Protein AF-A0A835B5X8-F1 (afdb_monomer_lite)

Foldseek 3Di:
DVVLVVVVVVVVVLVVLVVDDDDDDDDDDDDDDDDDWLADLQVLLQLLLQQQPQLQHGDPSLLVSLQSQFVCQQTPPHNDRSVNSNCPDPSNVVRVDDSVSSVSCCVVSVHAGAQELPLPPPPPDPDDDDDDDPPPPPQPVVVVPDDLVVLAVVLLVQLVPALVSSVVSLSNDDVSVVSYDDCALPCQLPLSNQGLQKDWDQPPSNPAQADVVRVQWTWIAGSPPRHIYIFRHNQRVQWDFLDADSNWTWIAGNPQQWTWTARRNNRHIQIWAHPLLCLVVCCPQDPPDDSVRVSVQQSHWEKAWDHDPPPSWIKIKTQGQRRQWIWITTSPDNGIHIDPDGDAALDRWYDDPQKIWHAHPQRWIWIWHRDDPPDDGDDTHTQAHDHCCGFPDPWDWDDDPNWIKIWGANDPVRPDIWIDTPVCRSVVNPDTDDD

Organism: NCBI:txid1010633

Structure (mmCIF, N/CA/C/O backbone):
data_AF-A0A835B5X8-F1
#
_entry.id   AF-A0A835B5X8-F1
#
loop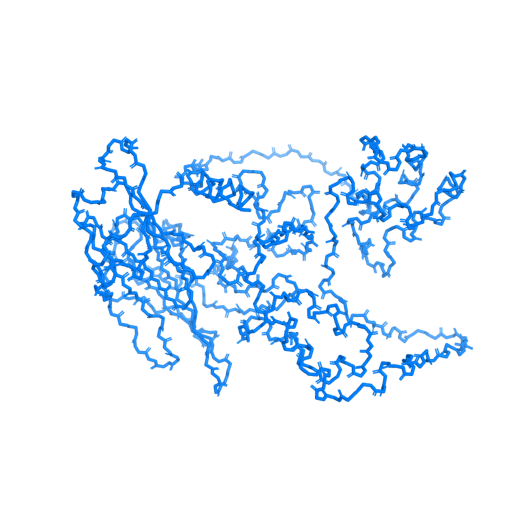_
_atom_site.group_PDB
_atom_site.id
_atom_site.type_symbol
_atom_site.label_atom_id
_atom_site.label_alt_id
_atom_site.label_comp_id
_atom_site.label_asym_id
_atom_site.label_entity_id
_atom_site.label_seq_id
_atom_site.pdbx_PDB_ins_code
_atom_site.Cartn_x
_atom_site.Cartn_y
_atom_site.Cartn_z
_atom_site.occupancy
_atom_site.B_iso_or_equiv
_atom_site.auth_seq_id
_atom_site.auth_comp_id
_atom_site.auth_asym_id
_atom_site.auth_atom_id
_atom_site.pdbx_PDB_model_num
ATOM 1 N N . MET A 1 1 ? 20.563 15.283 6.404 1.00 30.17 1 MET A N 1
ATOM 2 C CA . MET A 1 1 ? 19.867 15.065 7.686 1.00 30.17 1 MET A CA 1
ATOM 3 C C . MET A 1 1 ? 18.675 16.012 7.795 1.00 30.17 1 MET A C 1
ATOM 5 O O . MET A 1 1 ? 17.572 15.509 7.718 1.00 30.17 1 MET A O 1
ATOM 9 N N . GLU A 1 2 ? 18.851 17.337 7.710 1.00 23.83 2 GLU A N 1
ATOM 10 C CA . GLU A 1 2 ? 17.744 18.330 7.762 1.00 23.83 2 GLU A CA 1
ATOM 11 C C . GLU A 1 2 ? 16.611 18.183 6.730 1.00 23.83 2 GLU A C 1
ATOM 13 O O . GLU A 1 2 ? 15.465 18.522 7.012 1.00 23.83 2 GLU A O 1
ATOM 18 N N . ARG A 1 3 ? 16.890 17.662 5.527 1.00 24.64 3 ARG A N 1
ATOM 19 C CA . ARG A 1 3 ? 15.869 17.535 4.473 1.00 24.64 3 ARG A CA 1
ATOM 20 C C . ARG A 1 3 ? 14.928 16.334 4.674 1.00 24.64 3 ARG A C 1
ATOM 22 O O . ARG A 1 3 ? 13.908 16.284 4.011 1.00 24.64 3 ARG A O 1
ATOM 29 N N . ARG A 1 4 ? 15.243 15.376 5.559 1.00 29.50 4 ARG A N 1
ATOM 30 C CA . ARG A 1 4 ? 14.342 14.251 5.898 1.00 29.50 4 ARG A CA 1
ATOM 31 C C . ARG A 1 4 ? 13.346 14.645 6.994 1.00 29.50 4 ARG A C 1
ATOM 33 O O . ARG A 1 4 ? 12.171 14.310 6.887 1.00 29.50 4 ARG A O 1
ATOM 40 N N . ASP A 1 5 ? 13.779 15.449 7.963 1.00 28.58 5 ASP A N 1
ATOM 41 C CA . ASP A 1 5 ? 12.956 15.843 9.115 1.00 28.58 5 ASP A CA 1
ATOM 42 C C . ASP A 1 5 ? 11.812 16.799 8.727 1.00 28.58 5 ASP A C 1
ATOM 44 O O . ASP A 1 5 ? 10.697 16.672 9.230 1.00 28.58 5 ASP A O 1
ATOM 48 N N . GLN A 1 6 ? 12.020 17.680 7.737 1.00 25.88 6 GLN A N 1
ATOM 49 C CA . GLN A 1 6 ? 10.943 18.514 7.176 1.00 25.88 6 GLN A CA 1
ATOM 50 C C . GLN A 1 6 ? 9.858 17.702 6.445 1.00 25.88 6 GLN A C 1
ATOM 52 O O . GLN A 1 6 ? 8.691 18.090 6.467 1.00 25.88 6 GLN A O 1
ATOM 57 N N . PHE A 1 7 ? 10.202 16.566 5.828 1.00 29.69 7 PHE A N 1
ATOM 58 C CA . PHE A 1 7 ? 9.234 15.727 5.108 1.00 29.69 7 PHE A CA 1
ATOM 59 C C . PHE A 1 7 ? 8.373 14.876 6.052 1.00 29.69 7 PHE A C 1
ATOM 61 O O . PHE A 1 7 ? 7.194 14.661 5.768 1.00 29.69 7 PHE A O 1
ATOM 68 N N . VAL A 1 8 ? 8.913 14.465 7.207 1.00 33.25 8 VAL A N 1
ATOM 69 C CA . VAL A 1 8 ? 8.161 13.756 8.262 1.00 33.25 8 VAL A CA 1
ATOM 70 C C . VAL A 1 8 ? 7.043 14.639 8.831 1.00 33.25 8 VAL A C 1
ATOM 72 O O . VAL A 1 8 ? 5.924 14.170 9.041 1.00 33.25 8 VAL A O 1
ATOM 75 N N . VAL A 1 9 ? 7.306 15.940 9.002 1.00 30.94 9 VAL A N 1
ATOM 76 C CA . VAL A 1 9 ? 6.306 16.918 9.469 1.00 30.94 9 VAL A CA 1
ATOM 77 C C . VAL A 1 9 ? 5.198 17.137 8.428 1.00 30.94 9 VAL A C 1
ATOM 79 O O . VAL A 1 9 ? 4.027 17.256 8.789 1.00 30.94 9 VAL A O 1
ATOM 82 N N . ILE A 1 10 ? 5.535 17.123 7.133 1.00 29.84 10 ILE A N 1
ATOM 83 C CA . ILE A 1 10 ? 4.559 17.278 6.041 1.00 29.84 10 ILE A CA 1
ATOM 84 C C . ILE A 1 10 ? 3.663 16.035 5.911 1.00 29.84 10 ILE A C 1
ATOM 86 O O . ILE A 1 10 ? 2.451 16.180 5.774 1.00 29.84 10 ILE A O 1
ATOM 90 N N . LEU A 1 11 ? 4.210 14.819 6.034 1.00 34.69 11 LEU A N 1
ATOM 91 C CA . LEU A 1 11 ? 3.421 13.575 6.019 1.00 34.69 11 LEU A CA 1
ATOM 92 C C . LEU A 1 11 ? 2.436 13.492 7.200 1.00 34.69 11 LEU A C 1
ATOM 94 O O . LEU A 1 11 ? 1.289 13.082 7.016 1.00 34.69 11 LEU A O 1
ATOM 98 N N . GLY A 1 12 ? 2.835 13.969 8.386 1.00 31.28 12 GLY A N 1
ATOM 99 C CA . GLY A 1 12 ? 1.935 14.104 9.538 1.00 31.28 12 GLY A CA 1
ATOM 100 C C . GLY A 1 12 ? 0.801 15.120 9.323 1.00 31.28 12 GLY A C 1
ATOM 101 O O . GLY A 1 12 ? -0.322 14.896 9.770 1.00 31.28 12 GLY A O 1
ATOM 102 N N . LEU A 1 13 ? 1.056 16.210 8.589 1.00 30.39 13 LEU A N 1
ATOM 103 C CA . LEU A 1 13 ? 0.053 17.232 8.247 1.00 30.39 13 LEU A CA 1
ATOM 104 C C . LEU A 1 13 ? -0.918 16.791 7.137 1.00 30.39 13 LEU A C 1
ATOM 106 O O . LEU A 1 13 ? -2.087 17.173 7.163 1.00 30.39 13 LEU A O 1
ATOM 110 N N . VAL A 1 14 ? -0.487 15.956 6.188 1.00 35.53 14 VAL A N 1
ATOM 111 C CA . VAL A 1 14 ? -1.384 15.390 5.160 1.00 35.53 14 VAL A CA 1
ATOM 112 C C . VAL A 1 14 ? -2.357 14.374 5.778 1.00 35.53 14 VAL A C 1
ATOM 114 O O . VAL A 1 14 ? -3.539 14.354 5.423 1.00 35.53 14 VAL A O 1
ATOM 117 N N . ALA A 1 15 ? -1.919 13.610 6.786 1.00 34.34 15 ALA A N 1
ATOM 118 C CA . ALA A 1 15 ? -2.807 12.753 7.577 1.00 34.34 15 ALA A CA 1
ATOM 119 C C . ALA A 1 15 ? -3.886 13.556 8.342 1.00 34.34 15 ALA A C 1
ATOM 121 O O . ALA A 1 15 ? -5.015 13.091 8.480 1.00 34.34 15 ALA A O 1
ATOM 122 N N . LEU A 1 16 ? -3.579 14.789 8.768 1.00 35.50 16 LEU A N 1
ATOM 123 C CA . LEU A 1 16 ? -4.532 15.710 9.409 1.00 35.50 16 LEU A CA 1
ATOM 124 C C . LEU A 1 16 ? -5.631 16.219 8.455 1.00 35.50 16 LEU A C 1
ATOM 126 O O . LEU A 1 16 ? -6.754 16.451 8.899 1.00 35.50 16 LEU A O 1
ATOM 130 N N . LEU A 1 17 ? -5.345 16.373 7.158 1.00 31.20 17 LEU A N 1
ATOM 131 C CA . LEU A 1 17 ? -6.296 16.940 6.186 1.00 31.20 17 LEU A CA 1
ATOM 132 C C . LEU A 1 17 ? -7.267 15.911 5.587 1.00 31.20 17 LEU A C 1
ATOM 134 O O . LEU A 1 17 ? -8.370 16.275 5.184 1.00 31.20 17 LEU A O 1
ATOM 138 N N . SER A 1 18 ? -6.912 14.626 5.579 1.00 37.12 18 SER A N 1
ATOM 139 C CA . SER A 1 18 ? -7.792 13.559 5.066 1.00 37.12 18 SER A CA 1
ATOM 140 C C . SER A 1 18 ? -8.938 13.182 6.019 1.00 37.12 18 SER A C 1
ATOM 142 O O . SER A 1 18 ? -9.906 12.546 5.605 1.00 37.12 18 SER A O 1
ATOM 144 N N . ALA A 1 19 ? -8.886 13.618 7.283 1.00 33.22 19 ALA A N 1
ATOM 145 C CA . ALA A 1 19 ? -9.888 13.285 8.297 1.00 33.22 19 ALA A CA 1
ATOM 146 C C . ALA A 1 19 ? -11.151 14.173 8.274 1.00 33.22 19 ALA A C 1
ATOM 148 O O . ALA A 1 19 ? -12.058 13.951 9.073 1.00 33.22 19 ALA A O 1
ATOM 149 N N . SER A 1 20 ? -11.245 15.187 7.402 1.00 29.41 20 SER A N 1
ATOM 150 C CA . SER A 1 20 ? -12.412 16.086 7.334 1.00 29.41 20 SER A CA 1
ATOM 151 C C . SER A 1 20 ? -12.760 16.492 5.899 1.00 29.41 20 SER A C 1
ATOM 153 O O . SER A 1 20 ? -12.607 17.648 5.522 1.00 29.41 20 SER A O 1
ATOM 155 N N . ALA A 1 21 ? -13.274 15.563 5.093 1.00 26.56 21 ALA A N 1
ATOM 156 C CA . ALA A 1 21 ? -13.928 15.912 3.832 1.00 26.56 21 ALA A CA 1
ATOM 157 C C . ALA A 1 21 ? -15.311 15.253 3.753 1.00 26.56 21 ALA A C 1
ATOM 159 O O . ALA A 1 21 ? -15.476 14.105 3.346 1.00 26.56 21 ALA A O 1
ATOM 160 N N . VAL A 1 22 ? -16.322 16.005 4.190 1.00 27.02 22 VAL A N 1
ATOM 161 C CA . VAL A 1 22 ? -17.739 15.710 3.960 1.00 27.02 22 VAL A CA 1
ATOM 162 C C . VAL A 1 22 ? -18.048 16.044 2.499 1.00 27.02 22 VAL A C 1
ATOM 164 O O . VAL A 1 22 ? -17.926 17.195 2.086 1.00 27.02 22 VAL A O 1
ATOM 167 N N . ALA A 1 23 ? -18.433 15.043 1.709 1.00 26.91 23 ALA A N 1
ATOM 168 C CA . ALA A 1 23 ? -18.852 15.229 0.323 1.00 26.91 23 ALA A CA 1
ATOM 169 C C . ALA A 1 23 ? -20.240 15.897 0.250 1.00 26.91 23 ALA A C 1
ATOM 171 O O . ALA A 1 23 ? -21.192 15.418 0.869 1.00 26.91 23 ALA A O 1
ATOM 172 N N . LEU A 1 24 ? -20.371 16.968 -0.543 1.00 22.36 24 LEU A N 1
ATOM 173 C CA . LEU A 1 24 ? -21.657 17.533 -0.979 1.00 22.36 24 LEU A CA 1
ATOM 174 C C . LEU A 1 24 ? -21.825 17.389 -2.509 1.00 22.36 24 LEU A C 1
ATOM 176 O O . LEU A 1 24 ? -20.830 17.225 -3.215 1.00 22.36 24 LEU A O 1
ATOM 180 N N . PRO A 1 25 ? -23.072 17.392 -3.024 1.00 25.14 25 PRO A N 1
ATOM 181 C CA . PRO A 1 25 ? -23.418 16.747 -4.285 1.00 25.14 25 PRO A CA 1
ATOM 182 C C . PRO A 1 25 ? -23.146 17.581 -5.543 1.00 25.14 25 PRO A C 1
ATOM 184 O O . PRO A 1 25 ? -23.088 18.808 -5.538 1.00 25.14 25 PRO A O 1
ATOM 187 N N . THR A 1 26 ? -23.040 16.825 -6.631 1.00 28.28 26 THR A N 1
ATOM 188 C CA . THR A 1 26 ? -22.784 17.179 -8.027 1.00 28.28 26 THR A CA 1
ATOM 189 C C . THR A 1 26 ? -23.868 18.048 -8.678 1.00 28.28 26 THR A C 1
ATOM 191 O O . THR A 1 26 ? -25.065 17.831 -8.490 1.00 28.28 26 THR A O 1
ATOM 194 N N . GLN A 1 27 ? -23.446 18.961 -9.560 1.00 24.61 27 GLN A N 1
ATOM 195 C CA . GLN A 1 27 ? -24.288 19.551 -10.607 1.00 24.61 27 GLN A CA 1
ATOM 196 C C . GLN A 1 27 ? -23.674 19.309 -11.995 1.00 24.61 27 GLN A C 1
ATOM 198 O O . GLN A 1 27 ? -22.459 19.284 -12.167 1.00 24.61 27 GLN A O 1
ATOM 203 N N . ARG A 1 28 ? -24.566 19.056 -12.959 1.00 26.12 28 ARG A N 1
ATOM 204 C CA . ARG A 1 28 ? -24.336 18.617 -14.346 1.00 26.12 28 ARG A CA 1
ATOM 205 C C . ARG A 1 28 ? -24.268 19.788 -15.339 1.00 26.12 28 ARG A C 1
ATOM 207 O O . ARG A 1 28 ? -24.932 20.796 -15.125 1.00 26.12 28 ARG A O 1
ATOM 214 N N . ALA A 1 29 ? -23.687 19.454 -16.500 1.00 24.55 29 ALA A N 1
ATOM 215 C CA . ALA A 1 29 ? -23.859 20.004 -17.861 1.00 24.55 29 ALA A CA 1
ATOM 216 C C . ALA A 1 29 ? -22.929 21.176 -18.262 1.00 24.55 29 ALA A C 1
ATOM 218 O O . ALA A 1 29 ? -22.816 22.145 -17.530 1.00 24.55 29 ALA A O 1
ATOM 219 N N . GLY A 1 30 ? -22.268 21.164 -19.430 1.00 22.58 30 GLY A N 1
ATOM 220 C CA . GLY A 1 30 ? -22.308 20.188 -20.526 1.00 22.58 30 GLY A CA 1
ATOM 221 C C . GLY A 1 30 ? -21.484 20.586 -21.768 1.00 22.58 30 GLY A C 1
ATOM 222 O O . GLY A 1 30 ? -20.695 21.522 -21.705 1.00 22.58 30 GLY A O 1
ATOM 223 N N . LYS A 1 31 ? -21.795 19.876 -22.869 1.00 23.98 31 LYS A N 1
ATOM 224 C CA . LYS A 1 31 ? -21.447 20.038 -24.301 1.00 23.98 31 LYS A CA 1
ATOM 225 C C . LYS A 1 31 ? -20.056 19.608 -24.795 1.00 23.98 31 LYS A C 1
ATOM 227 O O . LYS A 1 31 ? -19.104 20.369 -24.745 1.00 23.98 31 LYS A O 1
ATOM 232 N N . ASP A 1 32 ? -20.048 18.388 -25.337 1.00 36.97 32 ASP A N 1
ATOM 233 C CA . ASP A 1 32 ? -19.521 17.952 -26.641 1.00 36.97 32 ASP A CA 1
ATOM 234 C C . ASP A 1 32 ? -18.474 18.848 -27.325 1.00 36.97 32 ASP A C 1
ATOM 236 O O . ASP A 1 32 ? -18.811 19.731 -28.113 1.00 36.97 32 ASP A O 1
ATOM 240 N N . GLU A 1 33 ? -17.205 18.507 -27.112 1.00 27.02 33 GLU A N 1
ATOM 241 C CA . GLU A 1 33 ? -16.133 18.669 -28.094 1.00 27.02 33 GLU A CA 1
ATOM 242 C C . GLU A 1 33 ? -15.335 17.360 -28.114 1.00 27.02 33 GLU A C 1
ATOM 244 O O . GLU A 1 33 ? -14.946 16.825 -27.074 1.00 27.02 33 GLU A O 1
ATOM 249 N N . GLU A 1 34 ? -15.173 16.796 -29.305 1.00 29.84 34 GLU A N 1
ATOM 250 C CA . GLU A 1 34 ? -14.411 15.576 -29.559 1.00 29.84 34 GLU A CA 1
ATOM 251 C C . GLU A 1 34 ? -12.945 15.812 -29.129 1.00 29.84 34 GLU A C 1
ATOM 253 O O . GLU A 1 34 ? -12.324 16.763 -29.609 1.00 29.84 34 GLU A O 1
ATOM 258 N N . PRO A 1 35 ? -12.379 15.035 -28.183 1.00 34.59 35 PRO A N 1
ATOM 259 C CA . PRO A 1 35 ? -11.097 15.387 -27.588 1.00 34.59 35 PRO A CA 1
ATOM 260 C C . PRO A 1 35 ? -9.960 15.169 -28.591 1.00 34.59 35 PRO A C 1
ATOM 262 O O . PRO A 1 35 ? -9.697 14.047 -29.028 1.00 34.59 35 PRO A O 1
ATOM 265 N N . ALA A 1 36 ? -9.277 16.263 -28.936 1.00 37.00 36 ALA A N 1
ATOM 266 C CA . ALA A 1 36 ? -8.064 16.255 -29.742 1.00 37.00 36 ALA A CA 1
ATOM 267 C C . ALA A 1 36 ? -7.010 15.304 -29.146 1.00 37.00 36 ALA A C 1
ATOM 269 O O . ALA A 1 36 ? -6.898 15.140 -27.929 1.00 37.00 36 ALA A O 1
ATOM 270 N N . SER A 1 37 ? -6.234 14.660 -30.020 1.00 47.44 37 SER A N 1
ATOM 271 C CA . SER A 1 37 ? -5.223 13.673 -29.639 1.00 47.44 37 SER A CA 1
ATOM 272 C C . SER A 1 37 ? -4.236 14.215 -28.586 1.00 47.44 37 SER A C 1
ATOM 274 O O . SER A 1 37 ? -3.774 15.345 -28.737 1.00 47.44 37 SER A O 1
ATOM 276 N N . PRO A 1 38 ? -3.812 13.405 -27.594 1.00 55.66 38 PRO A N 1
ATOM 277 C CA . PRO A 1 38 ? -2.999 13.839 -26.443 1.00 55.66 38 PRO A CA 1
ATOM 278 C C . PRO A 1 38 ? -1.561 14.291 -26.776 1.00 55.66 38 PRO A C 1
ATOM 280 O O . PRO A 1 38 ? -0.819 14.688 -25.886 1.00 55.66 38 PRO A O 1
ATOM 283 N N . CYS A 1 39 ? -1.150 14.227 -28.043 1.00 67.25 39 CYS A N 1
ATOM 284 C CA . CYS A 1 39 ? 0.116 14.752 -28.547 1.00 67.25 39 CYS A CA 1
ATOM 285 C C . CYS A 1 39 ? -0.147 15.427 -29.897 1.00 67.25 39 CYS A C 1
ATOM 287 O O . CYS A 1 39 ? -0.258 14.736 -30.914 1.00 67.25 39 CYS A O 1
ATOM 289 N N . ASP A 1 40 ? -0.248 16.757 -29.902 1.00 79.81 40 ASP A N 1
ATOM 290 C CA . ASP A 1 40 ? -0.257 17.559 -31.127 1.00 79.81 40 ASP A CA 1
ATOM 291 C C . ASP A 1 40 ? 1.178 18.031 -31.425 1.00 79.81 40 ASP A C 1
ATOM 293 O O . ASP A 1 40 ? 1.671 18.966 -30.783 1.00 79.81 40 ASP A O 1
ATOM 297 N N . PRO A 1 41 ? 1.899 17.370 -32.352 1.00 80.75 41 PRO A N 1
ATOM 298 C CA . PRO A 1 41 ? 3.290 17.697 -32.617 1.00 80.75 41 PRO A CA 1
ATOM 299 C C . PRO A 1 41 ? 3.463 19.082 -33.243 1.00 80.75 41 PRO A C 1
ATOM 301 O O . PRO A 1 41 ? 4.483 19.712 -32.983 1.00 80.75 41 PRO A O 1
ATOM 304 N N . ILE A 1 42 ? 2.478 19.568 -34.006 1.00 81.00 42 ILE A N 1
ATOM 305 C CA . ILE A 1 42 ? 2.537 20.866 -34.687 1.00 81.00 42 ILE A CA 1
ATOM 306 C C . ILE A 1 42 ? 2.438 21.978 -33.644 1.00 81.00 42 ILE A C 1
ATOM 308 O O . ILE A 1 42 ? 3.290 22.864 -33.601 1.00 81.00 42 ILE A O 1
ATOM 312 N N . LEU A 1 43 ? 1.454 21.883 -32.744 1.00 82.12 43 LEU A N 1
ATOM 313 C CA . LEU A 1 43 ? 1.276 22.851 -31.661 1.00 82.12 43 LEU A CA 1
ATOM 314 C C . LEU A 1 43 ? 2.517 22.925 -30.758 1.00 82.12 43 LEU A C 1
ATOM 316 O O . LEU A 1 43 ? 3.011 24.009 -30.452 1.00 82.12 43 LEU A O 1
ATOM 320 N N . LEU A 1 44 ? 3.050 21.767 -30.361 1.00 83.88 44 LEU A N 1
ATOM 321 C CA . LEU A 1 44 ? 4.226 21.692 -29.493 1.00 83.88 44 LEU A CA 1
ATOM 322 C C . LEU A 1 44 ? 5.507 22.164 -30.195 1.00 83.88 44 LEU A C 1
ATOM 324 O O . LEU A 1 44 ? 6.355 22.790 -29.559 1.00 83.88 44 LEU A O 1
ATOM 328 N N . ALA A 1 45 ? 5.654 21.912 -31.497 1.00 85.50 45 ALA A N 1
ATOM 329 C CA . ALA A 1 45 ? 6.784 22.412 -32.274 1.00 85.50 45 ALA A CA 1
ATOM 330 C C . ALA A 1 45 ? 6.783 23.944 -32.375 1.00 85.50 45 ALA A C 1
ATOM 332 O O . ALA A 1 45 ? 7.842 24.554 -32.218 1.00 85.50 45 ALA A O 1
ATOM 333 N N . GLY A 1 46 ? 5.612 24.571 -32.520 1.00 83.75 46 GLY A N 1
ATOM 334 C CA . GLY A 1 46 ? 5.478 26.032 -32.527 1.00 83.75 46 GLY A CA 1
ATOM 335 C C . GLY A 1 46 ? 5.855 26.694 -31.200 1.00 83.75 46 GLY A C 1
ATOM 336 O O . GLY A 1 46 ? 6.331 27.830 -31.170 1.00 83.75 46 GLY A O 1
ATOM 337 N N . MET A 1 47 ? 5.743 25.965 -30.086 1.00 82.88 47 MET A N 1
ATOM 338 C CA . MET A 1 47 ? 6.168 26.441 -28.765 1.00 82.88 47 MET A CA 1
ATOM 339 C C . MET A 1 47 ? 7.691 26.349 -28.547 1.00 82.88 47 MET A C 1
ATOM 341 O O . MET A 1 47 ? 8.211 26.955 -27.606 1.00 82.88 47 MET A O 1
ATOM 345 N N . ALA A 1 48 ? 8.440 25.639 -29.402 1.00 85.31 48 ALA A N 1
ATOM 346 C CA . ALA A 1 48 ? 9.857 25.328 -29.182 1.00 85.31 48 ALA A CA 1
ATOM 347 C C . ALA A 1 48 ? 10.782 26.555 -29.171 1.00 85.31 48 ALA A C 1
ATOM 349 O O . ALA A 1 48 ? 11.798 26.562 -28.472 1.00 85.31 48 ALA A O 1
ATOM 350 N N . ALA A 1 49 ? 10.416 27.630 -29.875 1.00 85.25 49 ALA A N 1
ATOM 351 C CA . ALA A 1 49 ? 11.188 28.873 -29.884 1.00 85.25 49 ALA A CA 1
ATOM 352 C C . ALA A 1 49 ? 11.339 29.485 -28.475 1.00 85.25 49 ALA A C 1
ATOM 354 O O . ALA A 1 49 ? 12.361 30.101 -28.174 1.00 85.25 49 ALA A O 1
ATOM 355 N N . SER A 1 50 ? 10.370 29.251 -27.581 1.00 83.25 50 SER A N 1
ATOM 356 C CA . SER A 1 50 ? 10.399 29.734 -26.191 1.00 83.25 50 SER A CA 1
ATOM 357 C C . SER A 1 50 ? 11.505 29.097 -25.328 1.00 83.25 50 SER A C 1
ATOM 359 O O . SER A 1 50 ? 11.839 29.621 -24.258 1.00 83.25 50 SER A O 1
ATOM 361 N N . CYS A 1 51 ? 12.097 27.993 -25.799 1.00 82.12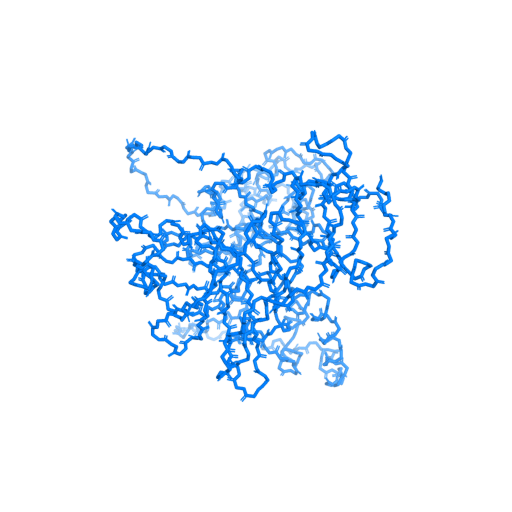 51 CYS A N 1
ATOM 362 C CA . CYS A 1 51 ? 13.157 27.252 -25.119 1.00 82.12 51 CYS A CA 1
ATOM 363 C C . CYS A 1 51 ? 14.579 27.671 -25.522 1.00 82.12 51 CYS A C 1
ATOM 365 O O . CYS A 1 51 ? 15.545 27.305 -24.845 1.00 82.12 51 CYS A O 1
ATOM 367 N N . VAL A 1 52 ? 14.737 28.453 -26.592 1.00 83.31 52 VAL A N 1
ATOM 368 C CA . VAL A 1 52 ? 16.053 28.877 -27.088 1.00 83.31 52 VAL A CA 1
ATOM 369 C C . VAL A 1 52 ? 16.708 29.837 -26.086 1.00 83.31 52 VAL A C 1
ATOM 371 O O . VAL A 1 52 ? 16.129 30.848 -25.703 1.00 83.31 52 VAL A O 1
ATOM 374 N N . GLY A 1 53 ? 17.927 29.515 -25.636 1.00 72.50 53 GLY A N 1
ATOM 375 C CA . GLY A 1 53 ? 18.706 30.348 -24.706 1.00 72.50 53 GLY A CA 1
ATOM 376 C C . GLY A 1 53 ? 18.368 30.197 -23.213 1.00 72.50 53 GLY A C 1
ATOM 377 O O . GLY A 1 53 ? 19.059 30.788 -22.388 1.00 72.50 53 GLY A O 1
ATOM 378 N N . ASN A 1 54 ? 17.383 29.366 -22.841 1.00 63.84 54 ASN A N 1
ATOM 379 C CA . ASN A 1 54 ? 16.860 29.266 -21.468 1.00 63.84 54 ASN A CA 1
ATOM 380 C C . ASN A 1 54 ? 17.105 27.897 -20.790 1.00 63.84 54 ASN A C 1
ATOM 382 O O . ASN A 1 54 ? 16.272 27.420 -20.026 1.00 63.84 54 ASN A O 1
ATOM 386 N N . LEU A 1 55 ? 18.250 27.246 -21.036 1.00 63.47 55 LEU A N 1
ATOM 387 C CA . LEU A 1 55 ? 18.553 25.886 -20.530 1.00 63.47 55 LEU A CA 1
ATOM 388 C C . LEU A 1 55 ? 18.618 25.765 -18.996 1.00 63.47 55 LEU A C 1
ATOM 390 O O . LEU A 1 55 ? 18.371 24.690 -18.458 1.00 63.47 55 LEU A O 1
ATOM 394 N N . VAL A 1 56 ? 18.968 26.848 -18.295 1.00 67.12 56 VAL A N 1
ATOM 395 C CA . VAL A 1 56 ? 19.132 26.862 -16.827 1.00 67.12 56 VAL A CA 1
ATOM 396 C C . VAL A 1 56 ? 17.878 27.379 -16.112 1.00 67.12 56 VAL A C 1
ATOM 398 O O . VAL A 1 56 ? 17.625 27.004 -14.971 1.00 67.12 56 VAL A O 1
ATOM 401 N N . LYS A 1 57 ? 17.082 28.225 -16.777 1.00 75.06 57 LYS A N 1
ATOM 402 C CA . LYS A 1 57 ? 15.823 28.771 -16.253 1.00 75.06 57 LYS A CA 1
ATOM 403 C C . LYS A 1 57 ? 14.811 28.930 -17.397 1.00 75.06 57 LYS A C 1
ATOM 405 O O . LYS A 1 57 ? 14.705 30.022 -17.957 1.00 75.06 57 LYS A O 1
ATOM 410 N N . PRO A 1 58 ? 14.124 27.845 -17.782 1.00 80.56 58 PRO A N 1
ATOM 411 C CA . PRO A 1 58 ? 13.152 27.867 -18.865 1.00 80.56 58 PRO A CA 1
ATOM 412 C C . PRO A 1 58 ? 11.967 28.785 -18.541 1.00 80.56 58 PRO A C 1
ATOM 414 O O . PRO A 1 58 ? 11.633 29.002 -17.375 1.00 80.56 58 PRO A O 1
ATOM 417 N N . SER A 1 59 ? 11.343 29.343 -19.578 1.00 78.44 59 SER A N 1
ATOM 418 C CA . SER A 1 59 ? 10.074 30.063 -19.439 1.00 78.44 59 SER A CA 1
ATOM 419 C C . SER A 1 59 ? 8.929 29.086 -19.154 1.00 78.44 59 SER A C 1
ATOM 421 O O . SER 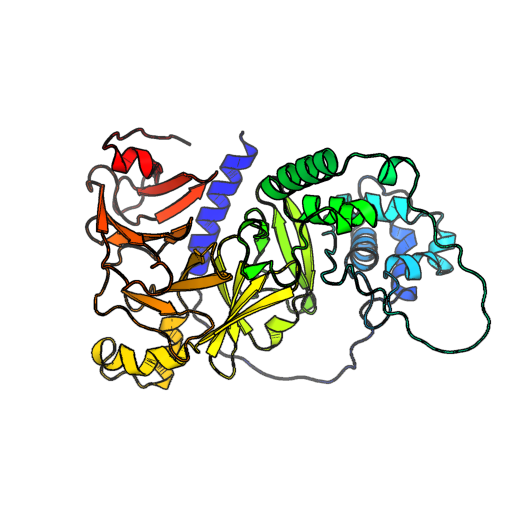A 1 59 ? 9.040 27.900 -19.455 1.00 78.44 59 SER A O 1
ATOM 423 N N . GLU A 1 60 ? 7.813 29.580 -18.617 1.00 72.19 60 GLU A N 1
ATOM 424 C CA . GLU A 1 60 ? 6.617 28.763 -18.360 1.00 72.19 60 GLU A CA 1
ATOM 425 C C . GLU A 1 60 ? 6.120 28.075 -19.641 1.00 72.19 60 GLU A C 1
ATOM 427 O O . GLU A 1 60 ? 5.954 26.862 -19.656 1.00 72.19 60 GLU A O 1
ATOM 432 N N . VAL A 1 61 ? 6.051 28.818 -20.750 1.00 74.75 61 VAL A N 1
ATOM 433 C CA . VAL A 1 61 ? 5.686 28.301 -22.083 1.00 74.75 61 VAL A CA 1
ATOM 434 C C . VAL A 1 61 ? 6.666 27.225 -22.571 1.00 74.75 61 VAL A C 1
ATOM 436 O O . VAL A 1 61 ? 6.259 26.222 -23.157 1.00 74.75 61 VAL A O 1
ATOM 439 N N . CYS A 1 62 ? 7.965 27.389 -22.297 1.00 80.94 62 CYS A N 1
ATOM 440 C CA . CYS A 1 62 ? 8.948 26.354 -22.609 1.00 80.94 62 CYS A CA 1
ATOM 441 C C . CYS A 1 62 ? 8.730 25.108 -21.748 1.00 80.94 62 CYS A C 1
ATOM 443 O O . CYS A 1 62 ? 8.775 23.994 -22.265 1.00 80.94 62 CYS A O 1
ATOM 445 N N . CYS A 1 63 ? 8.466 25.277 -20.452 1.00 76.19 63 CYS A N 1
ATOM 446 C CA . CYS A 1 63 ? 8.190 24.156 -19.567 1.00 76.19 63 CYS A CA 1
ATOM 447 C C . CYS A 1 63 ? 6.899 23.425 -19.923 1.00 76.19 63 CYS A C 1
ATOM 449 O O . CYS A 1 63 ? 6.900 22.200 -19.885 1.00 76.19 63 CYS A O 1
ATOM 451 N N . GLU A 1 64 ? 5.844 24.121 -20.345 1.00 74.44 64 GLU A N 1
ATOM 452 C CA . GLU A 1 64 ? 4.627 23.489 -20.861 1.00 74.44 64 GLU A CA 1
ATOM 453 C C . GLU A 1 64 ? 4.931 22.602 -22.069 1.00 74.44 64 GLU A C 1
ATOM 455 O O . GLU A 1 64 ? 4.554 21.432 -22.078 1.00 74.44 64 GLU A O 1
ATOM 460 N N . MET A 1 65 ? 5.690 23.106 -23.046 1.00 82.44 65 MET A N 1
ATOM 461 C CA . MET A 1 65 ? 6.096 22.321 -24.216 1.00 82.44 65 MET A CA 1
ATOM 462 C C . MET A 1 65 ? 6.981 21.129 -23.833 1.00 82.44 65 MET A C 1
ATOM 464 O O . MET A 1 65 ? 6.758 20.006 -24.291 1.00 82.44 65 MET A O 1
ATOM 468 N N . VAL A 1 66 ? 7.985 21.350 -22.981 1.00 76.81 66 VAL A N 1
ATOM 469 C CA . VAL A 1 66 ? 8.931 20.323 -22.523 1.00 76.81 66 VAL A CA 1
ATOM 470 C C . VAL A 1 66 ? 8.200 19.231 -21.733 1.00 76.81 66 VAL A C 1
ATOM 472 O O . VAL A 1 66 ? 8.435 18.045 -21.964 1.00 76.81 66 VAL A O 1
ATOM 475 N N . ILE A 1 67 ? 7.277 19.605 -20.842 1.00 72.75 67 ILE A N 1
ATOM 476 C CA . ILE A 1 67 ? 6.453 18.658 -20.087 1.00 72.75 67 ILE A CA 1
ATOM 477 C C . ILE A 1 67 ? 5.509 17.910 -21.027 1.00 72.75 67 ILE A C 1
ATOM 479 O O . ILE A 1 67 ? 5.409 16.687 -20.937 1.00 72.75 67 ILE A O 1
ATOM 483 N N . ALA A 1 68 ? 4.860 18.607 -21.959 1.00 71.75 68 ALA A N 1
ATOM 484 C CA . ALA A 1 68 ? 3.890 18.003 -22.860 1.00 71.75 68 ALA A CA 1
ATOM 485 C C . ALA A 1 68 ? 4.511 17.062 -23.910 1.00 71.75 68 ALA A C 1
ATOM 487 O O . ALA A 1 68 ? 3.945 16.032 -24.270 1.00 71.75 68 ALA A O 1
ATOM 488 N N . SER A 1 69 ? 5.720 17.359 -24.374 1.00 74.94 69 SER A N 1
ATOM 489 C CA . SER A 1 69 ? 6.423 16.522 -25.351 1.00 74.94 69 SER A CA 1
ATOM 490 C C . SER A 1 69 ? 7.077 15.285 -24.722 1.00 74.94 69 SER A C 1
ATOM 492 O O . SER A 1 69 ? 7.114 14.221 -25.347 1.00 74.94 69 SER A O 1
ATOM 494 N N . VAL A 1 70 ? 7.584 15.389 -23.487 1.00 71.44 70 VAL A N 1
ATOM 495 C CA . VAL A 1 70 ? 8.311 14.302 -22.801 1.00 71.44 70 VAL A CA 1
ATOM 496 C C . VAL A 1 70 ? 7.404 13.487 -21.870 1.00 71.44 70 VAL A C 1
ATOM 498 O O . VAL A 1 70 ? 7.556 12.269 -21.786 1.00 71.44 70 VAL A O 1
ATOM 501 N N . GLY A 1 71 ? 6.460 14.131 -21.180 1.00 56.12 71 GLY A N 1
ATOM 502 C CA . GLY A 1 71 ? 5.626 13.540 -20.127 1.00 56.12 71 GLY A CA 1
ATOM 503 C C . GLY A 1 71 ? 4.454 12.693 -20.619 1.00 56.12 71 GLY A C 1
ATOM 504 O O . GLY A 1 71 ? 3.992 11.820 -19.888 1.00 56.12 71 GLY A O 1
ATOM 505 N N . PHE A 1 72 ? 4.007 12.887 -21.861 1.00 54.19 72 PHE A N 1
ATOM 506 C CA . PHE A 1 72 ? 2.864 12.155 -22.419 1.00 54.19 72 PHE A CA 1
ATOM 507 C C . PHE A 1 72 ? 3.229 10.793 -23.032 1.00 54.19 72 PHE A C 1
ATOM 509 O O . PHE A 1 72 ? 2.337 10.024 -23.376 1.00 54.19 72 PHE A O 1
ATOM 516 N N . GLY A 1 73 ? 4.517 10.434 -23.123 1.00 55.97 73 GLY A N 1
ATOM 517 C CA . GLY A 1 73 ? 4.929 9.134 -23.662 1.00 55.97 73 GLY A CA 1
ATOM 518 C C . GLY A 1 73 ? 4.341 8.846 -25.053 1.00 55.97 73 GLY A C 1
ATOM 519 O O . GLY A 1 73 ? 4.198 9.755 -25.873 1.00 55.97 73 GLY A O 1
ATOM 520 N N . TYR A 1 74 ? 4.069 7.573 -25.348 1.00 51.03 74 TYR A N 1
ATOM 521 C CA . TYR A 1 74 ? 3.409 7.137 -26.582 1.00 51.03 74 TYR A CA 1
ATOM 522 C C . TYR A 1 74 ? 2.031 7.800 -26.697 1.00 51.03 74 TYR A C 1
ATOM 524 O O . TYR A 1 74 ? 1.126 7.511 -25.917 1.00 51.03 74 TYR A O 1
ATOM 532 N N . GLY A 1 75 ? 1.884 8.731 -27.640 1.00 41.00 75 GLY A N 1
ATOM 533 C CA . GLY A 1 75 ? 0.621 9.425 -27.857 1.00 41.00 75 GLY A CA 1
ATOM 534 C C . GLY A 1 75 ? -0.414 8.462 -28.435 1.00 41.00 75 GLY A C 1
ATOM 535 O O . GLY A 1 75 ? -0.358 8.142 -29.619 1.00 41.00 75 GLY A O 1
ATOM 536 N N . GLY A 1 76 ? -1.363 8.007 -27.619 1.00 53.28 76 GLY A N 1
ATOM 537 C CA . GLY A 1 76 ? -2.460 7.149 -28.075 1.00 53.28 76 GLY A CA 1
ATOM 538 C C . GLY A 1 76 ? -1.997 5.815 -28.677 1.00 53.28 76 GLY A C 1
ATOM 539 O O . GLY A 1 76 ? -1.054 5.191 -28.201 1.00 53.28 76 GLY A O 1
ATOM 540 N N . THR A 1 77 ? -2.682 5.345 -29.723 1.00 41.03 77 THR A N 1
ATOM 541 C CA . THR A 1 77 ? -2.453 4.033 -30.363 1.00 41.03 77 THR A CA 1
ATOM 542 C C . THR A 1 77 ? -1.104 3.884 -31.078 1.00 41.03 77 THR A C 1
ATOM 544 O O . THR A 1 77 ? -0.826 2.800 -31.594 1.00 41.03 77 THR A O 1
ATOM 547 N N . ASP A 1 78 ? -0.277 4.934 -31.125 1.00 45.69 78 ASP A N 1
ATOM 548 C CA . ASP A 1 78 ? 0.986 4.942 -31.860 1.00 45.69 78 ASP A CA 1
ATOM 549 C C . ASP A 1 78 ? 2.211 4.683 -30.964 1.00 45.69 78 ASP A C 1
ATOM 551 O O . ASP A 1 78 ? 2.428 5.381 -29.972 1.00 45.69 78 ASP A O 1
ATOM 555 N N . PRO A 1 79 ? 3.105 3.753 -31.351 1.00 53.44 79 PRO A N 1
ATOM 556 C CA . PRO A 1 79 ? 4.293 3.374 -30.589 1.00 53.44 79 PRO A CA 1
ATOM 557 C C . PRO A 1 79 ? 5.461 4.357 -30.784 1.00 53.44 79 PRO A C 1
ATOM 559 O O . PRO A 1 79 ? 6.622 3.972 -30.673 1.00 53.44 79 PRO A O 1
ATOM 562 N N . VAL A 1 80 ? 5.190 5.627 -31.093 1.00 60.09 80 VAL A N 1
ATOM 563 C CA . VAL A 1 80 ? 6.222 6.663 -31.243 1.00 60.09 80 VAL A CA 1
ATOM 564 C C . VAL A 1 80 ? 6.067 7.694 -30.118 1.00 60.09 80 VAL A C 1
ATOM 566 O O . VAL A 1 80 ? 5.007 8.315 -30.026 1.00 60.09 80 VAL A O 1
ATOM 569 N N . PRO A 1 81 ? 7.092 7.908 -29.264 1.00 68.12 81 PRO A N 1
ATOM 570 C CA . PRO A 1 81 ? 7.037 8.918 -28.208 1.00 68.12 81 PRO A CA 1
ATOM 571 C C . PRO A 1 81 ? 6.728 10.308 -28.770 1.00 68.12 81 PRO A C 1
ATOM 573 O O . PRO A 1 81 ? 7.261 10.674 -29.821 1.00 68.12 81 PRO A O 1
ATOM 576 N N . CYS A 1 82 ? 5.913 11.095 -28.063 1.00 75.50 82 CYS A N 1
ATOM 577 C CA . CYS A 1 82 ? 5.483 12.416 -28.530 1.00 75.50 82 CYS A CA 1
ATOM 578 C C . CYS A 1 82 ? 6.662 13.324 -28.928 1.00 75.50 82 CYS A C 1
ATOM 580 O O . CYS A 1 82 ? 6.678 13.860 -30.037 1.00 75.50 82 CYS A O 1
ATOM 582 N N . LEU A 1 83 ? 7.720 13.385 -28.108 1.00 82.12 83 LEU A N 1
ATOM 583 C CA . LEU A 1 83 ? 8.953 14.114 -28.428 1.00 82.12 83 LEU A CA 1
ATOM 584 C C . LEU A 1 83 ? 9.543 13.722 -29.793 1.00 82.12 83 LEU A C 1
ATOM 586 O O . LEU A 1 83 ? 9.983 14.589 -30.539 1.00 82.12 83 LEU A O 1
ATOM 590 N N . CYS A 1 84 ? 9.522 12.439 -30.166 1.00 79.38 84 CYS A N 1
ATOM 591 C CA . CYS A 1 84 ? 10.046 11.975 -31.455 1.00 79.38 84 CYS A CA 1
ATOM 592 C C . CYS A 1 84 ? 9.224 12.462 -32.657 1.00 79.38 84 CYS A C 1
ATOM 594 O O . CYS A 1 84 ? 9.737 12.452 -33.777 1.00 79.38 84 CYS A O 1
ATOM 596 N N . ARG A 1 85 ? 7.962 12.849 -32.442 1.00 80.06 85 ARG A N 1
ATOM 597 C CA . ARG A 1 85 ? 7.107 13.483 -33.452 1.00 80.06 85 ARG A CA 1
ATOM 598 C C . ARG A 1 85 ? 7.387 14.982 -33.504 1.00 80.06 85 ARG A C 1
ATOM 600 O O . ARG A 1 85 ? 7.701 15.485 -34.573 1.00 80.06 85 ARG A O 1
ATOM 607 N N . VAL A 1 86 ? 7.412 15.643 -32.345 1.00 82.50 86 VAL A N 1
ATOM 608 C CA . VAL A 1 86 ? 7.716 17.079 -32.211 1.00 82.50 86 VAL A CA 1
ATOM 609 C C . VAL A 1 86 ? 9.061 17.437 -32.849 1.00 82.50 86 VAL A C 1
ATOM 611 O O . VAL A 1 86 ? 9.139 18.385 -33.621 1.00 82.50 86 VAL A O 1
ATOM 614 N N . VAL A 1 87 ? 10.120 16.652 -32.611 1.00 85.06 87 VAL A N 1
ATOM 615 C CA . VAL A 1 87 ? 11.455 16.963 -33.162 1.00 85.06 87 VAL A CA 1
ATOM 616 C C . VAL A 1 87 ? 11.578 16.795 -34.680 1.00 85.06 87 VAL A C 1
ATOM 618 O O . VAL A 1 87 ? 12.594 17.192 -35.248 1.00 85.06 87 VAL A O 1
ATOM 621 N N . LYS A 1 88 ? 10.584 16.186 -35.339 1.00 83.88 88 LYS A N 1
ATOM 622 C CA . LYS A 1 88 ? 10.531 16.043 -36.803 1.00 83.88 88 LYS A CA 1
ATOM 623 C C . LYS A 1 88 ? 9.778 17.185 -37.480 1.00 83.88 88 LYS A C 1
ATOM 625 O O . LYS A 1 88 ? 9.841 17.289 -38.703 1.00 83.88 88 LYS A O 1
ATOM 630 N N . GLU A 1 89 ? 9.082 18.021 -36.715 1.00 88.12 89 GLU A N 1
ATOM 631 C CA . GLU A 1 89 ? 8.355 19.160 -37.258 1.00 88.12 89 GLU A CA 1
ATOM 632 C C . GLU A 1 89 ? 9.312 20.277 -37.677 1.00 88.12 89 GLU A C 1
ATOM 634 O O . GLU A 1 89 ? 10.338 20.541 -37.038 1.00 88.12 89 GLU A O 1
ATOM 639 N N . HIS A 1 90 ? 8.962 20.958 -38.768 1.00 87.56 90 HIS A N 1
ATOM 640 C CA . HIS A 1 90 ? 9.808 21.989 -39.368 1.00 87.56 90 HIS A CA 1
ATOM 641 C C . HIS A 1 90 ? 10.084 23.154 -38.404 1.00 87.56 90 HIS A C 1
ATOM 643 O O . HIS A 1 90 ? 11.209 23.648 -38.334 1.00 87.56 90 HIS A O 1
ATOM 649 N N . GLU A 1 91 ? 9.079 23.557 -37.623 1.00 84.31 91 GLU A N 1
ATOM 650 C CA . GLU A 1 91 ? 9.207 24.642 -36.644 1.00 84.31 91 GLU A CA 1
ATOM 651 C C . GLU A 1 91 ? 10.179 24.295 -35.515 1.00 84.31 91 GLU A C 1
ATOM 653 O O . GLU A 1 91 ? 10.979 25.141 -35.121 1.00 84.31 91 GLU A O 1
ATOM 658 N N . PHE A 1 92 ? 10.202 23.037 -35.060 1.00 87.94 92 PHE A N 1
ATOM 659 C CA . PHE A 1 92 ? 11.170 22.592 -34.061 1.00 87.94 92 PHE A CA 1
ATOM 660 C C . PHE A 1 92 ? 12.591 22.591 -34.634 1.00 87.94 92 PHE A C 1
ATOM 662 O O . PHE A 1 92 ? 13.506 23.136 -34.014 1.00 87.94 92 PHE A O 1
ATOM 669 N N . MET A 1 93 ? 12.788 22.036 -35.837 1.00 85.62 93 MET A N 1
ATOM 670 C CA . MET A 1 93 ? 14.105 21.990 -36.489 1.00 85.62 93 MET A CA 1
ATOM 671 C C . MET A 1 93 ? 14.697 23.389 -36.717 1.00 85.62 93 MET A C 1
ATOM 673 O O . MET A 1 93 ? 15.908 23.571 -36.579 1.00 85.62 93 MET A O 1
ATOM 677 N N . ALA A 1 94 ? 13.854 24.389 -36.991 1.00 86.00 94 ALA A N 1
ATOM 678 C CA . ALA A 1 94 ? 14.272 25.777 -37.171 1.00 86.00 94 ALA A CA 1
ATOM 679 C C . ALA A 1 94 ? 14.867 26.423 -35.901 1.00 86.00 94 ALA A C 1
ATOM 681 O O . ALA A 1 94 ? 15.600 27.406 -36.005 1.00 86.00 94 ALA A O 1
ATOM 682 N N . THR A 1 95 ? 14.602 25.877 -34.707 1.00 86.00 95 THR A N 1
ATOM 683 C CA . THR A 1 95 ? 15.121 26.417 -33.434 1.00 86.00 95 THR A CA 1
ATOM 684 C C . THR A 1 95 ? 16.570 26.030 -33.128 1.00 86.00 95 THR A C 1
ATOM 686 O O . THR A 1 95 ? 17.198 26.639 -32.262 1.00 86.00 95 THR A O 1
ATOM 689 N N . GLY A 1 96 ? 17.107 24.999 -33.794 1.00 83.81 96 GLY A N 1
ATOM 690 C CA . GLY A 1 96 ? 18.425 24.430 -33.488 1.00 83.81 96 GLY A CA 1
ATOM 691 C C . GLY A 1 96 ? 18.503 23.647 -32.167 1.00 83.81 96 GLY A C 1
ATOM 692 O O . GLY A 1 96 ? 19.592 23.224 -31.776 1.00 83.81 96 GLY A O 1
ATOM 693 N N . LEU A 1 97 ? 17.378 23.439 -31.473 1.00 83.81 97 LEU A N 1
ATOM 694 C CA . LEU A 1 97 ? 17.304 22.607 -30.271 1.00 83.81 97 LEU A CA 1
ATOM 695 C C . LEU A 1 97 ? 17.411 21.119 -30.629 1.00 83.81 97 LEU A C 1
ATOM 697 O O . LEU A 1 97 ? 16.948 20.671 -31.676 1.00 83.81 97 LEU A O 1
ATOM 701 N N . SER A 1 98 ? 18.003 20.328 -29.733 1.00 84.19 98 SER A N 1
ATOM 702 C CA . SER A 1 98 ? 18.061 18.869 -29.868 1.00 84.19 98 SER A CA 1
ATOM 703 C C . SER A 1 98 ? 17.139 18.177 -28.865 1.00 84.19 98 SER A C 1
ATOM 705 O O . SER A 1 98 ? 16.854 18.709 -27.791 1.00 84.19 98 SER A O 1
ATOM 707 N N . ALA A 1 99 ? 16.724 16.945 -29.171 1.00 80.56 99 ALA A N 1
ATOM 708 C CA . ALA A 1 99 ? 15.958 16.124 -28.232 1.00 80.56 99 ALA A CA 1
ATOM 709 C C . ALA A 1 99 ? 16.681 15.950 -26.878 1.00 80.56 99 ALA A C 1
ATOM 711 O O . ALA A 1 99 ? 16.038 15.955 -25.834 1.00 80.56 99 ALA A O 1
ATOM 712 N N . ASP A 1 100 ? 18.016 15.860 -26.878 1.00 77.25 100 ASP A N 1
ATOM 713 C CA . ASP A 1 100 ? 18.829 15.786 -25.653 1.00 77.25 100 ASP A CA 1
ATOM 714 C C . ASP A 1 100 ? 18.727 17.065 -24.803 1.00 77.25 100 ASP A C 1
ATOM 716 O O . ASP A 1 100 ? 18.614 16.990 -23.579 1.00 77.25 100 ASP A O 1
ATOM 720 N N . MET A 1 101 ? 18.699 18.241 -25.439 1.00 80.06 101 MET A N 1
ATOM 721 C CA . MET A 1 101 ? 18.498 19.515 -24.739 1.00 80.06 101 MET A CA 1
ATOM 722 C C . MET A 1 101 ? 17.112 19.581 -24.090 1.00 80.06 101 MET A C 1
ATOM 724 O O . MET A 1 101 ? 17.008 19.965 -22.926 1.00 80.06 101 MET A O 1
ATOM 728 N N . ILE A 1 102 ? 16.072 19.124 -24.792 1.00 82.44 102 ILE A N 1
ATOM 729 C CA . ILE A 1 102 ? 14.702 19.057 -24.259 1.00 82.44 102 ILE A CA 1
ATOM 730 C C . ILE A 1 102 ? 14.614 18.099 -23.061 1.00 82.44 102 ILE A C 1
ATOM 732 O O . ILE A 1 102 ? 14.063 18.455 -22.020 1.00 82.44 102 ILE A O 1
ATOM 736 N N . VAL A 1 103 ? 15.229 16.915 -23.147 1.00 76.38 103 VAL A N 1
ATOM 737 C CA . VAL A 1 103 ? 15.258 15.941 -22.040 1.00 76.38 103 VAL A CA 1
ATOM 738 C C . VAL A 1 103 ? 16.022 16.477 -20.822 1.00 76.38 103 VAL A C 1
ATOM 740 O O . VAL A 1 103 ? 15.641 16.199 -19.685 1.00 76.38 103 VAL A O 1
ATOM 743 N N . LYS A 1 104 ? 17.075 17.278 -21.017 1.00 78.19 104 LYS A N 1
ATOM 744 C CA . LYS A 1 104 ? 17.779 17.950 -19.910 1.00 78.19 104 LYS A CA 1
ATOM 745 C C . LYS A 1 104 ? 16.919 19.028 -19.251 1.00 78.19 104 LYS A C 1
ATOM 747 O O . LYS A 1 104 ? 16.882 19.093 -18.023 1.00 78.19 104 LYS A O 1
ATOM 752 N N . MET A 1 105 ? 16.200 19.823 -20.046 1.00 79.56 105 MET A N 1
ATOM 753 C CA . MET A 1 105 ? 15.268 20.843 -19.545 1.00 79.56 105 MET A CA 1
ATOM 754 C C . MET A 1 105 ? 14.087 20.225 -18.800 1.00 79.56 105 MET A C 1
ATOM 756 O O . MET A 1 105 ? 13.568 20.843 -17.879 1.00 79.56 105 MET A O 1
ATOM 760 N N . TYR A 1 106 ? 13.716 18.984 -19.123 1.00 74.56 106 TYR A N 1
ATOM 761 C CA . TYR A 1 106 ? 12.620 18.276 -18.468 1.00 74.56 106 TYR A CA 1
ATOM 762 C C . TYR A 1 106 ? 12.734 18.264 -16.946 1.00 74.56 106 TYR A C 1
ATOM 764 O O . TYR A 1 106 ? 11.779 18.596 -16.258 1.00 74.56 106 TYR A O 1
ATOM 772 N N . ARG A 1 107 ? 13.921 17.964 -16.408 1.00 68.81 107 ARG A N 1
ATOM 773 C CA . ARG A 1 107 ? 14.142 17.978 -14.954 1.00 68.81 107 ARG A CA 1
ATOM 774 C C . ARG A 1 107 ? 14.159 19.383 -14.355 1.00 68.81 107 ARG A C 1
ATOM 776 O O . ARG A 1 107 ? 13.869 19.526 -13.178 1.00 68.81 107 ARG A O 1
ATOM 783 N N . VAL A 1 108 ? 14.533 20.392 -15.140 1.00 78.06 108 VAL A N 1
ATOM 784 C CA . VAL A 1 108 ? 14.561 21.802 -14.711 1.00 78.06 108 VAL A CA 1
ATOM 785 C C . VAL A 1 108 ? 13.146 22.389 -14.677 1.00 78.06 108 VAL A C 1
ATOM 787 O O . VAL A 1 108 ? 12.865 23.268 -13.874 1.00 78.06 108 VAL A O 1
ATOM 790 N N . CYS A 1 109 ? 12.258 21.867 -15.519 1.00 72.81 109 CYS A N 1
ATOM 791 C CA . CYS A 1 109 ? 10.839 22.196 -15.579 1.00 72.81 109 CYS A CA 1
ATOM 792 C C . CYS A 1 109 ? 9.966 21.352 -14.638 1.00 72.81 109 CYS A C 1
ATOM 794 O O . CYS A 1 109 ? 8.764 21.276 -14.855 1.00 72.81 109 CYS A O 1
ATOM 796 N N . ASP A 1 110 ? 10.548 20.665 -13.648 1.00 63.53 110 ASP A N 1
ATOM 797 C CA . ASP A 1 110 ? 9.831 19.748 -12.745 1.00 63.53 110 ASP A CA 1
ATOM 798 C C . ASP A 1 110 ? 9.049 18.627 -13.469 1.00 63.53 110 ASP A C 1
ATOM 800 O O . ASP A 1 110 ? 8.058 18.084 -12.976 1.00 63.53 110 ASP A O 1
ATOM 804 N N . GLY A 1 111 ? 9.521 18.245 -14.657 1.00 53.84 111 GLY A N 1
ATOM 805 C CA . GLY A 1 111 ? 8.975 17.161 -15.457 1.00 53.84 111 GLY A CA 1
ATOM 806 C C . GLY A 1 111 ? 9.123 15.795 -14.781 1.00 53.84 111 GLY A C 1
ATOM 807 O O . GLY A 1 111 ? 10.169 15.432 -14.238 1.00 53.84 111 GLY A O 1
ATOM 808 N N . VAL A 1 112 ? 8.061 14.997 -14.865 1.00 53.34 112 VAL A N 1
ATOM 809 C CA . VAL A 1 112 ? 7.891 13.701 -14.196 1.00 53.34 112 VAL A CA 1
ATOM 810 C C . VAL A 1 112 ? 8.086 12.552 -15.196 1.00 53.34 112 VAL A C 1
ATOM 812 O O . VAL A 1 112 ? 7.247 12.376 -16.073 1.00 53.34 112 VAL A O 1
ATOM 815 N N . LEU A 1 113 ? 9.175 11.772 -15.144 1.00 49.47 113 LEU A N 1
ATOM 816 C CA . LEU A 1 113 ? 9.462 10.778 -16.203 1.00 49.47 113 LEU A CA 1
ATOM 817 C C . LEU A 1 113 ? 8.302 9.768 -16.344 1.00 49.47 113 LEU A C 1
ATOM 819 O O . LEU A 1 113 ? 7.922 9.162 -15.336 1.00 49.47 113 LEU A O 1
ATOM 823 N N . PRO A 1 114 ? 7.744 9.550 -17.552 1.00 44.06 114 PRO A N 1
ATOM 824 C CA . PRO A 1 114 ? 6.734 8.520 -17.735 1.00 44.06 114 PRO A CA 1
ATOM 825 C C . PRO A 1 114 ? 7.383 7.146 -17.549 1.00 44.06 114 PRO A C 1
ATOM 827 O O . PRO A 1 114 ? 8.408 6.835 -18.161 1.00 44.06 114 PRO A O 1
ATOM 830 N N . VAL A 1 115 ? 6.793 6.318 -16.689 1.00 43.69 115 VAL A N 1
ATOM 831 C CA . VAL A 1 115 ? 7.127 4.894 -16.608 1.00 43.69 115 VAL A CA 1
ATOM 832 C C . VAL A 1 115 ? 6.062 4.174 -17.411 1.00 43.69 115 VAL A C 1
ATOM 834 O O . VAL A 1 115 ? 4.926 4.046 -16.966 1.00 43.69 115 VAL A O 1
ATOM 837 N N . ASP A 1 116 ? 6.418 3.754 -18.622 1.00 43.44 116 ASP A N 1
ATOM 838 C CA . ASP A 1 116 ? 5.530 2.948 -19.452 1.00 43.44 116 ASP A CA 1
ATOM 839 C C . ASP A 1 116 ? 5.349 1.547 -18.824 1.00 43.44 116 ASP A C 1
ATOM 841 O O . ASP A 1 116 ? 6.335 0.806 -18.706 1.00 43.44 116 ASP A O 1
ATOM 845 N N . PRO A 1 117 ? 4.119 1.133 -18.459 1.00 37.22 117 PRO A N 1
ATOM 846 C CA . PRO A 1 117 ? 3.838 -0.238 -18.027 1.00 37.22 117 PRO A CA 1
ATOM 847 C C . PRO A 1 117 ? 4.071 -1.269 -19.154 1.00 37.22 117 PRO A C 1
ATOM 849 O O . PRO A 1 117 ? 4.270 -2.460 -18.898 1.00 37.22 117 PRO A O 1
ATOM 852 N N . PHE A 1 118 ? 4.099 -0.830 -20.419 1.00 41.09 118 PHE A N 1
ATOM 853 C CA . PHE A 1 118 ? 4.170 -1.656 -21.627 1.00 41.09 118 PHE A CA 1
ATOM 854 C C . PHE A 1 118 ? 5.568 -1.797 -22.234 1.00 41.09 118 PHE A C 1
ATOM 856 O O . PHE A 1 118 ? 5.701 -2.086 -23.428 1.00 41.09 118 PHE A O 1
ATOM 863 N N . MET A 1 119 ? 6.626 -1.766 -21.418 1.00 39.94 119 MET A N 1
ATOM 864 C CA . MET A 1 119 ? 8.021 -1.929 -21.868 1.00 39.94 119 MET A CA 1
ATOM 865 C C . MET A 1 119 ? 8.385 -3.352 -22.375 1.00 39.94 119 MET A C 1
ATOM 867 O O . MET A 1 119 ? 9.506 -3.837 -22.241 1.00 39.94 119 MET A O 1
ATOM 871 N N . GLY A 1 120 ? 7.415 -4.071 -22.949 1.00 31.38 120 GLY A N 1
ATOM 872 C CA . GLY A 1 120 ? 7.598 -5.326 -23.673 1.00 31.38 120 GLY A CA 1
ATOM 873 C C . GLY A 1 120 ? 6.529 -5.611 -24.729 1.00 31.38 120 GLY A C 1
ATOM 874 O O . GLY A 1 120 ? 6.412 -6.766 -25.127 1.00 31.38 120 GLY A O 1
ATOM 875 N N . HIS A 1 121 ? 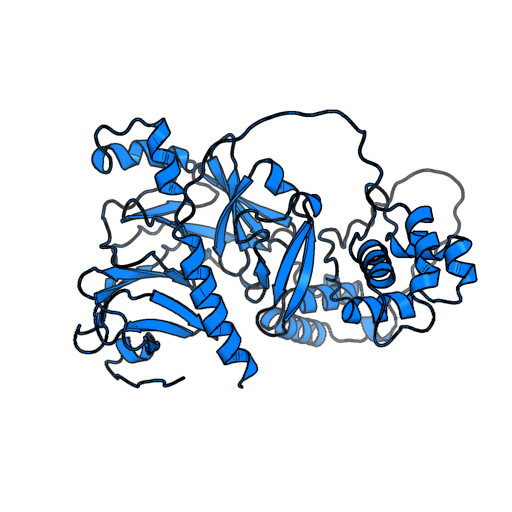5.770 -4.617 -25.202 1.00 29.12 121 HIS A N 1
ATOM 876 C CA . HIS A 1 121 ? 5.034 -4.764 -26.459 1.00 29.12 121 HIS A CA 1
ATOM 877 C C . HIS A 1 121 ? 5.910 -4.349 -27.644 1.00 29.12 121 HIS A C 1
ATOM 879 O O . HIS A 1 121 ? 5.724 -3.301 -28.245 1.00 29.12 121 HIS A O 1
ATOM 885 N N . ILE A 1 122 ? 6.821 -5.236 -28.049 1.00 29.00 122 ILE A N 1
ATOM 886 C CA . ILE A 1 122 ? 7.142 -5.338 -29.475 1.00 29.00 122 ILE A CA 1
ATOM 887 C C . ILE A 1 122 ? 6.079 -6.275 -30.052 1.00 29.00 122 ILE A C 1
ATOM 889 O O . ILE A 1 122 ? 6.238 -7.495 -30.058 1.00 29.00 122 ILE A O 1
ATOM 893 N N . ARG A 1 123 ? 4.929 -5.723 -30.458 1.00 27.50 123 ARG A N 1
ATOM 894 C CA . ARG A 1 123 ? 3.991 -6.462 -31.312 1.00 27.50 123 ARG A CA 1
ATOM 895 C C . ARG A 1 123 ? 4.632 -6.542 -32.696 1.00 27.50 123 ARG A C 1
ATOM 897 O O . ARG A 1 123 ? 4.661 -5.556 -33.420 1.00 27.50 123 ARG A O 1
ATOM 904 N N . HIS A 1 124 ? 5.114 -7.723 -33.076 1.00 30.98 124 HIS A N 1
ATOM 905 C CA . HIS A 1 124 ? 5.287 -8.053 -34.488 1.00 30.98 124 HIS A CA 1
ATOM 906 C C . HIS A 1 124 ? 3.895 -8.078 -35.133 1.00 30.98 124 HIS A C 1
ATOM 908 O O . HIS A 1 124 ? 3.196 -9.090 -35.075 1.00 30.98 124 HIS A O 1
ATOM 914 N N . GLN A 1 125 ? 3.464 -6.963 -35.724 1.00 29.42 125 GLN A N 1
ATOM 915 C CA . GLN A 1 125 ? 2.389 -7.011 -36.704 1.00 29.42 125 GLN A CA 1
ATOM 916 C C . GLN A 1 125 ? 2.943 -7.663 -37.969 1.00 29.42 125 GLN A C 1
ATOM 918 O O . GLN A 1 125 ? 3.840 -7.152 -38.634 1.00 29.42 125 GLN A O 1
ATOM 923 N N . ARG A 1 126 ? 2.415 -8.850 -38.254 1.00 36.47 126 ARG A N 1
ATOM 924 C CA . ARG A 1 126 ? 2.556 -9.544 -39.525 1.00 36.47 126 ARG A CA 1
ATOM 925 C C . ARG A 1 126 ? 1.637 -8.818 -40.517 1.00 36.47 126 ARG A C 1
ATOM 927 O O . ARG A 1 126 ? 0.439 -9.075 -40.535 1.00 36.47 126 ARG A O 1
ATOM 934 N N . GLY A 1 127 ? 2.198 -7.886 -41.278 1.00 25.67 127 GLY A N 1
ATOM 935 C CA . GLY A 1 127 ? 1.584 -7.235 -42.436 1.00 25.67 127 GLY A CA 1
ATOM 936 C C . GLY A 1 127 ? 2.611 -7.236 -43.562 1.00 25.67 127 GLY A C 1
ATOM 937 O O . GLY A 1 127 ? 3.770 -6.915 -43.319 1.00 25.67 127 GLY A O 1
ATOM 938 N N . GLY A 1 128 ? 2.217 -7.743 -44.727 1.00 30.69 128 GLY A N 1
ATOM 939 C CA . GLY A 1 128 ? 3.110 -8.063 -45.834 1.00 30.69 128 GLY A CA 1
ATOM 940 C C . GLY A 1 128 ? 3.765 -6.860 -46.512 1.00 30.69 128 GLY A C 1
ATOM 941 O O . GLY A 1 128 ? 3.299 -5.730 -46.416 1.00 30.69 128 GLY A O 1
ATOM 942 N N . ASP A 1 129 ? 4.807 -7.227 -47.255 1.00 28.56 129 ASP A N 1
ATOM 943 C CA . ASP A 1 129 ? 5.475 -6.533 -48.356 1.00 28.56 129 ASP A CA 1
ATOM 944 C C . ASP A 1 129 ? 6.736 -5.692 -48.067 1.00 28.56 129 ASP A C 1
ATOM 946 O O . ASP A 1 129 ? 6.757 -4.702 -47.346 1.00 28.56 129 ASP A O 1
ATOM 950 N N . MET A 1 130 ? 7.801 -6.161 -48.737 1.00 26.28 130 MET A N 1
ATOM 951 C CA . MET A 1 130 ? 9.197 -5.718 -48.827 1.00 26.28 130 MET A CA 1
ATOM 952 C C . MET A 1 130 ? 10.084 -5.847 -47.580 1.00 26.28 130 MET A C 1
ATOM 954 O O . MET A 1 130 ? 10.260 -4.948 -46.764 1.00 26.28 130 MET A O 1
ATOM 958 N N . ALA A 1 131 ? 10.757 -7.000 -47.527 1.00 27.88 131 ALA A N 1
ATOM 959 C CA . ALA A 1 131 ? 11.885 -7.288 -46.658 1.00 27.88 131 ALA A CA 1
ATOM 960 C C . ALA A 1 131 ? 13.063 -6.329 -46.915 1.00 27.88 131 ALA A C 1
ATOM 962 O O . ALA A 1 131 ? 13.824 -6.493 -47.867 1.00 27.88 131 ALA A O 1
ATOM 963 N N . VAL A 1 132 ? 13.260 -5.383 -46.001 1.00 26.70 132 VAL A N 1
ATOM 964 C CA . VAL A 1 132 ? 14.591 -4.855 -45.691 1.00 26.70 132 VAL A CA 1
ATOM 965 C C . VAL A 1 132 ? 15.117 -5.697 -44.526 1.00 26.70 132 VAL A C 1
ATOM 967 O O . VAL A 1 132 ? 14.437 -5.775 -43.499 1.00 26.70 132 VAL A O 1
ATOM 970 N N . PRO A 1 133 ? 16.274 -6.373 -44.636 1.00 28.61 133 PRO A N 1
ATOM 971 C CA . PRO A 1 133 ? 16.797 -7.152 -43.529 1.00 28.61 133 PRO A CA 1
ATOM 972 C C . PRO A 1 133 ? 17.299 -6.188 -42.453 1.00 28.61 133 PRO A C 1
ATOM 974 O O . PRO A 1 133 ? 18.421 -5.687 -42.508 1.00 28.61 133 PRO A O 1
ATOM 977 N N . LEU A 1 134 ? 16.453 -5.929 -41.455 1.00 30.73 134 LEU A N 1
ATOM 978 C CA . LEU A 1 134 ? 16.903 -5.428 -40.166 1.00 30.73 134 LEU A CA 1
ATOM 979 C C . LEU A 1 134 ? 17.780 -6.521 -39.558 1.00 30.73 134 LEU A C 1
ATOM 981 O O . LEU A 1 134 ? 17.291 -7.530 -39.051 1.00 30.73 134 LEU A O 1
ATOM 985 N N . SER A 1 135 ? 19.092 -6.321 -39.660 1.00 32.06 135 SER A N 1
ATOM 986 C CA . SER A 1 135 ? 20.074 -6.942 -38.781 1.00 32.06 135 SER A CA 1
ATOM 987 C C . SER A 1 135 ? 19.496 -6.949 -37.364 1.00 32.06 135 SER A C 1
ATOM 989 O O . SER A 1 135 ? 19.218 -5.890 -36.798 1.00 32.06 135 SER A O 1
ATOM 991 N N . LEU A 1 136 ? 19.288 -8.145 -36.798 1.00 37.62 136 LEU A N 1
ATOM 992 C CA . LEU A 1 136 ? 19.230 -8.299 -35.350 1.00 37.62 136 LEU A CA 1
ATOM 993 C C . LEU A 1 136 ? 20.491 -7.613 -34.832 1.00 37.62 136 LEU A C 1
ATOM 995 O O . LEU A 1 136 ? 21.592 -8.128 -35.037 1.00 37.62 136 LEU A O 1
ATOM 999 N N . ALA A 1 137 ? 20.344 -6.439 -34.223 1.00 42.22 137 ALA A N 1
ATOM 1000 C CA . ALA A 1 137 ? 21.436 -5.812 -33.510 1.00 42.22 137 ALA A CA 1
ATOM 1001 C C . ALA A 1 137 ? 21.850 -6.803 -32.418 1.00 42.22 137 ALA A C 1
ATOM 1003 O O . ALA A 1 137 ? 21.135 -6.998 -31.431 1.00 42.22 137 ALA A O 1
ATOM 1004 N N . ALA A 1 138 ? 22.956 -7.510 -32.654 1.00 52.06 138 ALA A N 1
ATOM 1005 C CA . ALA A 1 138 ? 23.554 -8.384 -31.669 1.00 52.06 138 ALA A CA 1
ATOM 1006 C C . ALA A 1 138 ? 23.737 -7.565 -30.388 1.00 52.06 138 ALA A C 1
ATOM 1008 O O . ALA A 1 138 ? 24.196 -6.421 -30.437 1.00 52.06 138 ALA A O 1
ATOM 1009 N N . SER A 1 139 ? 23.329 -8.129 -29.247 1.00 49.78 139 SER A N 1
ATOM 1010 C CA . SER A 1 139 ? 23.606 -7.493 -27.959 1.00 49.78 139 SER A CA 1
ATOM 1011 C C . SER A 1 139 ? 25.109 -7.202 -27.887 1.00 49.78 139 SER A C 1
ATOM 1013 O O . SER A 1 139 ? 25.897 -8.054 -28.306 1.00 49.78 139 SER A O 1
ATOM 1015 N N . PRO A 1 140 ? 25.525 -6.008 -27.433 1.00 56.06 140 PRO A N 1
ATOM 1016 C CA . PRO A 1 140 ? 26.928 -5.632 -27.481 1.00 56.06 140 PRO A CA 1
ATOM 1017 C C . PRO A 1 140 ? 27.772 -6.653 -26.693 1.00 56.06 140 PRO A C 1
ATOM 1019 O O . PRO A 1 140 ? 27.300 -7.146 -25.666 1.00 56.06 140 PRO A O 1
ATOM 1022 N N . PRO A 1 141 ? 29.005 -6.980 -27.131 1.00 61.03 141 PRO A N 1
ATOM 1023 C CA . PRO A 1 141 ? 29.766 -8.130 -26.623 1.00 61.03 141 PRO A CA 1
ATOM 1024 C C . PRO A 1 141 ? 29.931 -8.164 -25.099 1.00 61.03 141 PRO A C 1
ATOM 1026 O O . PRO A 1 141 ? 29.921 -9.238 -24.499 1.00 61.03 141 PRO A O 1
ATOM 1029 N N . TRP A 1 142 ? 30.020 -6.985 -24.473 1.00 69.06 142 TRP A N 1
ATOM 1030 C CA . TRP A 1 142 ? 30.149 -6.819 -23.024 1.00 69.06 142 TRP A CA 1
ATOM 1031 C C . TRP A 1 142 ? 28.901 -7.269 -22.245 1.00 69.06 142 TRP A C 1
ATOM 1033 O O . TRP A 1 142 ? 28.999 -7.717 -21.106 1.00 69.06 142 TRP A O 1
ATOM 1043 N N . ALA A 1 143 ? 27.719 -7.169 -22.856 1.00 60.41 143 ALA A N 1
ATOM 1044 C CA . ALA A 1 143 ? 26.460 -7.556 -22.234 1.00 60.41 143 ALA A CA 1
ATOM 1045 C C . ALA A 1 143 ? 26.297 -9.085 -22.198 1.00 60.41 143 ALA A C 1
ATOM 1047 O O . ALA A 1 143 ? 25.730 -9.621 -21.249 1.00 60.41 143 ALA A O 1
ATOM 1048 N N . SER A 1 144 ? 26.841 -9.785 -23.200 1.00 65.69 144 SER A N 1
ATOM 1049 C CA . SER A 1 144 ? 26.903 -11.252 -23.276 1.00 65.69 144 SER A CA 1
ATOM 1050 C C . SER A 1 144 ? 28.111 -11.876 -22.565 1.00 65.69 144 SER A C 1
ATOM 1052 O O . SER A 1 144 ? 28.127 -13.086 -22.375 1.00 65.69 144 SER A O 1
ATOM 1054 N N . SER A 1 145 ? 29.129 -11.089 -22.196 1.00 68.62 145 SER A N 1
ATOM 1055 C CA . SER A 1 145 ? 30.349 -11.593 -21.544 1.00 68.62 145 SER A CA 1
ATOM 1056 C C . SER A 1 145 ? 30.279 -11.619 -20.015 1.00 68.62 145 SER A C 1
ATOM 1058 O O . SER A 1 145 ? 31.201 -12.117 -19.374 1.00 68.62 145 SER A O 1
ATOM 1060 N N . LEU A 1 146 ? 29.241 -11.030 -19.418 1.00 79.69 146 LEU A N 1
ATOM 1061 C CA . LEU A 1 146 ? 29.052 -11.031 -17.969 1.00 79.69 146 LEU A CA 1
ATOM 1062 C C . LEU A 1 146 ? 28.540 -12.400 -17.500 1.00 79.69 146 LEU A C 1
ATOM 1064 O O . LEU A 1 146 ? 27.525 -12.862 -18.021 1.00 79.69 146 LEU A O 1
ATOM 1068 N N . PRO A 1 147 ? 29.191 -13.028 -16.505 1.00 85.19 147 PRO A N 1
ATOM 1069 C CA . PRO A 1 147 ? 28.706 -14.266 -15.906 1.00 85.19 147 PRO A CA 1
ATOM 1070 C C . PRO A 1 147 ? 27.291 -14.132 -15.313 1.00 85.19 147 PRO A C 1
ATOM 1072 O O . PRO A 1 147 ? 26.959 -13.126 -14.677 1.00 85.19 147 PRO A O 1
ATOM 1075 N N . ASP A 1 148 ? 26.455 -15.159 -15.495 1.00 85.38 148 ASP A N 1
ATOM 1076 C CA . ASP A 1 148 ? 25.048 -15.160 -15.061 1.00 85.38 148 ASP A CA 1
ATOM 1077 C C . ASP A 1 148 ? 24.871 -14.960 -13.546 1.00 85.38 148 ASP A C 1
ATOM 1079 O O . ASP A 1 148 ? 23.885 -14.378 -13.089 1.00 85.38 148 ASP A O 1
ATOM 1083 N N . ASP A 1 149 ? 25.811 -15.452 -12.741 1.00 88.25 149 ASP A N 1
ATOM 1084 C CA . ASP A 1 149 ? 25.852 -15.275 -11.289 1.00 88.25 149 ASP A CA 1
ATOM 1085 C C . ASP A 1 149 ? 26.078 -13.810 -10.895 1.00 88.25 149 ASP A C 1
ATOM 1087 O O . ASP A 1 149 ? 25.397 -13.300 -9.997 1.00 88.25 149 ASP A O 1
ATOM 1091 N N . LEU A 1 150 ? 26.957 -13.102 -11.606 1.00 87.50 150 LEU A N 1
ATOM 1092 C CA . LEU A 1 150 ? 27.184 -11.677 -11.397 1.00 87.50 150 LEU A CA 1
ATOM 1093 C C . LEU A 1 150 ? 25.957 -10.861 -11.812 1.00 87.50 150 LEU A C 1
ATOM 1095 O O . LEU A 1 150 ? 25.510 -10.007 -11.045 1.00 87.50 150 LEU A O 1
ATOM 1099 N N . VAL A 1 151 ? 25.353 -11.175 -12.964 1.00 87.44 151 VAL A N 1
ATOM 1100 C CA . VAL A 1 151 ? 24.098 -10.547 -13.416 1.00 87.44 151 VAL A CA 1
ATOM 1101 C C . VAL A 1 151 ? 23.002 -10.730 -12.366 1.00 87.44 151 VAL A C 1
ATOM 1103 O O . VAL A 1 151 ? 22.335 -9.762 -12.002 1.00 87.44 151 VAL A O 1
ATOM 1106 N N . ARG A 1 152 ? 22.846 -11.943 -11.819 1.00 90.38 152 ARG A N 1
ATOM 1107 C CA . ARG A 1 152 ? 21.858 -12.246 -10.772 1.00 90.38 152 ARG A CA 1
ATOM 1108 C C . ARG A 1 152 ? 22.147 -11.514 -9.461 1.00 90.38 152 ARG A C 1
ATOM 1110 O O . ARG A 1 152 ? 21.209 -11.067 -8.805 1.00 90.38 152 ARG A O 1
ATOM 1117 N N . THR A 1 153 ? 23.419 -11.354 -9.105 1.00 92.31 153 THR A N 1
ATOM 1118 C CA . THR A 1 153 ? 23.853 -10.618 -7.906 1.00 92.31 153 THR A CA 1
ATOM 1119 C C . THR A 1 153 ? 23.612 -9.114 -8.039 1.00 92.31 153 THR A C 1
ATOM 1121 O O . THR A 1 153 ? 23.170 -8.468 -7.092 1.00 92.31 153 THR A O 1
ATOM 1124 N N . MET A 1 154 ? 23.863 -8.534 -9.214 1.00 90.31 154 MET A N 1
ATOM 1125 C CA . MET A 1 154 ? 23.528 -7.133 -9.486 1.00 90.31 154 MET A CA 1
ATOM 1126 C C . MET A 1 154 ? 22.014 -6.924 -9.442 1.00 90.31 154 MET A C 1
ATOM 1128 O O . MET A 1 154 ? 21.534 -6.022 -8.760 1.00 90.31 154 MET A O 1
ATOM 1132 N N . ALA A 1 155 ? 21.264 -7.809 -10.100 1.00 89.19 155 ALA A N 1
ATOM 1133 C CA . ALA A 1 155 ? 19.809 -7.816 -10.083 1.00 89.19 155 ALA A CA 1
ATOM 1134 C C . ALA A 1 155 ? 19.229 -7.863 -8.665 1.00 89.19 155 ALA A C 1
ATOM 1136 O O . ALA A 1 155 ? 18.342 -7.075 -8.354 1.00 89.19 155 ALA A O 1
ATOM 1137 N N . SER A 1 156 ? 19.726 -8.755 -7.803 1.00 91.62 156 SER A N 1
ATOM 1138 C CA . SER A 1 156 ? 19.218 -8.878 -6.434 1.00 91.62 156 SER A CA 1
ATOM 1139 C C . SER A 1 156 ? 19.493 -7.628 -5.599 1.00 91.62 156 SER A C 1
ATOM 1141 O O . SER A 1 156 ? 18.616 -7.196 -4.858 1.00 91.62 156 SER A O 1
ATOM 1143 N N . ARG A 1 157 ? 20.670 -7.007 -5.754 1.00 92.38 157 ARG A N 1
ATOM 1144 C CA . ARG A 1 157 ? 21.013 -5.753 -5.064 1.00 92.38 157 ARG A CA 1
ATOM 1145 C C . ARG A 1 157 ? 20.164 -4.578 -5.533 1.00 92.38 157 ARG A C 1
ATOM 1147 O O . ARG A 1 157 ? 19.705 -3.809 -4.699 1.00 92.38 157 ARG A O 1
ATOM 1154 N N . LEU A 1 158 ? 19.946 -4.453 -6.843 1.00 89.81 158 LEU A N 1
ATOM 1155 C CA . LEU A 1 158 ? 19.090 -3.404 -7.398 1.00 89.81 158 LEU A CA 1
ATOM 1156 C C . LEU A 1 158 ? 17.643 -3.585 -6.945 1.00 89.81 158 LEU A C 1
ATOM 1158 O O . LEU A 1 158 ? 17.035 -2.624 -6.496 1.00 89.81 158 LEU A O 1
ATOM 1162 N N . LEU A 1 159 ? 17.130 -4.818 -6.977 1.00 89.88 159 LEU A N 1
ATOM 1163 C CA . LEU A 1 159 ? 15.771 -5.121 -6.534 1.00 89.88 159 LEU A CA 1
ATOM 1164 C C . LEU A 1 159 ? 15.564 -4.862 -5.036 1.00 89.88 159 LEU A C 1
ATOM 1166 O O . LEU A 1 159 ? 14.494 -4.417 -4.642 1.00 89.88 159 LEU A O 1
ATOM 1170 N N . ALA A 1 160 ? 16.584 -5.105 -4.207 1.00 87.75 160 ALA A N 1
ATOM 1171 C CA . ALA A 1 160 ? 16.537 -4.780 -2.782 1.00 87.75 160 ALA A CA 1
ATOM 1172 C C . ALA A 1 160 ? 16.541 -3.263 -2.506 1.00 87.75 160 ALA A C 1
ATOM 1174 O O . ALA A 1 160 ? 16.165 -2.848 -1.412 1.00 87.75 160 ALA A O 1
ATOM 1175 N N . GLY A 1 161 ? 16.993 -2.454 -3.471 1.00 87.19 161 GLY A N 1
ATOM 1176 C CA . GLY A 1 161 ? 16.994 -0.995 -3.400 1.00 87.19 161 GLY A CA 1
ATOM 1177 C C . GLY A 1 161 ? 15.726 -0.384 -3.991 1.00 87.19 161 GLY A C 1
ATOM 1178 O O . GLY A 1 161 ? 14.877 0.114 -3.257 1.00 87.19 161 GLY A O 1
ATOM 1179 N N . ASP A 1 162 ? 15.604 -0.419 -5.320 1.00 88.19 162 ASP A N 1
ATOM 1180 C CA . ASP A 1 162 ? 14.496 0.183 -6.062 1.00 88.19 162 ASP A CA 1
ATOM 1181 C C . ASP A 1 162 ? 14.033 -0.703 -7.230 1.00 88.19 162 ASP A C 1
ATOM 1183 O O . ASP A 1 162 ? 14.817 -1.159 -8.072 1.00 88.19 162 ASP A O 1
ATOM 1187 N N . LEU A 1 163 ? 12.716 -0.914 -7.309 1.00 87.44 163 LEU A N 1
ATOM 1188 C CA . LEU A 1 163 ? 12.097 -1.733 -8.349 1.00 87.44 163 LEU A CA 1
ATOM 1189 C C . LEU A 1 163 ? 12.371 -1.194 -9.760 1.00 87.44 163 LEU A C 1
ATOM 1191 O O . LEU A 1 163 ? 12.605 -1.979 -10.681 1.00 87.44 163 LEU A O 1
ATOM 1195 N N . LEU A 1 164 ? 12.311 0.123 -9.967 1.00 87.12 164 LEU A N 1
ATOM 1196 C CA . LEU A 1 164 ? 12.484 0.698 -11.298 1.00 87.12 164 LEU A CA 1
ATOM 1197 C C . LEU A 1 164 ? 13.932 0.591 -11.758 1.00 87.12 164 LEU A C 1
ATOM 1199 O O . LEU A 1 164 ? 14.165 0.340 -12.940 1.00 87.12 164 LEU A O 1
ATOM 1203 N N . ASP A 1 165 ? 14.902 0.694 -10.853 1.00 87.38 165 ASP A N 1
ATOM 1204 C CA . ASP A 1 165 ? 16.306 0.442 -11.183 1.00 87.38 165 ASP A CA 1
ATOM 1205 C C . ASP A 1 165 ? 16.547 -1.020 -11.576 1.00 87.38 165 ASP A C 1
ATOM 1207 O O . ASP A 1 165 ? 17.239 -1.294 -12.562 1.00 87.38 165 ASP A O 1
ATOM 1211 N N . TYR A 1 166 ? 15.889 -1.966 -10.901 1.00 85.44 166 TYR A N 1
ATOM 1212 C CA . TYR A 1 166 ? 15.876 -3.368 -11.319 1.00 85.44 166 TYR A CA 1
ATOM 1213 C C . TYR A 1 166 ? 15.265 -3.564 -12.718 1.00 85.44 166 TYR A C 1
ATOM 1215 O O . TYR A 1 166 ? 15.823 -4.276 -13.561 1.00 85.44 166 TYR A O 1
ATOM 1223 N N . VAL A 1 167 ? 14.135 -2.912 -13.006 1.00 85.94 167 VAL A N 1
ATOM 1224 C CA . VAL A 1 167 ? 13.483 -2.977 -14.324 1.00 85.94 167 VAL A CA 1
ATOM 1225 C C . VAL A 1 167 ? 14.365 -2.356 -15.414 1.00 85.94 167 VAL A C 1
ATOM 1227 O O . VAL A 1 167 ? 14.519 -2.955 -16.480 1.00 85.94 167 VAL A O 1
ATOM 1230 N N . ARG A 1 168 ? 15.009 -1.213 -15.145 1.00 83.19 168 ARG A N 1
ATOM 1231 C CA . ARG A 1 168 ? 15.968 -0.565 -16.058 1.00 83.19 168 ARG A CA 1
ATOM 1232 C C . ARG A 1 168 ? 17.164 -1.466 -16.343 1.00 83.19 168 ARG A C 1
ATOM 1234 O O . ARG A 1 168 ? 17.533 -1.626 -17.503 1.00 83.19 168 ARG A O 1
ATOM 1241 N N . PHE A 1 169 ? 17.716 -2.122 -15.323 1.00 81.00 169 PHE A N 1
ATOM 1242 C CA . PHE A 1 169 ? 18.790 -3.103 -15.489 1.00 81.00 169 PHE A CA 1
ATOM 1243 C C . PHE A 1 169 ? 18.371 -4.258 -16.406 1.00 81.00 169 PHE A C 1
ATOM 1245 O O . PHE A 1 169 ? 19.080 -4.597 -17.353 1.00 81.00 169 PHE A O 1
ATOM 1252 N N . ARG A 1 170 ? 17.168 -4.809 -16.214 1.00 85.25 170 ARG A N 1
ATOM 1253 C CA . ARG A 1 170 ? 16.603 -5.840 -17.105 1.00 85.25 170 ARG A CA 1
ATOM 1254 C C . ARG A 1 170 ? 16.330 -5.346 -18.527 1.00 85.25 170 ARG A C 1
ATOM 1256 O O . ARG A 1 170 ? 16.220 -6.160 -19.448 1.00 85.25 170 ARG A O 1
ATOM 1263 N N . ALA A 1 171 ? 16.153 -4.045 -18.727 1.00 79.12 171 ALA A N 1
ATOM 1264 C CA . ALA A 1 171 ? 15.878 -3.481 -20.041 1.00 79.12 171 ALA A CA 1
ATOM 1265 C C . ALA A 1 171 ? 17.133 -3.419 -20.928 1.00 79.12 171 ALA A C 1
ATOM 1267 O O . ALA A 1 171 ? 16.975 -3.457 -22.147 1.00 79.12 171 ALA A O 1
ATOM 1268 N N . VAL A 1 172 ? 18.339 -3.416 -20.338 1.00 79.19 172 VAL A N 1
ATOM 1269 C CA . VAL A 1 172 ? 19.630 -3.221 -21.030 1.00 79.19 172 VAL A CA 1
ATOM 1270 C C . VAL A 1 172 ? 19.838 -4.186 -22.198 1.00 79.19 172 VAL A C 1
ATOM 1272 O O . VAL A 1 172 ? 20.199 -3.757 -23.290 1.00 79.19 172 VAL A O 1
ATOM 1275 N N . CYS A 1 173 ? 19.628 -5.489 -21.992 1.00 75.44 173 CYS A N 1
ATOM 1276 C CA . CYS A 1 173 ? 19.791 -6.486 -23.049 1.00 75.44 173 CYS A CA 1
ATOM 1277 C C . CYS A 1 173 ? 18.980 -7.762 -22.781 1.00 75.44 173 CYS A C 1
ATOM 1279 O O . CYS A 1 173 ? 18.510 -8.005 -21.666 1.00 75.44 173 CYS A O 1
ATOM 1281 N N . HIS A 1 174 ? 18.830 -8.600 -23.812 1.00 76.88 174 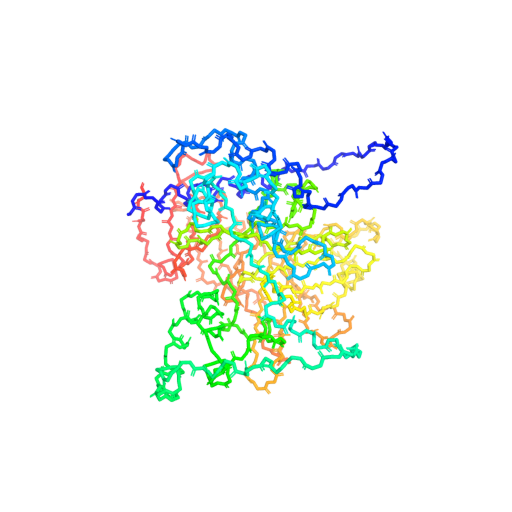HIS A N 1
ATOM 1282 C CA . HIS A 1 174 ? 18.106 -9.865 -23.694 1.00 76.88 174 HIS A CA 1
ATOM 1283 C C . HIS A 1 174 ? 18.754 -10.842 -22.693 1.00 76.88 174 HIS A C 1
ATOM 1285 O O . HIS A 1 174 ? 18.015 -11.315 -21.831 1.00 76.88 174 HIS A O 1
ATOM 1291 N N . PRO A 1 175 ? 20.081 -11.111 -22.720 1.00 77.62 175 PRO A N 1
ATOM 1292 C CA . PRO A 1 175 ? 20.717 -12.023 -21.761 1.00 77.62 175 PRO A CA 1
ATOM 1293 C C . PRO A 1 175 ? 20.423 -11.694 -20.291 1.00 77.62 175 PRO A C 1
ATOM 1295 O O . PRO A 1 175 ? 20.035 -12.571 -19.521 1.00 77.62 175 PRO A O 1
ATOM 1298 N N . TRP A 1 176 ? 20.508 -10.418 -19.898 1.00 80.81 176 TRP A N 1
ATOM 1299 C CA . TRP A 1 176 ? 20.239 -10.012 -18.513 1.00 80.81 176 TRP A CA 1
ATOM 1300 C C . TRP A 1 176 ? 18.761 -10.139 -18.153 1.00 80.81 176 TRP A C 1
ATOM 1302 O O . TRP A 1 176 ? 18.412 -10.558 -17.046 1.00 80.81 176 TRP A O 1
ATOM 1312 N N . ARG A 1 177 ? 17.878 -9.814 -19.103 1.00 81.88 177 ARG A N 1
ATOM 1313 C CA . ARG A 1 177 ? 16.430 -9.971 -18.954 1.00 81.88 177 ARG A CA 1
ATOM 1314 C C . ARG A 1 177 ? 16.031 -11.433 -18.767 1.00 81.88 177 ARG A C 1
ATOM 1316 O O . ARG A 1 177 ? 15.151 -11.710 -17.949 1.00 81.88 177 ARG A O 1
ATOM 1323 N N . SER A 1 178 ? 16.649 -12.350 -19.512 1.00 77.62 178 SER A N 1
ATOM 1324 C CA . SER A 1 178 ? 16.396 -13.790 -19.404 1.00 77.62 178 SER A CA 1
ATOM 1325 C C . SER A 1 178 ? 17.043 -14.411 -18.165 1.00 77.62 178 SER A C 1
ATOM 1327 O O . SER A 1 178 ? 16.455 -15.304 -17.569 1.00 77.62 178 SER A O 1
ATOM 1329 N N . GLY A 1 179 ? 18.213 -13.920 -17.742 1.00 80.69 179 GLY A N 1
ATOM 1330 C CA . GLY A 1 179 ? 18.963 -14.461 -16.599 1.00 80.69 179 GLY A CA 1
ATOM 1331 C C . GLY A 1 179 ? 18.417 -14.076 -15.217 1.00 80.69 179 GLY A C 1
ATOM 1332 O O . GLY A 1 179 ? 18.892 -14.580 -14.197 1.00 80.69 179 GLY A O 1
ATOM 1333 N N . THR A 1 180 ? 17.425 -13.183 -15.156 1.00 86.56 180 THR A N 1
ATOM 1334 C CA . THR A 1 180 ? 16.880 -12.631 -13.904 1.00 86.56 180 THR A CA 1
ATOM 1335 C C . THR A 1 180 ? 15.357 -12.803 -13.831 1.00 86.56 180 THR A C 1
ATOM 1337 O O . THR A 1 180 ? 14.693 -13.066 -14.838 1.00 86.56 180 THR A O 1
ATOM 1340 N N . ALA A 1 181 ? 14.764 -12.666 -12.643 1.00 87.44 181 ALA A N 1
ATOM 1341 C CA . ALA A 1 181 ? 13.340 -12.932 -12.433 1.00 87.44 181 ALA A CA 1
ATOM 1342 C C . ALA A 1 181 ? 12.433 -11.831 -13.021 1.00 87.44 181 ALA A C 1
ATOM 1344 O O . ALA A 1 181 ? 12.567 -10.653 -12.702 1.00 87.44 181 ALA A O 1
ATOM 1345 N N . SER A 1 182 ? 11.463 -12.192 -13.861 1.00 85.81 182 SER A N 1
ATOM 1346 C CA . SER A 1 182 ? 10.487 -11.216 -14.368 1.00 85.81 182 SER A CA 1
ATOM 1347 C C . SER A 1 182 ? 9.504 -10.769 -13.272 1.00 85.81 182 SER A C 1
ATOM 1349 O O . SER A 1 182 ? 8.939 -11.660 -12.627 1.00 85.81 182 SER A O 1
ATOM 1351 N N . PRO A 1 183 ? 9.255 -9.452 -13.105 1.00 84.38 183 PRO A N 1
ATOM 1352 C CA . PRO A 1 183 ? 8.210 -8.946 -12.215 1.00 84.38 183 PRO A CA 1
ATOM 1353 C C . PRO A 1 183 ? 6.797 -9.155 -12.781 1.00 84.38 183 PRO A C 1
ATOM 1355 O O . PRO A 1 183 ? 5.840 -9.192 -12.026 1.00 84.38 183 PRO A O 1
ATOM 1358 N N . ARG A 1 184 ? 6.648 -9.334 -14.101 1.00 81.44 184 ARG A N 1
ATOM 1359 C CA . ARG A 1 184 ? 5.336 -9.492 -14.756 1.00 81.44 184 ARG A CA 1
ATOM 1360 C C . ARG A 1 184 ? 4.585 -10.723 -14.264 1.00 81.44 184 ARG A C 1
ATOM 1362 O O . ARG A 1 184 ? 5.182 -11.799 -14.183 1.00 81.44 184 ARG A O 1
ATOM 1369 N N . GLY A 1 185 ? 3.290 -10.566 -14.005 1.00 82.19 185 GLY A N 1
ATOM 1370 C CA . GLY A 1 185 ? 2.422 -11.605 -13.453 1.00 82.19 185 GLY A CA 1
ATOM 1371 C C . GLY A 1 185 ? 2.772 -11.986 -12.013 1.00 82.19 185 GLY A C 1
ATOM 1372 O O . GLY A 1 185 ? 2.202 -12.929 -11.473 1.00 82.19 185 GLY A O 1
ATOM 1373 N N . ARG A 1 186 ? 3.741 -11.292 -11.405 1.00 86.56 186 ARG A N 1
ATOM 1374 C CA . ARG A 1 186 ? 4.260 -11.561 -10.062 1.00 86.56 186 ARG A CA 1
ATOM 1375 C C . ARG A 1 186 ? 4.386 -10.303 -9.215 1.00 86.56 186 ARG A C 1
ATOM 1377 O O . ARG A 1 186 ? 4.688 -10.430 -8.039 1.00 86.56 186 ARG A O 1
ATOM 1384 N N . GLY A 1 187 ? 4.117 -9.119 -9.765 1.00 88.44 187 GLY A N 1
ATOM 1385 C CA . GLY A 1 187 ? 4.285 -7.845 -9.080 1.00 88.44 187 GLY A CA 1
ATOM 1386 C C . GLY A 1 187 ? 3.471 -7.777 -7.797 1.00 88.44 187 GLY A C 1
ATOM 1387 O O . GLY A 1 187 ? 3.988 -7.354 -6.776 1.00 88.44 187 GLY A O 1
ATOM 1388 N N . VAL A 1 188 ? 2.224 -8.252 -7.818 1.00 91.25 188 VAL A N 1
ATOM 1389 C CA . VAL A 1 188 ? 1.388 -8.273 -6.610 1.00 91.25 188 VAL A CA 1
ATOM 1390 C C . VAL A 1 188 ? 1.768 -9.418 -5.667 1.00 91.25 188 VAL A C 1
ATOM 1392 O O . VAL A 1 188 ? 1.867 -9.205 -4.463 1.00 91.25 188 VAL A O 1
ATOM 1395 N N . VAL A 1 189 ? 1.984 -10.628 -6.194 1.00 90.69 189 VAL A N 1
ATOM 1396 C CA . VAL A 1 189 ? 2.096 -11.863 -5.389 1.00 90.69 189 VAL A CA 1
ATOM 1397 C C . VAL A 1 189 ? 3.505 -12.173 -4.870 1.00 90.69 189 VAL A C 1
ATOM 1399 O O . VAL A 1 189 ? 3.640 -12.997 -3.973 1.00 90.69 189 VAL A O 1
ATOM 1402 N N . ASP A 1 190 ? 4.551 -11.551 -5.418 1.00 90.56 190 ASP A N 1
ATOM 1403 C CA . ASP A 1 190 ? 5.940 -11.702 -4.968 1.00 90.56 190 ASP A CA 1
ATOM 1404 C C . ASP A 1 190 ? 6.415 -10.381 -4.338 1.00 90.56 190 ASP A C 1
ATOM 1406 O O . ASP A 1 190 ? 6.706 -9.420 -5.060 1.00 90.56 190 ASP A O 1
ATOM 1410 N N . PRO A 1 191 ? 6.527 -10.319 -2.995 1.00 90.25 191 PRO A N 1
ATOM 1411 C CA . PRO A 1 191 ? 6.851 -9.094 -2.263 1.00 90.25 191 PRO A CA 1
ATOM 1412 C C . PRO A 1 191 ? 8.165 -8.425 -2.631 1.00 90.25 191 PRO A C 1
ATOM 1414 O O . PRO A 1 191 ? 8.357 -7.244 -2.333 1.00 90.25 191 PRO A O 1
ATOM 1417 N N . ARG A 1 192 ? 9.077 -9.157 -3.279 1.00 90.44 192 ARG A N 1
ATOM 1418 C CA . ARG A 1 192 ? 10.346 -8.601 -3.755 1.00 90.44 192 ARG A CA 1
ATOM 1419 C C . ARG A 1 192 ? 10.137 -7.583 -4.864 1.00 90.44 192 ARG A C 1
ATOM 1421 O O . ARG A 1 192 ? 11.000 -6.738 -5.055 1.00 90.44 192 ARG A O 1
ATOM 1428 N N . PHE A 1 193 ? 9.025 -7.666 -5.594 1.00 91.19 193 PHE A N 1
ATOM 1429 C CA . PHE A 1 193 ? 8.689 -6.709 -6.642 1.00 91.19 193 PHE A CA 1
ATOM 1430 C C . PHE A 1 193 ? 7.833 -5.546 -6.147 1.00 91.19 193 PHE A C 1
ATOM 1432 O O . PHE A 1 193 ? 7.531 -4.669 -6.941 1.00 91.19 193 PHE A O 1
ATOM 1439 N N . HIS A 1 194 ? 7.454 -5.491 -4.868 1.00 92.00 194 HIS A N 1
ATOM 1440 C CA . HIS A 1 194 ? 6.646 -4.388 -4.351 1.00 92.00 194 HIS A CA 1
ATOM 1441 C C . HIS A 1 194 ? 7.414 -3.060 -4.392 1.00 92.00 194 HIS A C 1
ATOM 1443 O O . HIS A 1 194 ? 8.551 -2.997 -3.911 1.00 92.00 194 HIS A O 1
ATOM 1449 N N . PRO A 1 195 ? 6.819 -1.970 -4.906 1.00 92.06 195 PRO A N 1
ATOM 1450 C CA . PRO A 1 195 ? 7.497 -0.691 -5.027 1.00 92.06 195 PRO A CA 1
ATOM 1451 C C . PRO A 1 195 ? 7.422 0.094 -3.707 1.00 92.06 195 PRO A C 1
ATOM 1453 O O . PRO A 1 195 ? 6.920 1.210 -3.665 1.00 92.06 195 PRO A O 1
ATOM 1456 N N . ARG A 1 196 ? 7.962 -0.477 -2.622 1.00 88.56 196 ARG A N 1
ATOM 1457 C CA . ARG A 1 196 ? 7.835 0.010 -1.229 1.00 88.56 196 ARG A CA 1
ATOM 1458 C C . ARG A 1 196 ? 8.275 1.458 -1.011 1.00 88.56 196 ARG A C 1
ATOM 1460 O O . ARG A 1 196 ? 7.833 2.108 -0.072 1.00 88.56 196 ARG A O 1
ATOM 1467 N N . ARG A 1 197 ? 9.177 1.957 -1.859 1.00 87.31 197 ARG A N 1
ATOM 1468 C CA . ARG A 1 197 ? 9.701 3.329 -1.801 1.00 87.31 197 ARG A CA 1
ATOM 1469 C C . ARG A 1 197 ? 8.889 4.323 -2.621 1.00 87.31 197 ARG A C 1
ATOM 1471 O O . ARG A 1 197 ? 9.216 5.502 -2.593 1.00 87.31 197 ARG A O 1
ATOM 1478 N N . TRP A 1 198 ? 7.863 3.878 -3.339 1.00 88.56 198 TRP A N 1
ATOM 1479 C CA . TRP A 1 198 ? 7.027 4.721 -4.182 1.00 88.56 198 TRP A CA 1
ATOM 1480 C C . TRP A 1 198 ? 5.674 4.943 -3.530 1.00 88.56 198 TRP A C 1
ATOM 1482 O O . TRP A 1 198 ? 4.933 4.002 -3.258 1.00 88.56 198 TRP A O 1
ATOM 1492 N N . MET A 1 199 ? 5.341 6.210 -3.324 1.00 86.06 199 MET A N 1
ATOM 1493 C CA . MET A 1 199 ? 4.059 6.624 -2.780 1.00 86.06 199 MET A CA 1
ATOM 1494 C C . MET A 1 199 ? 3.277 7.383 -3.848 1.00 86.06 199 MET A C 1
ATOM 1496 O O . MET A 1 199 ? 3.840 8.201 -4.578 1.00 86.06 199 MET A O 1
ATOM 1500 N N . MET A 1 200 ? 1.979 7.099 -3.953 1.00 85.06 200 MET A N 1
ATOM 1501 C CA . MET A 1 200 ? 1.084 7.862 -4.818 1.00 85.06 200 MET A CA 1
ATOM 1502 C C . MET A 1 200 ? 0.961 9.289 -4.285 1.00 85.06 200 MET A C 1
ATOM 1504 O O . MET A 1 200 ? 0.643 9.495 -3.114 1.00 85.06 200 MET A O 1
ATOM 1508 N N . LEU A 1 201 ? 1.183 10.276 -5.147 1.00 78.25 201 LEU A N 1
ATOM 1509 C CA . LEU A 1 201 ? 0.883 11.662 -4.837 1.00 78.25 201 LEU A CA 1
ATOM 1510 C C . LEU A 1 201 ? -0.593 11.910 -5.148 1.00 78.25 201 LEU A C 1
ATOM 1512 O O . LEU A 1 201 ? -0.999 11.925 -6.309 1.00 78.25 201 LEU A O 1
ATOM 1516 N N . SER A 1 202 ? -1.403 12.092 -4.109 1.00 67.81 202 SER A N 1
ATOM 1517 C CA . SER A 1 202 ? -2.816 12.406 -4.290 1.00 67.81 202 SER A CA 1
ATOM 1518 C C . SER A 1 202 ? -2.982 13.823 -4.843 1.00 67.81 202 SER A C 1
ATOM 1520 O O . SER A 1 202 ? -2.526 14.792 -4.229 1.00 67.81 202 SER A O 1
ATOM 1522 N N . GLU A 1 203 ? -3.663 13.958 -5.975 1.00 66.31 203 GLU A N 1
ATOM 1523 C CA . GLU A 1 203 ? -3.898 15.249 -6.618 1.00 66.31 203 GLU A CA 1
ATOM 1524 C C . GLU A 1 203 ? -5.104 15.974 -6.012 1.00 66.31 203 GLU A C 1
ATOM 1526 O O . GLU A 1 203 ? -6.040 15.356 -5.500 1.00 66.31 203 GLU A O 1
ATOM 1531 N N . GLY A 1 204 ? -5.103 17.308 -6.094 1.00 55.47 204 GLY A N 1
ATOM 1532 C CA . GLY A 1 204 ? -6.249 18.123 -5.681 1.00 55.47 204 GLY A CA 1
ATOM 1533 C C . GLY A 1 204 ? -6.589 17.992 -4.194 1.00 55.47 204 GLY A C 1
ATOM 1534 O O . GLY A 1 204 ? -7.752 17.814 -3.856 1.00 55.47 204 GLY A O 1
ATOM 1535 N N . HIS A 1 205 ? -5.585 18.054 -3.312 1.00 52.22 205 HIS A N 1
ATOM 1536 C CA . HIS A 1 205 ? -5.751 17.936 -1.852 1.00 52.22 205 HIS A CA 1
ATOM 1537 C C . HIS A 1 205 ? -6.336 16.593 -1.377 1.00 52.22 205 HIS A C 1
ATOM 1539 O O . HIS A 1 205 ? -7.082 16.553 -0.402 1.00 52.22 205 HIS A O 1
ATOM 1545 N N . GLY A 1 206 ? -6.012 15.487 -2.054 1.00 51.69 206 GLY A N 1
ATOM 1546 C CA . GLY A 1 206 ? -6.518 14.164 -1.670 1.00 51.69 206 GLY A CA 1
ATOM 1547 C C . GLY A 1 206 ? -7.861 13.794 -2.296 1.00 51.69 206 GLY A C 1
ATOM 1548 O O . GLY A 1 206 ? -8.388 12.727 -2.002 1.00 51.69 206 GLY A O 1
ATOM 1549 N N . LEU A 1 207 ? -8.421 14.655 -3.153 1.00 49.38 207 LEU A N 1
ATOM 1550 C CA . LEU A 1 207 ? -9.745 14.445 -3.744 1.00 49.38 207 LEU A CA 1
ATOM 1551 C C . LEU A 1 207 ? -9.735 13.481 -4.930 1.00 49.38 207 LEU A C 1
ATOM 1553 O O . LEU A 1 207 ? -10.767 12.877 -5.216 1.00 49.38 207 LEU A O 1
ATOM 1557 N N . TYR A 1 208 ? -8.597 13.328 -5.615 1.00 54.91 208 TYR A N 1
ATOM 1558 C CA . TYR A 1 208 ? -8.512 12.467 -6.787 1.00 54.91 208 TYR A CA 1
ATOM 1559 C C . TYR A 1 208 ? -7.257 11.593 -6.749 1.00 54.91 208 TYR A C 1
ATOM 1561 O O . TYR A 1 208 ? -6.157 12.111 -6.533 1.00 54.91 208 TYR A O 1
ATOM 1569 N N . PRO A 1 209 ? -7.373 10.294 -7.077 1.00 56.59 209 PRO A N 1
ATOM 1570 C CA . PRO A 1 209 ? -6.215 9.438 -7.324 1.00 56.59 209 PRO A CA 1
ATOM 1571 C C . PRO A 1 209 ? -5.493 9.775 -8.645 1.00 56.59 209 PRO A C 1
ATOM 1573 O O . PRO A 1 209 ? -4.692 8.993 -9.125 1.00 56.59 209 PRO A O 1
ATOM 1576 N N . GLY A 1 210 ? -5.764 10.945 -9.225 1.00 57.06 210 GLY A N 1
ATOM 1577 C CA . GLY A 1 210 ? -5.248 11.465 -10.485 1.00 57.06 210 GLY A CA 1
ATOM 1578 C C . GLY A 1 210 ? -6.151 12.617 -10.916 1.00 57.06 210 GLY A C 1
ATOM 1579 O O . GLY A 1 210 ? -7.366 12.460 -10.997 1.00 57.06 210 GLY A O 1
ATOM 1580 N N . HIS A 1 211 ? -5.600 13.812 -11.122 1.00 56.34 211 HIS A N 1
ATOM 1581 C CA . HIS A 1 211 ? -6.397 14.970 -11.531 1.00 56.34 211 HIS A CA 1
ATOM 1582 C C . HIS A 1 211 ? -7.070 14.669 -12.889 1.00 56.34 211 HIS A C 1
ATOM 1584 O O . HIS A 1 211 ? -6.390 14.135 -13.759 1.00 56.34 211 HIS A O 1
ATOM 1590 N N . PRO A 1 212 ? -8.343 15.033 -13.150 1.00 61.94 212 PRO A N 1
ATOM 1591 C CA . PRO A 1 212 ? -9.003 14.738 -14.434 1.00 61.94 212 PRO A CA 1
ATOM 1592 C C . PRO A 1 212 ? -8.213 15.208 -15.671 1.00 61.94 212 PRO A C 1
ATOM 1594 O O . PRO A 1 212 ? -8.149 14.515 -16.679 1.00 61.94 212 PRO A O 1
ATOM 1597 N N . LYS A 1 213 ? -7.524 16.353 -15.554 1.00 62.72 213 LYS A N 1
ATOM 1598 C CA . LYS A 1 213 ? -6.572 16.883 -16.562 1.00 62.72 213 LYS A CA 1
ATOM 1599 C C . LYS A 1 213 ? -5.339 16.005 -16.829 1.00 62.72 213 LYS A C 1
ATOM 1601 O O . LYS A 1 213 ? -4.604 16.274 -17.766 1.00 62.72 213 LYS A O 1
ATOM 1606 N N . LEU A 1 214 ? -5.067 15.011 -15.990 1.00 63.91 214 LEU A N 1
ATOM 1607 C CA . LEU A 1 214 ? -3.982 14.053 -16.189 1.00 63.91 214 LEU A CA 1
ATOM 1608 C C . LEU A 1 214 ? -4.444 12.834 -16.990 1.00 63.91 214 LEU A C 1
ATOM 1610 O O . LEU A 1 214 ? -3.623 11.968 -17.242 1.00 63.91 214 LEU A O 1
ATOM 1614 N N . HIS A 1 215 ? -5.715 12.750 -17.407 1.00 71.62 215 HIS A N 1
ATOM 1615 C CA . HIS A 1 215 ? -6.200 11.740 -18.359 1.00 71.62 215 HIS A CA 1
ATOM 1616 C C . HIS A 1 215 ? -5.798 10.297 -17.992 1.00 71.62 215 HIS A C 1
ATOM 1618 O O . HIS A 1 215 ? -5.256 9.562 -18.811 1.00 71.62 215 HIS A O 1
ATOM 1624 N N . GLY A 1 216 ? -6.003 9.912 -16.728 1.00 72.75 216 GLY A N 1
ATOM 1625 C CA . GLY A 1 216 ? -5.652 8.579 -16.221 1.00 72.75 216 GLY A CA 1
ATOM 1626 C C . GLY A 1 216 ? -4.192 8.419 -15.784 1.00 72.75 216 GLY A C 1
ATOM 1627 O O . GLY A 1 216 ? -3.833 7.367 -15.266 1.00 72.75 216 GLY A O 1
ATOM 1628 N N . TYR A 1 217 ? -3.342 9.437 -15.937 1.00 78.00 217 TYR A N 1
ATOM 1629 C CA . TYR A 1 217 ? -1.987 9.427 -15.391 1.00 78.00 217 TYR A CA 1
ATOM 1630 C C . TYR A 1 217 ? -1.959 9.831 -13.917 1.00 78.00 217 TYR A C 1
ATOM 1632 O O . TYR A 1 217 ? -2.599 10.792 -13.485 1.00 78.00 217 TYR A O 1
ATOM 1640 N N . VAL A 1 218 ? -1.155 9.100 -13.153 1.00 78.81 218 VAL A N 1
ATOM 1641 C CA . VAL A 1 218 ? -1.006 9.253 -11.709 1.00 78.81 218 VAL A CA 1
ATOM 1642 C C . VAL A 1 218 ? 0.456 9.408 -11.362 1.00 78.81 218 VAL A C 1
ATOM 1644 O O . VAL A 1 218 ? 1.311 8.660 -11.845 1.00 78.81 218 VAL A O 1
ATOM 1647 N N . ARG A 1 219 ? 0.747 10.394 -10.515 1.00 81.75 219 ARG A N 1
ATOM 1648 C CA . ARG A 1 219 ? 2.106 10.684 -10.080 1.00 81.75 219 ARG A CA 1
ATOM 1649 C C . ARG A 1 219 ? 2.460 9.852 -8.858 1.00 81.75 219 ARG A C 1
ATOM 1651 O O . ARG A 1 219 ? 1.703 9.774 -7.895 1.00 81.75 219 ARG A O 1
ATOM 1658 N N . PHE A 1 220 ? 3.648 9.275 -8.892 1.00 85.62 220 PHE A N 1
ATOM 1659 C CA . PHE A 1 220 ? 4.281 8.626 -7.758 1.00 85.62 220 PHE A CA 1
ATOM 1660 C C . PHE A 1 220 ? 5.581 9.342 -7.446 1.00 85.62 220 PHE A C 1
ATOM 1662 O O . PHE A 1 220 ? 6.278 9.803 -8.352 1.00 85.62 220 PHE A O 1
ATOM 1669 N N . PHE A 1 221 ? 5.919 9.407 -6.168 1.00 85.44 221 PHE A N 1
ATOM 1670 C CA . PHE A 1 221 ? 7.173 9.972 -5.708 1.00 85.44 221 PHE A CA 1
ATOM 1671 C C . PHE A 1 221 ? 7.949 8.944 -4.899 1.00 85.44 221 PHE A C 1
ATOM 1673 O O . PHE A 1 221 ? 7.382 8.161 -4.135 1.00 85.44 221 PHE A O 1
ATOM 1680 N N . ASN A 1 222 ? 9.258 8.930 -5.104 1.00 86.38 222 ASN A N 1
ATOM 1681 C CA . ASN A 1 222 ? 10.166 8.046 -4.407 1.00 86.38 222 ASN A CA 1
ATOM 1682 C C . ASN A 1 222 ? 10.596 8.690 -3.082 1.00 86.38 222 ASN A C 1
ATOM 1684 O O . ASN A 1 222 ? 11.149 9.790 -3.075 1.00 86.38 222 ASN A O 1
ATOM 1688 N N . LEU A 1 223 ? 10.360 7.995 -1.971 1.00 82.75 223 LEU A N 1
ATOM 1689 C CA . LEU A 1 223 ? 10.603 8.480 -0.610 1.00 82.75 223 LEU A CA 1
ATOM 1690 C C . LEU A 1 223 ? 12.094 8.676 -0.292 1.00 82.75 223 LEU A C 1
ATOM 1692 O O . LEU A 1 223 ? 12.438 9.526 0.526 1.00 82.75 223 LEU A O 1
ATOM 1696 N N . ASP A 1 224 ? 12.979 7.926 -0.950 1.00 83.94 224 ASP A N 1
ATOM 1697 C CA . ASP A 1 224 ? 14.421 7.983 -0.692 1.00 83.94 224 ASP A CA 1
ATOM 1698 C C . ASP A 1 224 ? 15.119 9.050 -1.540 1.00 83.94 224 ASP A C 1
ATOM 1700 O O . ASP A 1 224 ? 16.007 9.761 -1.066 1.00 83.94 224 ASP A O 1
ATOM 1704 N N . THR A 1 225 ? 14.728 9.157 -2.811 1.00 82.31 225 THR A N 1
ATOM 1705 C CA . THR A 1 225 ? 15.416 9.988 -3.813 1.00 82.31 225 THR A CA 1
ATOM 1706 C C . THR A 1 225 ? 14.690 11.292 -4.132 1.00 82.31 225 THR A C 1
ATOM 1708 O O . THR A 1 225 ? 15.291 12.190 -4.718 1.00 82.31 225 THR A O 1
ATOM 1711 N N . GLY A 1 226 ? 13.404 11.406 -3.785 1.00 80.06 226 GLY A N 1
ATOM 1712 C CA . GLY A 1 226 ? 12.541 12.514 -4.201 1.00 80.06 226 GLY A CA 1
ATOM 1713 C C . GLY A 1 226 ? 12.208 12.511 -5.698 1.00 80.06 226 GLY A C 1
ATOM 1714 O O . GLY A 1 226 ? 11.686 13.498 -6.208 1.00 80.06 226 GLY A O 1
ATOM 1715 N N . ALA A 1 227 ? 12.530 11.435 -6.424 1.00 81.19 227 ALA A N 1
ATOM 1716 C CA . ALA A 1 227 ? 12.217 11.318 -7.842 1.00 81.19 227 ALA A CA 1
ATOM 1717 C C . ALA A 1 227 ? 10.707 11.164 -8.062 1.00 81.19 227 ALA A C 1
ATOM 1719 O O . ALA A 1 227 ? 10.046 10.434 -7.329 1.00 81.19 227 ALA A O 1
ATOM 1720 N N . PHE A 1 228 ? 10.183 11.786 -9.117 1.00 82.31 228 PHE A N 1
ATOM 1721 C CA . PHE A 1 228 ? 8.789 11.639 -9.526 1.00 82.31 228 PHE A CA 1
ATOM 1722 C C . PHE A 1 228 ? 8.677 10.809 -10.801 1.00 82.31 228 PHE A C 1
ATOM 1724 O O . PHE A 1 228 ? 9.486 10.946 -11.725 1.00 82.31 228 PHE A O 1
ATOM 1731 N N . VAL A 1 229 ? 7.630 9.991 -10.871 1.00 80.44 229 VAL A N 1
ATOM 1732 C CA . VAL A 1 229 ? 7.235 9.243 -12.069 1.00 80.44 229 VAL A CA 1
ATOM 1733 C C . VAL A 1 229 ? 5.736 9.343 -12.305 1.00 80.44 229 VAL A C 1
ATOM 1735 O O . VAL A 1 229 ? 4.962 9.492 -11.364 1.00 80.44 229 VAL A O 1
ATOM 1738 N N . SER A 1 230 ? 5.337 9.281 -13.571 1.00 82.75 230 SER A N 1
ATOM 1739 C CA . SER A 1 230 ? 3.940 9.351 -13.992 1.00 82.75 230 SER A CA 1
ATOM 1740 C C . SER A 1 230 ? 3.570 8.020 -14.621 1.00 82.75 230 SER A C 1
ATOM 1742 O O . SER A 1 230 ? 4.304 7.511 -15.473 1.00 82.75 230 SER A O 1
ATOM 1744 N N . VAL A 1 231 ? 2.465 7.439 -14.169 1.00 81.31 231 VAL A N 1
ATOM 1745 C CA . VAL A 1 231 ? 2.015 6.107 -14.568 1.00 81.31 231 VAL A CA 1
ATOM 1746 C C . VAL A 1 231 ? 0.579 6.200 -15.042 1.00 81.31 231 VAL A C 1
ATOM 1748 O O . VAL A 1 231 ? -0.277 6.706 -14.323 1.00 81.31 231 VAL A O 1
ATOM 1751 N N . HIS A 1 232 ? 0.304 5.688 -16.236 1.00 82.06 232 HIS A N 1
ATOM 1752 C CA . HIS A 1 232 ? -1.059 5.595 -16.739 1.00 82.06 232 HIS A CA 1
ATOM 1753 C C . HIS A 1 232 ? -1.804 4.442 -16.051 1.00 82.06 232 HIS A C 1
ATOM 1755 O O . HIS A 1 232 ? -1.443 3.275 -16.209 1.00 82.06 232 HIS A O 1
ATOM 1761 N N . ILE A 1 233 ? -2.846 4.774 -15.291 1.00 82.62 233 ILE A N 1
ATOM 1762 C CA . ILE A 1 233 ? -3.711 3.845 -14.563 1.00 82.62 233 ILE A CA 1
ATOM 1763 C C . ILE A 1 233 ? -5.168 4.143 -14.965 1.00 82.62 233 ILE A C 1
ATOM 1765 O O . ILE A 1 233 ? -5.860 4.907 -14.292 1.00 82.62 233 ILE A O 1
ATOM 1769 N N . PRO A 1 234 ? -5.673 3.525 -16.048 1.00 71.50 234 PRO A N 1
ATOM 1770 C CA . PRO A 1 234 ? -7.019 3.804 -16.560 1.00 71.50 234 PRO A CA 1
ATOM 1771 C C . PRO A 1 234 ? -8.139 3.271 -15.650 1.00 71.50 234 PRO A C 1
ATOM 1773 O O . PRO A 1 234 ? -9.301 3.601 -15.839 1.00 71.50 234 PRO A O 1
ATOM 1776 N N . LEU A 1 235 ? -7.806 2.460 -14.638 1.00 78.75 235 LEU A N 1
ATOM 1777 C CA . LEU A 1 235 ? -8.780 1.861 -13.719 1.00 78.75 235 LEU A CA 1
ATOM 1778 C C . LEU A 1 235 ? -9.513 2.887 -12.839 1.00 78.75 235 LEU A C 1
ATOM 1780 O O . LEU A 1 235 ? -10.522 2.543 -12.237 1.00 78.75 235 LEU A O 1
ATOM 1784 N N . PHE A 1 236 ? -9.050 4.136 -12.754 1.00 76.38 236 PHE A N 1
ATOM 1785 C CA . PHE A 1 236 ? -9.704 5.161 -11.930 1.00 76.38 236 PHE A CA 1
ATOM 1786 C C . PHE A 1 236 ? -11.027 5.694 -12.492 1.00 76.38 236 PHE A C 1
ATOM 1788 O O . PHE A 1 236 ? -11.679 6.491 -11.825 1.00 76.38 236 PHE A O 1
ATOM 1795 N N . GLU A 1 237 ? -11.449 5.253 -13.678 1.00 75.00 237 GLU A N 1
ATOM 1796 C CA . GLU A 1 237 ? -12.780 5.574 -14.206 1.00 75.00 237 GLU A CA 1
ATOM 1797 C C . GLU A 1 237 ? -13.911 4.868 -13.440 1.00 75.00 237 GLU A C 1
ATOM 1799 O O . GLU A 1 237 ? -14.983 5.444 -13.268 1.00 75.00 237 GLU A O 1
ATOM 1804 N N . ASP A 1 238 ? -13.680 3.635 -12.974 1.00 82.50 238 ASP A N 1
ATOM 1805 C CA . ASP A 1 238 ? -14.678 2.794 -12.296 1.00 82.50 238 ASP A CA 1
ATOM 1806 C C . ASP A 1 238 ? -14.181 2.199 -10.965 1.00 82.50 238 ASP A C 1
ATOM 1808 O O . ASP A 1 238 ? -14.786 1.258 -10.435 1.00 82.50 238 ASP A O 1
ATOM 1812 N N . HIS A 1 239 ? -13.073 2.724 -10.428 1.00 86.38 239 HIS A N 1
ATOM 1813 C CA . HIS A 1 239 ? -12.516 2.319 -9.139 1.00 86.38 239 HIS A CA 1
ATOM 1814 C C . HIS A 1 239 ? -12.174 3.514 -8.247 1.00 86.38 239 HIS A C 1
ATOM 1816 O O . HIS A 1 239 ? -11.621 4.517 -8.698 1.00 86.38 239 HIS A O 1
ATOM 1822 N N . CYS A 1 240 ? -12.369 3.343 -6.939 1.00 83.81 240 CYS A N 1
ATOM 1823 C CA . CYS A 1 240 ? -11.863 4.254 -5.919 1.00 83.81 240 CYS A CA 1
ATOM 1824 C C . CYS A 1 240 ? -10.680 3.641 -5.153 1.00 83.81 240 CYS A C 1
ATOM 1826 O O . CYS A 1 240 ? -10.693 2.453 -4.825 1.00 83.81 240 CYS A O 1
ATOM 1828 N N . VAL A 1 241 ? -9.669 4.452 -4.826 1.00 86.75 241 VAL A N 1
ATOM 1829 C CA . VAL A 1 241 ? -8.575 4.037 -3.930 1.00 86.75 241 VAL A CA 1
ATOM 1830 C C . VAL A 1 241 ? -9.099 3.993 -2.501 1.00 86.75 241 VAL A C 1
ATOM 1832 O O . VAL A 1 241 ? -9.709 4.955 -2.039 1.00 86.75 241 VAL A O 1
ATOM 1835 N N . LEU A 1 242 ? -8.856 2.885 -1.811 1.00 87.19 242 LEU A N 1
ATOM 1836 C CA . LEU A 1 242 ? -9.166 2.732 -0.394 1.00 87.19 242 LEU A CA 1
ATOM 1837 C C . LEU A 1 242 ? -7.924 2.844 0.494 1.00 87.19 242 LEU A C 1
ATOM 1839 O O . LEU A 1 242 ? -8.030 3.353 1.605 1.00 87.19 242 LEU A O 1
ATOM 1843 N N . ASP A 1 243 ? -6.775 2.352 0.024 1.00 90.00 243 ASP A N 1
ATOM 1844 C CA . ASP A 1 243 ? -5.526 2.313 0.791 1.00 90.00 243 ASP A CA 1
ATOM 1845 C C . ASP A 1 243 ? -4.304 2.066 -0.118 1.00 90.00 243 ASP A C 1
ATOM 1847 O O . ASP A 1 243 ? -4.443 1.776 -1.312 1.00 90.00 243 ASP A O 1
ATOM 1851 N N . SER A 1 244 ? -3.102 2.149 0.454 1.00 88.44 244 SER A N 1
ATOM 1852 C CA . SER A 1 244 ? -1.829 1.787 -0.170 1.00 88.44 244 SER A CA 1
ATOM 1853 C C . SER A 1 244 ? -1.043 0.845 0.744 1.00 88.44 244 SER A C 1
ATOM 1855 O O . SER A 1 244 ? -0.720 1.195 1.875 1.00 88.44 244 SER A O 1
ATOM 1857 N N . PHE A 1 245 ? -0.665 -0.325 0.231 1.00 88.38 245 PHE A N 1
ATOM 1858 C CA . PHE A 1 245 ? 0.055 -1.363 0.971 1.00 88.38 245 PHE A CA 1
ATOM 1859 C C . PHE A 1 245 ? 1.364 -1.713 0.262 1.00 88.38 245 PHE A C 1
ATOM 1861 O O . PHE A 1 245 ? 1.337 -2.184 -0.870 1.00 88.38 245 PHE A O 1
ATOM 1868 N N . ASP A 1 246 ? 2.515 -1.490 0.904 1.00 88.94 246 ASP A N 1
ATOM 1869 C CA . ASP A 1 246 ? 3.845 -1.782 0.337 1.00 88.94 246 ASP A CA 1
ATOM 1870 C C . ASP A 1 246 ? 4.090 -1.163 -1.066 1.00 88.94 246 ASP A C 1
ATOM 1872 O O . ASP A 1 246 ? 4.879 -1.663 -1.867 1.00 88.94 246 ASP A O 1
ATOM 1876 N N . GLY A 1 247 ? 3.416 -0.051 -1.380 1.00 89.31 247 GLY A N 1
ATOM 1877 C CA . GLY A 1 247 ? 3.444 0.606 -2.696 1.00 89.31 247 GLY A CA 1
ATOM 1878 C C . GLY A 1 247 ? 2.470 0.015 -3.730 1.00 89.31 247 GLY A C 1
ATOM 1879 O O . GLY A 1 247 ? 2.363 0.529 -4.845 1.00 89.31 247 GLY A O 1
ATOM 1880 N N . LEU A 1 248 ? 1.737 -1.045 -3.381 1.00 93.00 248 LEU A N 1
ATOM 1881 C CA . LEU A 1 248 ? 0.565 -1.514 -4.117 1.00 93.00 248 LEU A CA 1
ATOM 1882 C C . LEU A 1 248 ? -0.655 -0.662 -3.772 1.00 93.00 248 LEU A C 1
ATOM 1884 O O . LEU A 1 248 ? -0.810 -0.200 -2.642 1.00 93.00 248 LEU A O 1
ATOM 1888 N N . LEU A 1 249 ? -1.563 -0.512 -4.730 1.00 92.81 249 LEU A N 1
ATOM 1889 C CA . LEU A 1 249 ? -2.817 0.204 -4.526 1.00 92.81 249 LEU A CA 1
ATOM 1890 C C . LEU A 1 249 ? -3.939 -0.762 -4.183 1.00 92.81 249 LEU A C 1
ATOM 1892 O O . LEU A 1 249 ? -4.109 -1.776 -4.859 1.00 92.81 249 LEU A O 1
ATOM 1896 N N . VAL A 1 250 ? -4.731 -0.413 -3.174 1.00 93.62 250 VAL A N 1
ATOM 1897 C CA . VAL A 1 250 ? -5.939 -1.142 -2.794 1.00 93.62 250 VAL A CA 1
ATOM 1898 C C . VAL A 1 250 ? -7.129 -0.389 -3.360 1.00 93.62 250 VAL A C 1
ATOM 1900 O O . VAL A 1 250 ? -7.452 0.714 -2.919 1.00 93.62 250 VAL A O 1
ATOM 1903 N N . LEU A 1 251 ? -7.762 -0.967 -4.372 1.00 92.31 251 LEU A N 1
ATOM 1904 C CA . LEU A 1 251 ? -8.858 -0.357 -5.110 1.00 92.31 251 LEU A CA 1
ATOM 1905 C C . LEU A 1 251 ? -10.171 -1.067 -4.800 1.00 92.31 251 LEU A C 1
ATOM 1907 O O . LEU A 1 251 ? -10.197 -2.285 -4.638 1.00 92.31 251 LEU A O 1
ATOM 1911 N N . GLN A 1 252 ? -11.267 -0.318 -4.790 1.00 91.94 252 GLN A N 1
ATOM 1912 C CA . GLN A 1 252 ? -12.620 -0.856 -4.819 1.00 91.94 252 GLN A CA 1
ATOM 1913 C C . GLN A 1 252 ? -13.258 -0.503 -6.151 1.00 91.94 252 GLN A C 1
ATOM 1915 O O . GLN A 1 252 ? -13.313 0.665 -6.521 1.00 91.94 252 GLN A O 1
ATOM 1920 N N . ARG A 1 253 ? -13.788 -1.506 -6.839 1.00 90.81 253 ARG A N 1
ATOM 1921 C CA . ARG A 1 253 ? -14.590 -1.320 -8.044 1.00 90.81 253 ARG A CA 1
ATOM 1922 C C . ARG A 1 253 ? -15.980 -0.795 -7.691 1.00 90.81 253 ARG A C 1
ATOM 1924 O O . ARG A 1 253 ? -16.604 -1.267 -6.737 1.00 90.81 253 ARG A O 1
ATOM 1931 N N . ASP A 1 254 ? -16.483 0.175 -8.441 1.00 87.19 254 ASP A N 1
ATOM 1932 C CA . ASP A 1 254 ? -17.696 0.907 -8.064 1.00 87.19 254 ASP A CA 1
ATOM 1933 C C . ASP A 1 254 ? -18.979 0.089 -8.243 1.00 87.19 254 ASP A C 1
ATOM 1935 O O . ASP A 1 254 ? -19.874 0.148 -7.398 1.00 87.19 254 ASP A O 1
ATOM 1939 N N . HIS A 1 255 ? -19.079 -0.698 -9.318 1.00 86.56 255 HIS A N 1
ATOM 1940 C CA . HIS A 1 255 ? -20.331 -1.371 -9.680 1.00 86.56 255 HIS A CA 1
ATOM 1941 C C . HIS A 1 255 ? -20.641 -2.612 -8.840 1.00 86.56 255 HIS A C 1
ATOM 1943 O O . HIS A 1 255 ? -21.811 -2.897 -8.586 1.00 86.56 255 HIS A O 1
ATOM 1949 N N . ASP A 1 256 ? -19.624 -3.353 -8.405 1.00 91.44 256 ASP A N 1
ATOM 1950 C CA . ASP A 1 256 ? -19.816 -4.594 -7.652 1.00 91.44 256 ASP A CA 1
ATOM 1951 C C . ASP A 1 256 ? -19.038 -4.658 -6.341 1.00 91.44 256 ASP A C 1
ATOM 1953 O O . ASP A 1 256 ? -19.180 -5.637 -5.618 1.00 91.44 256 ASP A O 1
ATOM 1957 N N . THR A 1 257 ? -18.281 -3.617 -5.980 1.00 92.81 257 THR A N 1
ATOM 1958 C CA . THR A 1 257 ? -17.512 -3.512 -4.727 1.00 92.81 257 THR A CA 1
ATOM 1959 C C . THR A 1 257 ? -16.339 -4.486 -4.595 1.00 92.81 257 THR A C 1
ATOM 1961 O O . THR A 1 257 ? -15.811 -4.633 -3.491 1.00 92.81 257 THR A O 1
ATOM 1964 N N . ALA A 1 258 ? -15.925 -5.153 -5.680 1.00 95.12 258 ALA A N 1
ATOM 1965 C CA . ALA A 1 258 ? -14.737 -6.009 -5.690 1.00 95.12 258 ALA A CA 1
ATOM 1966 C C . ALA A 1 258 ? -13.494 -5.233 -5.247 1.00 95.12 258 ALA A C 1
ATOM 1968 O O . ALA A 1 258 ? -13.282 -4.096 -5.678 1.00 95.12 258 ALA A O 1
ATOM 1969 N N . ILE A 1 259 ? -12.682 -5.854 -4.392 1.00 95.88 259 ILE A N 1
ATOM 1970 C CA . ILE A 1 259 ? -11.390 -5.296 -3.997 1.00 95.88 259 ILE A CA 1
ATOM 1971 C C . ILE A 1 259 ? -10.315 -5.789 -4.956 1.00 95.88 259 ILE A C 1
ATOM 1973 O O . ILE A 1 259 ? -10.317 -6.948 -5.363 1.00 95.88 259 ILE A O 1
ATOM 1977 N N . ARG A 1 260 ? -9.383 -4.906 -5.306 1.00 94.94 260 ARG A N 1
ATOM 1978 C CA . ARG A 1 260 ? -8.241 -5.206 -6.166 1.00 94.94 260 ARG A CA 1
ATOM 1979 C C . ARG A 1 260 ? -6.964 -4.688 -5.550 1.00 94.94 260 ARG A C 1
ATOM 1981 O O . ARG A 1 260 ? -6.888 -3.516 -5.196 1.00 94.94 260 ARG A O 1
ATOM 1988 N N . LEU A 1 261 ? -5.949 -5.540 -5.495 1.00 95.25 261 LEU A N 1
ATOM 1989 C CA . LEU A 1 261 ? -4.578 -5.076 -5.341 1.00 95.25 261 LEU A CA 1
ATOM 1990 C C . LEU A 1 261 ? -4.002 -4.825 -6.731 1.00 95.25 261 LEU A C 1
ATOM 1992 O O . LEU A 1 261 ? -3.989 -5.728 -7.566 1.00 95.25 261 LEU A O 1
ATOM 1996 N N . LEU A 1 262 ? -3.532 -3.607 -6.972 1.00 93.75 262 LEU A N 1
ATOM 1997 C CA . LEU A 1 262 ? -2.898 -3.201 -8.220 1.00 93.75 262 LEU A CA 1
ATOM 1998 C C . LEU A 1 262 ? -1.431 -2.878 -7.964 1.00 93.75 262 LEU A C 1
ATOM 2000 O O . LEU A 1 262 ? -1.101 -2.042 -7.122 1.00 93.75 262 LEU A O 1
ATOM 2004 N N . HIS A 1 263 ? -0.552 -3.479 -8.757 1.00 93.00 263 HIS A N 1
ATOM 2005 C CA . HIS A 1 263 ? 0.827 -3.040 -8.841 1.00 93.00 263 HIS A CA 1
ATOM 2006 C C . HIS A 1 263 ? 0.949 -1.908 -9.878 1.00 93.00 263 HIS A C 1
ATOM 2008 O O . HIS A 1 263 ? 0.881 -2.182 -11.081 1.00 93.00 263 HIS A O 1
ATOM 2014 N N . PRO A 1 264 ? 1.224 -0.654 -9.472 1.00 89.69 264 PRO A N 1
ATOM 2015 C CA . PRO A 1 264 ? 1.134 0.496 -10.373 1.00 89.69 264 PRO A CA 1
ATOM 2016 C C . PRO A 1 264 ? 2.083 0.396 -11.577 1.00 89.69 264 PRO A C 1
ATOM 2018 O O . PRO A 1 264 ? 1.674 0.663 -12.698 1.00 89.69 264 PRO A O 1
ATOM 2021 N N . PHE A 1 265 ? 3.324 -0.073 -11.391 1.00 88.38 265 PHE A N 1
ATOM 2022 C CA . PHE A 1 265 ? 4.317 -0.093 -12.481 1.00 88.38 265 PHE A CA 1
ATOM 2023 C C . PHE A 1 265 ? 4.284 -1.320 -13.406 1.00 88.38 265 PHE A C 1
ATOM 2025 O O . PHE A 1 265 ? 4.822 -1.253 -14.508 1.00 88.38 265 PHE A O 1
ATOM 2032 N N . THR A 1 266 ? 3.711 -2.450 -12.979 1.00 85.62 266 THR A N 1
ATOM 2033 C CA . THR A 1 266 ? 3.619 -3.664 -13.812 1.00 85.62 266 THR A CA 1
ATOM 2034 C C . THR A 1 266 ? 2.231 -3.847 -14.408 1.00 85.62 266 THR A C 1
ATOM 2036 O O . THR A 1 266 ? 2.096 -4.592 -15.375 1.00 85.62 266 THR A O 1
ATOM 2039 N N . GLY A 1 267 ? 1.213 -3.188 -13.843 1.00 87.50 267 GLY A N 1
ATOM 2040 C CA . GLY A 1 267 ? -0.187 -3.407 -14.195 1.00 87.50 267 GLY A CA 1
ATOM 2041 C C . GLY A 1 267 ? -0.736 -4.749 -13.705 1.00 87.50 267 GLY A C 1
ATOM 2042 O O . GLY A 1 267 ? -1.836 -5.123 -14.101 1.00 87.50 267 GLY A O 1
ATOM 2043 N N . ASP A 1 268 ? 0.007 -5.486 -12.870 1.00 89.19 268 ASP A N 1
ATOM 2044 C CA . ASP A 1 268 ? -0.478 -6.744 -12.305 1.00 89.19 268 ASP A CA 1
ATOM 2045 C C . ASP A 1 268 ? -1.629 -6.467 -11.330 1.00 89.19 268 ASP A C 1
ATOM 2047 O O . ASP A 1 268 ? -1.545 -5.566 -10.492 1.00 89.19 268 ASP A O 1
ATOM 2051 N N . ILE A 1 269 ? -2.688 -7.269 -11.434 1.00 92.75 269 ILE A N 1
ATOM 2052 C CA . ILE A 1 269 ? -3.905 -7.150 -10.628 1.00 92.75 269 ILE A CA 1
ATOM 2053 C C . ILE A 1 269 ? -4.137 -8.461 -9.888 1.00 92.75 269 ILE A C 1
ATOM 2055 O O . ILE A 1 269 ? -3.966 -9.544 -10.451 1.00 92.75 269 ILE A O 1
ATOM 2059 N N . LEU A 1 270 ? -4.569 -8.351 -8.637 1.00 93.62 270 LEU A N 1
ATOM 2060 C CA . LEU A 1 270 ? -5.103 -9.455 -7.855 1.00 93.62 270 LEU A CA 1
ATOM 2061 C C . LEU A 1 270 ? -6.509 -9.097 -7.377 1.00 93.62 270 LEU A C 1
ATOM 2063 O O . LEU A 1 270 ? -6.676 -8.168 -6.586 1.00 93.62 270 LEU A O 1
ATOM 2067 N N . ASP A 1 271 ? -7.504 -9.830 -7.869 1.00 95.25 271 ASP A N 1
ATOM 2068 C CA . ASP A 1 271 ? -8.897 -9.681 -7.455 1.00 95.25 271 ASP A CA 1
ATOM 2069 C C . ASP A 1 271 ? -9.148 -10.378 -6.106 1.00 95.25 271 ASP A C 1
ATOM 2071 O O . ASP A 1 271 ? -8.638 -11.466 -5.831 1.00 95.25 271 ASP A O 1
ATOM 2075 N N . LEU A 1 272 ? -9.965 -9.739 -5.275 1.00 96.56 272 LEU A N 1
ATOM 2076 C CA . LEU A 1 272 ? -10.442 -10.212 -3.979 1.00 96.56 272 LEU A CA 1
ATOM 2077 C C . LEU A 1 272 ? -11.976 -10.129 -3.936 1.00 96.56 272 LEU A C 1
ATOM 2079 O O . LEU A 1 272 ? -12.585 -9.437 -4.763 1.00 96.56 272 LEU A O 1
ATOM 2083 N N . PRO A 1 273 ? -12.626 -10.798 -2.965 1.00 97.19 273 PRO A N 1
ATOM 2084 C CA . PRO A 1 273 ? -14.076 -10.766 -2.856 1.00 97.19 273 PRO A CA 1
ATOM 2085 C C . PRO A 1 273 ? -14.647 -9.339 -2.757 1.00 97.19 273 PRO A C 1
ATOM 2087 O O . PRO A 1 273 ? -13.983 -8.420 -2.267 1.00 97.19 273 PRO A O 1
ATOM 2090 N N . PRO A 1 274 ? -15.912 -9.130 -3.151 1.00 96.19 274 PRO A N 1
ATOM 2091 C CA . PRO A 1 274 ? -16.597 -7.858 -2.953 1.00 96.19 274 PRO A CA 1
ATOM 2092 C C . PRO A 1 274 ? -16.751 -7.448 -1.486 1.00 96.19 274 PRO A C 1
ATOM 2094 O O . PRO A 1 274 ? -17.168 -8.266 -0.662 1.00 96.19 274 PRO A O 1
ATOM 2097 N N . LEU A 1 275 ? -16.532 -6.165 -1.159 1.00 93.81 275 LEU A N 1
ATOM 2098 C CA . LEU A 1 275 ? -16.820 -5.625 0.183 1.00 93.81 275 LEU A CA 1
ATOM 2099 C C . LEU A 1 275 ? -18.287 -5.809 0.578 1.00 93.81 275 LEU A C 1
ATOM 2101 O O . LEU A 1 275 ? -18.597 -5.972 1.755 1.00 93.81 275 LEU A O 1
ATOM 2105 N N . SER A 1 276 ? -19.203 -5.829 -0.391 1.00 92.56 276 SER A N 1
ATOM 2106 C CA . SER A 1 276 ? -20.623 -6.089 -0.138 1.00 92.56 276 SER A CA 1
ATOM 2107 C C . SER A 1 276 ? -20.892 -7.434 0.555 1.00 92.56 276 SER A C 1
ATOM 2109 O O . SER A 1 276 ? -21.880 -7.543 1.282 1.00 92.56 276 SER A O 1
ATOM 2111 N N . THR A 1 277 ? -19.997 -8.424 0.428 1.00 94.88 277 THR A N 1
ATOM 2112 C CA . THR A 1 277 ? -20.109 -9.724 1.124 1.00 94.88 277 THR A CA 1
ATOM 2113 C C . THR A 1 277 ? -19.962 -9.617 2.647 1.00 94.88 277 THR A C 1
ATOM 2115 O O . THR A 1 277 ? -20.408 -10.503 3.376 1.00 94.88 277 THR A O 1
ATOM 2118 N N . LEU A 1 278 ? -19.403 -8.510 3.150 1.00 93.50 278 LEU A N 1
ATOM 2119 C CA . LEU A 1 278 ? -19.300 -8.222 4.582 1.00 93.50 278 LEU A CA 1
ATOM 2120 C C . LEU A 1 278 ? -20.593 -7.659 5.173 1.00 93.50 278 LEU A C 1
ATOM 2122 O O . LEU A 1 278 ? -20.826 -7.778 6.373 1.00 93.50 278 LEU A O 1
ATOM 2126 N N . VAL A 1 279 ? -21.466 -7.066 4.357 1.00 90.06 279 VAL A N 1
ATOM 2127 C CA . VAL A 1 279 ? -22.651 -6.355 4.859 1.00 90.06 279 VAL A CA 1
ATOM 2128 C C . VAL A 1 279 ? -23.619 -7.257 5.646 1.00 90.06 279 VAL A C 1
ATOM 2130 O O . VAL A 1 279 ? -24.086 -6.818 6.704 1.00 90.06 279 VAL A O 1
ATOM 2133 N N . PRO A 1 280 ? -23.901 -8.509 5.226 1.00 88.38 280 PRO A N 1
ATOM 2134 C CA . PRO A 1 280 ? -24.697 -9.444 6.026 1.00 88.38 280 PRO A CA 1
ATOM 2135 C C . PRO A 1 280 ? -24.043 -9.807 7.368 1.00 88.38 280 PRO A C 1
ATOM 2137 O O . PRO A 1 280 ? -24.740 -10.043 8.350 1.00 88.38 280 PRO A O 1
ATOM 2140 N N . GLN A 1 281 ? -22.709 -9.804 7.442 1.00 90.00 281 GLN A N 1
ATOM 2141 C CA . GLN A 1 281 ? -21.959 -10.146 8.658 1.00 90.00 281 GLN A CA 1
ATOM 2142 C C . GLN A 1 281 ? -21.993 -9.010 9.700 1.00 90.00 281 GLN A C 1
ATOM 2144 O O . GLN A 1 281 ? -21.847 -9.258 10.891 1.00 90.00 281 GLN A O 1
ATOM 2149 N N . MET A 1 282 ? -22.297 -7.778 9.273 1.00 81.62 282 MET A N 1
ATOM 2150 C CA . MET A 1 282 ? -22.425 -6.579 10.120 1.00 81.62 282 MET A CA 1
ATOM 2151 C C . MET A 1 282 ? -23.834 -6.382 10.704 1.00 81.62 282 MET A C 1
ATOM 2153 O O . MET A 1 282 ? -24.214 -5.273 11.103 1.00 81.62 282 MET A O 1
ATOM 2157 N N . GLN A 1 283 ? -24.698 -7.400 10.667 1.00 69.25 283 GLN A N 1
ATOM 2158 C CA . GLN A 1 283 ? -26.106 -7.219 11.030 1.00 69.25 283 GLN A CA 1
ATOM 2159 C C . GLN A 1 283 ? -26.295 -6.834 12.504 1.00 69.25 283 GLN A C 1
ATOM 2161 O O . GLN A 1 283 ? -27.214 -6.076 12.810 1.00 69.25 283 GLN A O 1
ATOM 2166 N N . GLN A 1 284 ? -25.388 -7.279 13.376 1.00 69.75 284 GLN A N 1
ATOM 2167 C CA . GLN A 1 284 ? -25.396 -6.963 14.806 1.00 69.75 284 GLN A CA 1
ATOM 2168 C C . GLN A 1 284 ? -24.648 -5.666 15.156 1.00 69.75 284 GLN A C 1
ATOM 2170 O O . GLN A 1 284 ? -24.984 -5.041 16.156 1.00 69.75 284 GLN A O 1
ATOM 2175 N N . ASP A 1 285 ? -23.680 -5.236 14.339 1.00 69.44 285 ASP A N 1
ATOM 2176 C CA . ASP A 1 285 ? -22.833 -4.069 14.645 1.00 69.44 285 ASP A CA 1
ATOM 2177 C C . ASP A 1 285 ? -23.532 -2.731 14.369 1.00 69.44 285 ASP A C 1
ATOM 2179 O O . ASP A 1 285 ? -23.297 -1.740 15.054 1.00 69.44 285 ASP A O 1
ATOM 2183 N N . LEU A 1 286 ? -24.407 -2.702 13.359 1.00 72.00 286 LEU A N 1
ATOM 2184 C CA . LEU A 1 286 ? -25.172 -1.518 12.956 1.00 72.00 286 LEU A CA 1
ATOM 2185 C C . LEU A 1 286 ? -26.668 -1.868 12.865 1.00 72.00 286 LEU A C 1
ATOM 2187 O O . LEU A 1 286 ? -27.194 -2.047 11.753 1.00 72.00 286 LEU A O 1
ATOM 2191 N N . PRO A 1 287 ? -27.359 -2.028 14.010 1.00 70.25 287 PRO A N 1
ATOM 2192 C CA . PRO A 1 287 ? -28.788 -2.313 14.030 1.00 70.25 287 PRO A CA 1
ATOM 2193 C C . PRO A 1 287 ? -29.581 -1.104 13.514 1.00 70.25 287 PRO A C 1
ATOM 2195 O O . PRO A 1 287 ? -29.271 0.042 13.822 1.00 70.25 287 PRO A O 1
ATOM 2198 N N . GLY A 1 288 ? -30.604 -1.354 12.694 1.00 71.25 288 GLY A N 1
ATOM 2199 C CA . GLY A 1 288 ? -31.479 -0.307 12.146 1.00 71.25 288 GLY A CA 1
ATOM 2200 C C . GLY A 1 288 ? -30.915 0.481 10.956 1.00 71.25 288 GLY A C 1
ATOM 2201 O O . GLY A 1 288 ? -31.680 1.166 10.281 1.00 71.25 288 GLY A O 1
ATOM 2202 N N . VAL A 1 289 ? -29.623 0.347 10.633 1.00 76.62 289 VAL A N 1
ATOM 2203 C CA . VAL A 1 289 ? -29.029 0.961 9.434 1.00 76.62 289 VAL A CA 1
ATOM 2204 C C . VAL A 1 289 ? -29.394 0.131 8.192 1.00 76.62 289 VAL A C 1
ATOM 2206 O O . VAL A 1 289 ? -29.067 -1.060 8.146 1.00 76.62 289 VAL A O 1
ATOM 2209 N N . PRO A 1 290 ? -30.035 0.713 7.159 1.00 76.69 290 PRO A N 1
ATOM 2210 C CA . PRO A 1 290 ? -30.325 0.014 5.910 1.00 76.69 290 PRO A CA 1
ATOM 2211 C C . PRO A 1 290 ? -29.055 -0.519 5.235 1.00 76.69 290 PRO A C 1
ATOM 2213 O O . PRO A 1 290 ? -28.032 0.160 5.202 1.00 76.69 290 PRO A O 1
ATOM 2216 N N . THR A 1 291 ? -29.135 -1.689 4.598 1.00 72.69 291 THR A N 1
ATOM 2217 C CA . THR A 1 291 ? -28.020 -2.350 3.884 1.00 72.69 291 THR A CA 1
ATOM 2218 C C . THR A 1 291 ? -27.241 -1.412 2.955 1.00 72.69 291 THR A C 1
ATOM 2220 O O . THR A 1 291 ? -26.013 -1.409 2.968 1.00 72.69 291 THR A O 1
ATOM 2223 N N . ARG A 1 292 ? -27.941 -0.543 2.209 1.00 71.38 292 ARG A N 1
ATOM 2224 C CA . ARG A 1 292 ? -27.318 0.438 1.298 1.00 71.38 292 ARG A CA 1
ATOM 2225 C C . ARG A 1 292 ? -26.446 1.481 2.007 1.00 71.38 292 ARG A C 1
ATOM 2227 O O . ARG A 1 292 ? -25.537 2.019 1.391 1.00 71.38 292 ARG A O 1
ATOM 2234 N N . GLN A 1 293 ? -26.710 1.758 3.282 1.00 79.12 293 GLN A N 1
ATOM 2235 C CA . GLN A 1 293 ? -25.966 2.729 4.088 1.00 79.12 293 GLN A CA 1
ATOM 2236 C C . GLN A 1 293 ? -24.807 2.094 4.867 1.00 79.12 293 GLN A C 1
ATOM 2238 O O . GLN A 1 293 ? -24.002 2.823 5.429 1.00 79.12 293 GLN A O 1
ATOM 2243 N N . LYS A 1 294 ? -24.683 0.757 4.889 1.00 80.69 294 LYS A N 1
ATOM 2244 C CA . LYS A 1 294 ? -23.595 0.062 5.601 1.00 80.69 294 LYS A CA 1
ATOM 2245 C C . LYS A 1 294 ? -22.273 0.065 4.831 1.00 80.69 294 LYS A C 1
ATOM 2247 O O . LYS A 1 294 ? -21.215 0.157 5.441 1.00 80.69 294 LYS A O 1
ATOM 2252 N N . LEU A 1 295 ? -22.326 0.002 3.500 1.00 84.25 295 LEU A N 1
ATOM 2253 C CA . LEU A 1 295 ? -21.136 -0.098 2.650 1.00 84.25 295 LEU A CA 1
ATOM 2254 C C . LEU A 1 295 ? -20.153 1.088 2.803 1.00 84.25 295 LEU A C 1
ATOM 2256 O O . LEU A 1 295 ? -18.955 0.832 2.890 1.00 84.25 295 LEU A O 1
ATOM 2260 N N . PRO A 1 296 ? -20.593 2.361 2.909 1.00 85.62 296 PRO A N 1
ATOM 2261 C CA . PRO A 1 296 ? -19.681 3.483 3.153 1.00 85.62 296 PRO A CA 1
ATOM 2262 C C . PRO A 1 296 ? -18.821 3.340 4.419 1.00 85.62 296 PRO A C 1
ATOM 2264 O O . PRO A 1 296 ? -17.683 3.803 4.430 1.00 85.62 296 PRO A O 1
ATOM 2267 N N . PHE A 1 297 ? -19.308 2.654 5.461 1.00 82.81 297 PHE A N 1
ATOM 2268 C CA . PHE A 1 297 ? -18.526 2.417 6.680 1.00 82.81 297 PHE A CA 1
ATOM 2269 C C . PHE A 1 297 ? -17.318 1.500 6.437 1.00 82.81 297 PHE A C 1
ATOM 2271 O O . PHE A 1 297 ? -16.345 1.581 7.183 1.00 82.81 297 PHE A O 1
ATOM 2278 N N . LEU A 1 298 ? -17.346 0.685 5.377 1.00 87.06 298 LEU A N 1
ATOM 2279 C CA . LEU A 1 298 ? -16.270 -0.233 4.995 1.00 87.06 298 LEU A CA 1
ATOM 2280 C C . LEU A 1 298 ? -15.175 0.417 4.137 1.00 87.06 298 LEU A C 1
ATOM 2282 O O . LEU A 1 298 ? -14.228 -0.263 3.763 1.00 87.06 298 LEU A O 1
ATOM 2286 N N . LYS A 1 299 ? -15.286 1.711 3.808 1.00 85.44 299 LYS A N 1
ATOM 2287 C CA . LYS A 1 299 ? -14.309 2.395 2.943 1.00 85.44 299 LYS A CA 1
ATOM 2288 C C . LYS A 1 299 ? -13.072 2.911 3.677 1.00 85.44 299 LYS A C 1
ATOM 2290 O O . LYS A 1 299 ? -12.058 3.153 3.040 1.00 85.44 299 LYS A O 1
ATOM 2295 N N . SER A 1 300 ? -13.144 3.088 4.998 1.00 86.12 300 SER A N 1
ATOM 2296 C CA . SER A 1 300 ? -11.985 3.493 5.801 1.00 86.12 300 SER A CA 1
ATOM 2297 C C . SER A 1 300 ? -11.271 2.251 6.316 1.00 86.12 300 SER A C 1
ATOM 2299 O O . SER A 1 300 ? -11.730 1.618 7.276 1.00 86.12 300 SER A O 1
ATOM 2301 N N . ILE A 1 301 ? -10.185 1.888 5.635 1.00 89.56 301 ILE A N 1
ATOM 2302 C CA . ILE A 1 301 ? -9.436 0.659 5.884 1.00 89.56 301 ILE A CA 1
ATOM 2303 C C . ILE A 1 301 ? -7.944 0.920 6.058 1.00 89.56 301 ILE A C 1
ATOM 2305 O O . ILE A 1 301 ? -7.413 1.914 5.578 1.00 89.56 301 ILE A O 1
ATOM 2309 N N . SER A 1 302 ? -7.284 -0.017 6.728 1.00 92.19 302 SER A N 1
ATOM 2310 C CA . SER A 1 302 ? -5.842 -0.212 6.656 1.00 92.19 302 SER A CA 1
ATOM 2311 C C . SER A 1 302 ? -5.559 -1.660 6.270 1.00 92.19 302 SER A C 1
ATOM 2313 O O . SER A 1 302 ? -6.175 -2.579 6.815 1.00 92.19 302 SER A O 1
ATOM 2315 N N . THR A 1 303 ? -4.654 -1.858 5.321 1.00 95.38 303 THR A N 1
ATOM 2316 C CA . THR A 1 303 ? -4.441 -3.128 4.631 1.00 95.38 303 THR A CA 1
ATOM 2317 C C . THR A 1 303 ? -3.123 -3.755 5.045 1.00 95.38 303 THR A C 1
ATOM 2319 O O . THR A 1 303 ? -2.073 -3.118 5.018 1.00 95.38 303 THR A O 1
ATOM 2322 N N . ALA A 1 304 ? -3.168 -5.040 5.375 1.00 94.81 304 ALA A N 1
ATOM 2323 C CA . ALA A 1 304 ? -2.000 -5.883 5.573 1.00 94.81 304 ALA A CA 1
ATOM 2324 C C . ALA A 1 304 ? -2.139 -7.152 4.725 1.00 94.81 304 ALA A C 1
ATOM 2326 O O . ALA A 1 304 ? -3.249 -7.581 4.412 1.00 94.81 304 ALA A O 1
ATOM 2327 N N . ALA A 1 305 ? -1.022 -7.774 4.357 1.00 93.44 305 ALA A N 1
ATOM 2328 C CA . ALA A 1 305 ? -1.045 -9.049 3.654 1.00 93.44 305 ALA A CA 1
ATOM 2329 C C . ALA A 1 305 ? 0.126 -9.949 4.057 1.00 93.44 305 ALA A C 1
ATOM 2331 O O . ALA A 1 305 ? 1.199 -9.470 4.431 1.00 93.44 305 ALA A O 1
ATOM 2332 N N . THR A 1 306 ? -0.086 -11.258 3.943 1.00 91.56 306 THR A N 1
ATOM 2333 C CA . THR A 1 306 ? 0.953 -12.290 4.037 1.00 91.56 306 THR A CA 1
ATOM 2334 C C . THR A 1 306 ? 1.044 -13.058 2.728 1.00 91.56 306 THR A C 1
ATOM 2336 O O . THR A 1 306 ? 0.052 -13.272 2.028 1.00 91.56 306 THR A O 1
ATOM 2339 N N . PHE A 1 307 ? 2.266 -13.471 2.405 1.00 87.56 307 PHE A N 1
ATOM 2340 C CA . PHE A 1 307 ? 2.612 -14.141 1.159 1.00 87.56 307 PHE A CA 1
ATOM 2341 C C . PHE A 1 307 ? 3.263 -15.473 1.510 1.00 87.56 307 PHE A C 1
ATOM 2343 O O . PHE A 1 307 ? 4.253 -15.495 2.239 1.00 87.56 307 PHE A O 1
ATOM 2350 N N . SER A 1 308 ? 2.691 -16.584 1.046 1.00 81.06 308 SER A N 1
ATOM 2351 C CA . SER A 1 308 ? 3.277 -17.910 1.266 1.00 81.06 308 SER A CA 1
ATOM 2352 C C . SER A 1 308 ? 4.297 -18.260 0.185 1.00 81.06 308 SER A C 1
ATOM 2354 O O . SER A 1 308 ? 3.964 -18.194 -1.005 1.00 81.06 308 SER A O 1
ATOM 2356 N N . ASP A 1 309 ? 5.462 -18.755 0.597 1.00 69.19 309 ASP A N 1
ATOM 2357 C CA . ASP A 1 309 ? 6.518 -19.224 -0.311 1.00 69.19 309 ASP A CA 1
ATOM 2358 C C . ASP A 1 309 ? 6.074 -20.430 -1.170 1.00 69.19 309 ASP A C 1
ATOM 2360 O O . ASP A 1 309 ? 6.453 -20.542 -2.335 1.00 69.19 309 ASP A O 1
ATOM 2364 N N . ASP A 1 310 ? 5.185 -21.280 -0.642 1.00 58.38 310 ASP A N 1
ATOM 2365 C CA . ASP A 1 310 ? 4.859 -22.603 -1.206 1.00 58.38 310 ASP A CA 1
ATOM 2366 C C . ASP A 1 310 ? 3.684 -22.633 -2.207 1.00 58.38 310 ASP A C 1
ATOM 2368 O O . ASP A 1 310 ? 3.168 -23.698 -2.551 1.00 58.38 310 ASP A O 1
ATOM 2372 N N . GLY A 1 311 ? 3.231 -21.485 -2.718 1.00 55.62 311 GLY A N 1
ATOM 2373 C CA . GLY A 1 311 ? 2.126 -21.497 -3.689 1.00 55.62 311 GLY A CA 1
ATOM 2374 C C . GLY A 1 311 ? 1.590 -20.155 -4.162 1.00 55.62 311 GLY A C 1
ATOM 2375 O O . GLY A 1 311 ? 0.541 -20.133 -4.808 1.00 55.62 311 GLY A O 1
ATOM 2376 N N . GLY A 1 312 ? 2.256 -19.043 -3.827 1.00 67.81 312 GLY A N 1
ATOM 2377 C CA . GLY A 1 312 ? 1.800 -17.701 -4.201 1.00 67.81 312 GLY A CA 1
ATOM 2378 C C . GLY A 1 312 ? 0.422 -17.348 -3.636 1.00 67.81 312 GLY A C 1
ATOM 2379 O O . GLY A 1 312 ? -0.268 -16.492 -4.188 1.00 67.81 312 GLY A O 1
ATOM 2380 N N . VAL A 1 313 ? -0.015 -18.036 -2.573 1.00 82.62 313 VAL A N 1
ATOM 2381 C CA . VAL A 1 313 ? -1.273 -17.725 -1.904 1.00 82.62 313 VAL A CA 1
ATOM 2382 C C . VAL A 1 313 ? -1.057 -16.464 -1.083 1.00 82.62 313 VAL A C 1
ATOM 2384 O O . VAL A 1 313 ? -0.187 -16.405 -0.212 1.00 82.62 313 VAL A O 1
ATOM 2387 N N . VAL A 1 314 ? -1.854 -15.452 -1.404 1.00 90.31 314 VAL A N 1
ATOM 2388 C CA . VAL A 1 314 ? -1.886 -14.179 -0.694 1.00 90.31 314 VAL A CA 1
ATOM 2389 C C . VAL A 1 314 ? -3.085 -14.201 0.237 1.00 90.31 314 VAL A C 1
ATOM 2391 O O . VAL A 1 314 ? -4.205 -14.459 -0.209 1.00 90.31 314 VAL A O 1
ATOM 2394 N N . THR A 1 315 ? -2.855 -13.912 1.512 1.00 93.25 315 THR A N 1
ATOM 2395 C CA . THR A 1 315 ? -3.930 -13.633 2.465 1.00 93.25 315 THR A CA 1
ATOM 2396 C C . THR A 1 315 ? -3.918 -12.146 2.750 1.00 93.25 315 THR A C 1
ATOM 2398 O O . THR A 1 315 ? -2.914 -11.614 3.220 1.00 93.25 315 THR A O 1
ATOM 2401 N N . VAL A 1 316 ? -5.025 -11.472 2.462 1.00 95.44 316 VAL A N 1
ATOM 2402 C CA . VAL A 1 316 ? -5.188 -10.034 2.677 1.00 95.44 316 VAL A CA 1
ATOM 2403 C C . VAL A 1 316 ? -6.087 -9.813 3.879 1.00 95.44 316 VAL A C 1
ATOM 2405 O O . VAL A 1 316 ? -7.130 -10.452 4.004 1.00 95.44 316 VAL A O 1
ATOM 2408 N N . MET A 1 317 ? -5.681 -8.901 4.756 1.00 96.56 317 MET A N 1
ATOM 2409 C CA . MET A 1 317 ? -6.436 -8.450 5.914 1.00 96.56 317 MET A CA 1
ATOM 2410 C C . MET A 1 317 ? -6.763 -6.966 5.773 1.00 96.56 317 MET A C 1
ATOM 2412 O O . MET A 1 317 ? -5.872 -6.142 5.583 1.00 96.56 317 MET A O 1
ATOM 2416 N N . LEU A 1 318 ? -8.045 -6.635 5.905 1.00 96.06 318 LEU A N 1
ATOM 2417 C CA . LEU A 1 318 ? -8.543 -5.265 5.963 1.00 96.06 318 LEU A CA 1
ATOM 2418 C C . LEU A 1 318 ? -8.958 -4.952 7.397 1.00 96.06 318 LEU A C 1
ATOM 2420 O O . LEU A 1 318 ? -9.820 -5.633 7.952 1.00 96.06 318 LEU A O 1
ATOM 2424 N N . ALA A 1 319 ? -8.370 -3.922 7.994 1.00 93.94 319 ALA A N 1
ATOM 2425 C CA . ALA A 1 319 ? -8.770 -3.398 9.293 1.00 93.94 319 ALA A CA 1
ATOM 2426 C C . ALA A 1 319 ? -9.645 -2.158 9.117 1.00 93.94 319 ALA A C 1
ATOM 2428 O O . ALA A 1 319 ? -9.198 -1.163 8.553 1.00 93.94 319 ALA A O 1
ATOM 2429 N N . PHE A 1 320 ? -10.888 -2.205 9.595 1.00 90.06 320 PHE A N 1
ATOM 2430 C CA . PHE A 1 320 ? -11.888 -1.172 9.328 1.00 90.06 320 PHE A CA 1
ATOM 2431 C C . PHE A 1 320 ? -11.987 -0.151 10.463 1.00 90.06 320 PHE A C 1
ATOM 2433 O O . PHE A 1 320 ? -12.426 -0.467 11.572 1.00 90.06 320 PHE A O 1
ATOM 2440 N N . ALA A 1 321 ? -11.671 1.113 10.183 1.00 85.31 321 ALA A N 1
ATOM 2441 C CA . ALA A 1 321 ? -11.655 2.161 11.205 1.00 85.31 321 ALA A CA 1
ATOM 2442 C C . ALA A 1 321 ? -13.039 2.443 11.819 1.00 85.31 321 ALA A C 1
ATOM 2444 O O . ALA A 1 321 ? -13.121 2.764 13.000 1.00 85.31 321 ALA A O 1
ATOM 2445 N N . ASN A 1 322 ? -14.121 2.295 11.047 1.00 83.88 322 ASN A N 1
ATOM 2446 C CA . ASN A 1 322 ? -15.462 2.717 11.473 1.00 83.88 322 ASN A CA 1
ATOM 2447 C C . ASN A 1 322 ? -16.298 1.629 12.157 1.00 83.88 322 ASN A C 1
ATOM 2449 O O . ASN A 1 322 ? -17.286 1.947 12.811 1.00 83.88 322 ASN A O 1
ATOM 2453 N N . ILE A 1 323 ? -15.948 0.356 11.964 1.00 85.12 323 ILE A N 1
ATOM 2454 C CA . ILE A 1 323 ? -16.695 -0.780 12.534 1.00 85.12 323 ILE A CA 1
ATOM 2455 C C . ILE A 1 323 ? -15.858 -1.585 13.528 1.00 85.12 323 ILE A C 1
ATOM 2457 O O . ILE A 1 323 ? -16.362 -2.525 14.132 1.00 85.12 323 ILE A O 1
ATOM 2461 N N . TYR A 1 324 ? -14.587 -1.213 13.702 1.00 88.25 324 TYR A N 1
ATOM 2462 C CA . TYR A 1 324 ? -13.676 -1.778 14.697 1.00 88.25 324 TYR A CA 1
ATOM 2463 C C . TYR A 1 324 ? -13.501 -3.301 14.599 1.00 88.25 324 TYR A C 1
ATOM 2465 O O . TYR A 1 324 ? -13.286 -3.991 15.598 1.00 88.25 324 TYR A O 1
ATOM 2473 N N . ARG A 1 325 ? -13.598 -3.824 13.375 1.00 91.19 325 ARG A N 1
ATOM 2474 C CA . ARG A 1 325 ? -13.384 -5.230 13.023 1.00 91.19 325 ARG A CA 1
ATOM 2475 C C . ARG A 1 325 ? -12.312 -5.333 11.958 1.00 91.19 325 ARG A C 1
ATOM 2477 O O . ARG A 1 325 ? -11.995 -4.355 11.281 1.00 91.19 325 ARG A O 1
ATOM 2484 N N . VAL A 1 326 ? -11.770 -6.530 11.806 1.00 94.19 326 VAL A N 1
ATOM 2485 C CA . VAL A 1 326 ? -10.933 -6.867 10.656 1.00 94.19 326 VAL A CA 1
ATOM 2486 C C . VAL A 1 326 ? -11.648 -7.915 9.809 1.00 94.19 326 VAL A C 1
ATOM 2488 O O . VAL A 1 326 ? -12.494 -8.655 10.315 1.00 94.19 326 VAL A O 1
ATOM 2491 N N . ALA A 1 327 ? -11.319 -7.997 8.528 1.00 95.50 327 ALA A N 1
ATOM 2492 C CA . ALA A 1 327 ? -11.736 -9.102 7.679 1.00 95.50 327 ALA A CA 1
ATOM 2493 C C . ALA A 1 327 ? -10.556 -9.642 6.886 1.00 95.50 327 ALA A C 1
ATOM 2495 O O . ALA A 1 327 ? -9.661 -8.888 6.515 1.00 95.50 327 ALA A O 1
ATOM 2496 N N . VAL A 1 328 ? -10.577 -10.944 6.622 1.00 95.75 328 VAL A N 1
ATOM 2497 C CA . VAL A 1 328 ? -9.542 -11.631 5.849 1.00 95.75 328 VAL A CA 1
ATOM 2498 C C . VAL A 1 328 ? -10.140 -12.320 4.635 1.00 95.75 328 VAL A C 1
ATOM 2500 O O . VAL A 1 328 ? -11.262 -12.831 4.693 1.00 95.75 328 VAL A O 1
ATOM 2503 N N . ALA A 1 329 ? -9.394 -12.323 3.539 1.00 95.50 329 ALA A N 1
ATOM 2504 C CA . ALA A 1 329 ? -9.725 -13.077 2.341 1.00 95.50 329 ALA A CA 1
ATOM 2505 C C . ALA A 1 329 ? -8.463 -13.442 1.564 1.00 95.50 329 ALA A C 1
ATOM 2507 O O . ALA A 1 329 ? -7.436 -12.764 1.620 1.00 95.50 329 ALA A O 1
ATOM 2508 N N . THR A 1 330 ? -8.581 -14.508 0.792 1.00 93.69 330 THR A N 1
ATOM 2509 C CA . THR A 1 330 ? -7.658 -14.886 -0.267 1.00 93.69 330 THR A CA 1
ATOM 2510 C C . THR A 1 330 ? -8.326 -14.659 -1.628 1.00 93.69 330 THR A C 1
ATOM 2512 O O . THR A 1 330 ? -9.555 -14.616 -1.720 1.00 93.69 330 THR A O 1
ATOM 2515 N N . PRO A 1 331 ? -7.556 -14.590 -2.726 1.00 91.50 331 PRO A N 1
ATOM 2516 C CA . PRO A 1 331 ? -8.100 -14.498 -4.086 1.00 91.50 331 PRO A CA 1
ATOM 2517 C C . PRO A 1 331 ? -8.993 -15.678 -4.496 1.00 91.50 331 PRO A C 1
ATOM 2519 O O . PRO A 1 331 ? -9.666 -15.624 -5.520 1.00 91.50 331 PRO A O 1
ATOM 2522 N N . ARG A 1 332 ? -8.950 -16.786 -3.744 1.00 91.31 332 ARG A N 1
ATOM 2523 C CA . ARG A 1 332 ? -9.741 -17.995 -4.010 1.00 91.31 332 ARG A CA 1
ATOM 2524 C C . ARG A 1 332 ? -11.085 -17.986 -3.289 1.00 91.31 332 ARG A C 1
ATOM 2526 O O . ARG A 1 332 ? -11.933 -18.824 -3.590 1.00 91.31 332 ARG A O 1
ATOM 2533 N N . ASP A 1 333 ? -11.264 -17.076 -2.338 1.00 92.75 333 ASP A N 1
ATOM 2534 C CA . ASP A 1 333 ? -12.496 -16.982 -1.575 1.00 92.75 333 ASP A CA 1
ATOM 2535 C C . ASP A 1 333 ? -13.585 -16.287 -2.395 1.00 92.75 333 ASP A C 1
ATOM 2537 O O . ASP A 1 333 ? -13.321 -15.463 -3.267 1.00 92.75 333 ASP A O 1
ATOM 2541 N N . SER A 1 334 ? -14.841 -16.625 -2.110 1.00 93.38 334 SER A N 1
ATOM 2542 C CA . SER A 1 334 ? -16.009 -15.951 -2.697 1.00 93.38 334 SER A CA 1
ATOM 2543 C C . SER A 1 334 ? -16.541 -14.816 -1.820 1.00 93.38 334 SER A C 1
ATOM 2545 O O . SER A 1 334 ? -17.302 -13.973 -2.289 1.00 93.38 334 SER A O 1
ATOM 2547 N N . GLN A 1 335 ? -16.149 -14.792 -0.545 1.00 95.06 335 GLN A N 1
ATOM 2548 C CA . GLN A 1 335 ? -16.591 -13.829 0.456 1.00 95.06 335 GLN A CA 1
ATOM 2549 C C . GLN A 1 335 ? -15.466 -13.541 1.445 1.00 95.06 335 GLN A C 1
ATOM 2551 O O . GLN A 1 335 ? -14.615 -14.392 1.699 1.00 95.06 335 GLN A O 1
ATOM 2556 N N . TRP A 1 336 ? -15.491 -12.351 2.032 1.00 96.12 336 TRP A N 1
ATOM 2557 C CA . TRP A 1 336 ? -14.611 -12.016 3.145 1.00 96.12 336 TRP A CA 1
ATOM 2558 C C . TRP A 1 336 ? -15.045 -12.727 4.429 1.00 96.12 336 TRP A C 1
ATOM 2560 O O . TRP A 1 336 ? -16.239 -12.895 4.678 1.00 96.12 336 TRP A O 1
ATOM 2570 N N . THR A 1 337 ? -14.083 -13.070 5.285 1.00 94.81 337 THR A N 1
ATOM 2571 C CA . THR A 1 337 ? -14.346 -13.596 6.632 1.00 94.81 337 THR A CA 1
ATOM 2572 C C . THR A 1 337 ? -14.103 -12.504 7.668 1.00 94.81 337 THR A C 1
ATOM 2574 O O . THR A 1 337 ? -12.957 -12.109 7.888 1.00 94.81 337 THR A O 1
ATOM 2577 N N . MET A 1 338 ? -15.165 -12.001 8.302 1.00 93.69 338 MET A N 1
ATOM 2578 C CA . MET A 1 338 ? -15.068 -10.968 9.338 1.00 93.69 338 MET A CA 1
ATOM 2579 C C . MET A 1 338 ? -14.675 -11.558 10.702 1.00 93.69 338 MET A C 1
ATOM 2581 O O . MET A 1 338 ? -15.113 -12.648 11.074 1.00 93.69 338 MET A O 1
ATOM 2585 N N . SER A 1 339 ? -13.876 -10.824 11.482 1.00 93.69 339 SER A N 1
ATOM 2586 C CA . SER A 1 339 ? -13.555 -11.182 12.866 1.00 93.69 339 SER A CA 1
ATOM 2587 C C . SER A 1 339 ? -14.822 -11.291 13.709 1.00 93.69 339 SER A C 1
ATOM 2589 O O . SER A 1 339 ? -15.742 -10.501 13.535 1.00 93.69 339 SER A O 1
ATOM 2591 N N . THR A 1 340 ? -14.875 -12.223 14.665 1.00 90.56 340 THR A N 1
ATOM 2592 C CA . THR A 1 340 ? -15.989 -12.332 15.632 1.00 90.56 340 THR A CA 1
ATOM 2593 C C . THR A 1 340 ? -15.858 -11.367 16.811 1.00 90.56 340 THR A C 1
ATOM 2595 O O . THR A 1 340 ? -16.806 -11.169 17.566 1.00 90.56 340 THR A O 1
ATOM 2598 N N . TRP A 1 341 ? -14.683 -10.763 16.959 1.00 90.19 341 TRP A N 1
ATOM 2599 C CA . TRP A 1 341 ? -14.316 -9.831 18.013 1.00 90.19 341 TRP A CA 1
ATOM 2600 C C . TRP A 1 341 ? -14.166 -8.410 17.463 1.00 90.19 341 TRP A C 1
ATOM 2602 O O . TRP A 1 341 ? -13.901 -8.207 16.274 1.00 90.19 341 TRP A O 1
ATOM 2612 N N . LEU A 1 342 ? -14.310 -7.444 18.369 1.00 87.38 342 LEU A N 1
ATOM 2613 C CA . LEU A 1 342 ? -14.075 -6.021 18.138 1.00 87.38 342 LEU A CA 1
ATOM 2614 C C . LEU A 1 342 ? -12.726 -5.627 18.744 1.00 87.38 342 LEU A C 1
ATOM 2616 O O . LEU A 1 342 ? -12.358 -6.123 19.812 1.00 87.38 342 LEU A O 1
ATOM 2620 N N . TYR A 1 343 ? -12.007 -4.712 18.102 1.00 83.56 343 TYR A N 1
ATOM 2621 C CA . TYR A 1 343 ? -10.868 -4.035 18.722 1.00 83.56 343 TYR A CA 1
ATOM 2622 C C . TYR A 1 343 ? -11.276 -2.655 19.256 1.00 83.56 343 TYR A C 1
ATOM 2624 O O . TYR A 1 343 ? -12.222 -2.038 18.786 1.00 83.56 343 TYR A O 1
ATOM 2632 N N . SER A 1 344 ? -10.584 -2.155 20.282 1.00 72.75 344 SER A N 1
ATOM 2633 C CA . SER A 1 344 ? -10.852 -0.814 20.823 1.00 72.75 344 SER A CA 1
ATOM 2634 C C . SER A 1 344 ? -10.080 0.228 20.020 1.00 72.75 344 SER A C 1
ATOM 2636 O O . SER A 1 344 ? -8.863 0.101 19.893 1.00 72.75 344 SER A O 1
ATOM 2638 N N . LEU A 1 345 ? -10.768 1.255 19.505 1.00 67.31 345 LEU A N 1
ATOM 2639 C CA . LEU A 1 345 ? -10.139 2.299 18.700 1.00 67.31 345 LEU A CA 1
ATOM 2640 C C . LEU A 1 345 ? -9.911 3.583 19.493 1.00 67.31 345 LEU A C 1
ATOM 2642 O O . LEU A 1 345 ? -10.831 4.261 19.942 1.00 67.31 345 LEU A O 1
ATOM 2646 N N . GLY A 1 346 ? -8.643 3.928 19.615 1.00 60.19 346 GLY A N 1
ATOM 2647 C CA . GLY A 1 346 ? -8.155 5.221 20.021 1.00 60.19 346 GLY A CA 1
ATOM 2648 C C . GLY A 1 346 ? -7.726 6.102 18.842 1.00 60.19 346 GLY A C 1
ATOM 2649 O O . GLY A 1 346 ? -7.791 7.323 18.955 1.00 60.19 346 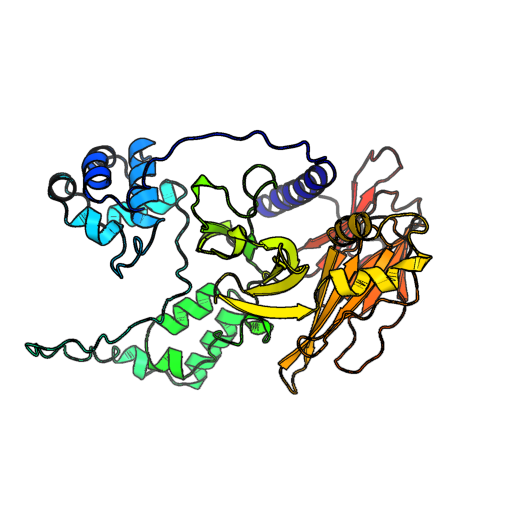GLY A O 1
ATOM 2650 N N . SER A 1 347 ? -7.293 5.502 17.741 1.00 71.25 347 SER A N 1
ATOM 2651 C CA . SER A 1 347 ? -6.948 6.150 16.472 1.00 71.25 347 SER A CA 1
ATOM 2652 C C . SER A 1 347 ? -7.030 5.118 15.340 1.00 71.25 347 SER A C 1
ATOM 2654 O O . SER A 1 347 ? -7.075 3.925 15.655 1.00 71.25 347 SER A O 1
ATOM 2656 N N . PRO A 1 348 ? -7.097 5.537 14.058 1.00 79.62 348 PRO A N 1
ATOM 2657 C CA . PRO A 1 348 ? -7.225 4.619 12.926 1.00 79.62 348 PRO A CA 1
ATOM 2658 C C . PRO A 1 348 ? -6.184 3.487 12.954 1.00 79.62 348 PRO A C 1
ATOM 2660 O O . PRO A 1 348 ? -5.054 3.717 13.395 1.00 79.62 348 PRO A O 1
ATOM 2663 N N . PRO A 1 349 ? -6.546 2.267 12.509 1.00 86.25 349 PRO A N 1
ATOM 2664 C CA . PRO A 1 349 ? -5.597 1.164 12.441 1.00 86.25 349 PRO A CA 1
ATOM 2665 C C . PRO A 1 349 ? -4.436 1.517 11.511 1.00 86.25 349 PRO A C 1
ATOM 2667 O O . PRO A 1 349 ? -4.627 2.170 10.487 1.00 86.25 349 PRO A O 1
ATOM 2670 N N . PHE A 1 350 ? -3.244 1.053 11.863 1.00 88.62 350 PHE A N 1
ATOM 2671 C CA . PHE A 1 350 ? -2.033 1.265 11.083 1.00 88.62 350 PHE A CA 1
ATOM 2672 C C . PHE A 1 350 ? -1.424 -0.076 10.701 1.00 88.62 350 PHE A C 1
ATOM 2674 O O . PHE A 1 350 ? -1.114 -0.878 11.580 1.00 88.62 350 PHE A O 1
ATOM 2681 N N . SER A 1 351 ? -1.241 -0.324 9.410 1.00 88.81 351 SER A N 1
ATOM 2682 C CA . SER A 1 351 ? -0.681 -1.578 8.913 1.00 88.81 351 SER A CA 1
ATOM 2683 C C . SER A 1 351 ? 0.703 -1.366 8.326 1.00 88.81 351 SER A C 1
ATOM 2685 O O . SER A 1 351 ? 0.927 -0.446 7.549 1.00 88.81 351 SER A O 1
ATOM 2687 N N . CYS A 1 352 ? 1.635 -2.226 8.717 1.00 86.38 352 CYS A N 1
ATOM 2688 C CA . CYS A 1 352 ? 3.023 -2.191 8.281 1.00 86.38 352 CYS A CA 1
ATOM 2689 C C . CYS A 1 352 ? 3.606 -3.602 8.422 1.00 86.38 352 CYS A C 1
ATOM 2691 O O . CYS A 1 352 ? 3.301 -4.310 9.386 1.00 86.38 352 CYS A O 1
ATOM 2693 N N . GLN A 1 353 ? 4.430 -4.034 7.460 1.00 81.31 353 GLN A N 1
ATOM 2694 C CA . GLN A 1 353 ? 5.150 -5.319 7.518 1.00 81.31 353 GLN A CA 1
ATOM 2695 C C . GLN A 1 353 ? 4.235 -6.538 7.778 1.00 81.31 353 GLN A C 1
ATOM 2697 O O . GLN A 1 353 ? 4.558 -7.424 8.572 1.00 81.31 353 GLN A O 1
ATOM 2702 N N . GLY A 1 354 ? 3.058 -6.572 7.143 1.00 82.81 354 GLY A N 1
ATOM 2703 C CA . GLY A 1 354 ? 2.092 -7.675 7.276 1.00 82.81 354 GLY A CA 1
ATOM 2704 C C . GLY A 1 354 ? 1.364 -7.746 8.627 1.00 82.81 354 GLY A C 1
ATOM 2705 O O . GLY A 1 354 ? 0.662 -8.723 8.899 1.00 82.81 354 GLY A O 1
ATOM 2706 N N . LYS A 1 355 ? 1.501 -6.721 9.472 1.00 90.00 355 LYS A N 1
ATOM 2707 C CA . LYS A 1 355 ? 0.848 -6.606 10.781 1.00 90.00 355 LYS A CA 1
ATOM 2708 C C . LYS A 1 355 ? -0.016 -5.360 10.828 1.00 90.00 355 LYS A C 1
ATOM 2710 O O . LYS A 1 355 ? 0.319 -4.359 10.201 1.00 90.00 355 LYS A O 1
ATOM 2715 N N . THR A 1 356 ? -1.067 -5.400 11.637 1.00 92.38 356 THR A N 1
ATOM 2716 C CA . THR A 1 356 ? -1.881 -4.223 11.947 1.00 92.38 356 THR A CA 1
ATOM 2717 C C . THR A 1 356 ? -1.744 -3.867 13.419 1.00 92.38 356 THR A C 1
ATOM 2719 O O . THR A 1 356 ? -1.883 -4.712 14.302 1.00 92.38 356 THR A O 1
ATOM 2722 N N . PHE A 1 357 ? -1.496 -2.594 13.687 1.00 91.50 357 PHE A N 1
ATOM 2723 C CA . PHE A 1 357 ? -1.361 -2.012 15.008 1.00 91.50 357 PHE A CA 1
ATOM 2724 C C . PHE A 1 357 ? -2.561 -1.120 15.296 1.00 91.50 357 PHE A C 1
ATOM 2726 O O . PHE A 1 357 ? -2.981 -0.314 14.464 1.00 91.50 357 PHE A O 1
ATOM 2733 N N . VAL A 1 358 ? -3.117 -1.267 16.494 1.00 90.12 358 VAL A N 1
ATOM 2734 C CA . VAL A 1 358 ? -4.226 -0.442 16.978 1.00 90.12 358 VAL A CA 1
ATOM 2735 C C . VAL A 1 358 ? -3.914 0.034 18.385 1.00 90.12 358 VAL A C 1
ATOM 2737 O O . VAL A 1 358 ? -3.365 -0.705 19.202 1.00 90.12 358 VAL A O 1
ATOM 2740 N N . VAL A 1 359 ? -4.266 1.276 18.690 1.00 86.81 359 VAL A N 1
ATOM 2741 C CA . VAL A 1 359 ? -4.160 1.827 20.044 1.00 86.81 359 VAL A CA 1
ATOM 2742 C C . VAL A 1 359 ? -5.555 1.961 20.629 1.00 86.81 359 VAL A C 1
ATOM 2744 O O . VAL A 1 359 ? -6.451 2.448 19.951 1.00 86.81 359 VAL A O 1
ATOM 2747 N N . SER A 1 360 ? -5.760 1.547 21.876 1.00 84.00 360 SER A N 1
ATOM 2748 C CA . SER A 1 360 ? -7.040 1.714 22.564 1.00 84.00 360 SER A CA 1
ATOM 2749 C C . SER A 1 360 ? -7.218 3.125 23.122 1.00 84.00 360 SER A C 1
ATOM 2751 O O . SER A 1 360 ? -6.277 3.914 23.247 1.00 84.00 360 SER A O 1
ATOM 2753 N N . VAL A 1 361 ? -8.440 3.424 23.567 1.00 77.50 361 VAL A N 1
ATOM 2754 C CA . VAL A 1 361 ? -8.749 4.649 24.327 1.00 77.50 361 VAL A CA 1
ATOM 2755 C C . VAL A 1 361 ? -7.969 4.765 25.642 1.00 77.50 361 VAL A C 1
ATOM 2757 O O . VAL A 1 361 ? -7.773 5.866 26.139 1.00 77.50 361 VAL A O 1
ATOM 2760 N N . THR A 1 362 ? -7.469 3.647 26.175 1.00 80.88 362 THR A N 1
ATOM 2761 C CA . THR A 1 362 ? -6.652 3.589 27.398 1.00 80.88 362 THR A CA 1
ATOM 2762 C C . THR A 1 362 ? -5.148 3.557 27.101 1.00 80.88 362 THR A C 1
ATOM 2764 O O . THR A 1 362 ? -4.390 3.018 27.905 1.00 80.88 362 THR A O 1
ATOM 2767 N N . SER A 1 363 ? -4.723 4.017 25.919 1.00 83.44 363 SER A N 1
ATOM 2768 C CA . SER A 1 363 ? -3.314 4.068 25.493 1.00 83.44 363 SER A CA 1
ATOM 2769 C C . SER A 1 363 ? -2.589 2.711 25.528 1.00 83.44 363 SER A C 1
ATOM 2771 O O . SER A 1 363 ? -1.379 2.631 25.741 1.00 83.44 363 SER A O 1
ATOM 2773 N N . LYS A 1 364 ? -3.327 1.615 25.313 1.00 88.06 364 LYS A N 1
ATOM 2774 C CA . LYS A 1 364 ? -2.762 0.270 25.138 1.00 88.06 364 LYS A CA 1
ATOM 2775 C C . LYS A 1 364 ? -2.581 -0.011 23.654 1.00 88.06 364 LYS A C 1
ATOM 2777 O O . LYS A 1 364 ? -3.514 0.205 22.888 1.00 88.06 364 LYS A O 1
ATOM 2782 N N . ILE A 1 365 ? -1.413 -0.501 23.264 1.00 90.31 365 ILE A N 1
ATOM 2783 C CA . ILE A 1 365 ? -1.082 -0.821 21.875 1.00 90.31 365 ILE A CA 1
ATOM 2784 C C . ILE A 1 365 ? -1.251 -2.322 21.670 1.00 90.31 365 ILE A C 1
ATOM 2786 O O . ILE A 1 365 ? -0.635 -3.128 22.374 1.00 90.31 365 ILE A O 1
ATOM 2790 N N . PHE A 1 366 ? -2.067 -2.686 20.690 1.00 92.06 366 PHE A N 1
ATOM 2791 C CA . PHE A 1 366 ? -2.320 -4.057 20.286 1.00 92.06 366 PHE A CA 1
ATOM 2792 C C . PHE A 1 366 ? -1.777 -4.314 18.884 1.00 92.06 366 PHE A C 1
ATOM 2794 O O . PHE A 1 366 ? -1.763 -3.421 18.038 1.00 92.06 366 PHE A O 1
ATOM 2801 N N . GLN A 1 367 ? -1.375 -5.556 18.651 1.00 93.94 367 GLN A N 1
ATOM 2802 C CA . GLN A 1 367 ? -0.973 -6.086 17.357 1.00 93.94 367 GLN A CA 1
ATOM 2803 C C . GLN A 1 367 ? -1.980 -7.144 16.912 1.00 93.94 367 GLN A C 1
ATOM 2805 O O . GLN A 1 367 ? -2.414 -7.976 17.712 1.00 93.94 367 GLN A O 1
ATOM 2810 N N . ILE A 1 368 ? -2.326 -7.114 15.633 1.00 94.06 368 ILE A N 1
ATOM 2811 C CA . ILE A 1 368 ? -3.121 -8.122 14.943 1.00 94.06 368 ILE A CA 1
ATOM 2812 C C . ILE A 1 368 ? -2.240 -8.662 13.820 1.00 94.06 368 ILE A C 1
ATOM 2814 O O . ILE A 1 368 ? -1.809 -7.913 12.940 1.00 94.06 368 ILE A O 1
ATOM 2818 N N . ASP A 1 369 ? -1.944 -9.954 13.883 1.00 92.19 369 ASP A N 1
ATOM 2819 C CA . ASP A 1 369 ? -1.161 -10.632 12.858 1.00 92.19 369 ASP A CA 1
ATOM 2820 C C . ASP A 1 369 ? -2.085 -11.089 11.727 1.00 92.19 369 ASP A C 1
ATOM 2822 O O . ASP A 1 369 ? -3.123 -11.714 11.969 1.00 92.19 369 ASP A O 1
ATOM 2826 N N . THR A 1 370 ? -1.699 -10.793 10.487 1.00 91.06 370 THR A N 1
ATOM 2827 C CA . THR A 1 370 ? -2.383 -11.343 9.314 1.00 91.06 370 THR A CA 1
ATOM 2828 C C . THR A 1 370 ? -2.180 -12.863 9.306 1.00 91.06 370 THR A C 1
ATOM 2830 O O . THR A 1 370 ? -1.034 -13.316 9.386 1.00 91.06 370 THR A O 1
ATOM 2833 N N . PRO A 1 371 ? -3.243 -13.679 9.221 1.00 90.12 371 PRO A N 1
ATOM 2834 C CA . PRO A 1 371 ? -3.100 -15.127 9.277 1.00 90.12 371 PRO A CA 1
ATOM 2835 C C . PRO A 1 371 ? -2.344 -15.654 8.055 1.00 90.12 371 PRO A C 1
ATOM 2837 O O . PRO A 1 371 ? -2.475 -15.137 6.943 1.00 90.12 371 PRO A O 1
ATOM 2840 N N . LEU A 1 372 ? -1.566 -16.720 8.250 1.00 85.06 372 LEU A N 1
ATOM 2841 C CA . LEU A 1 372 ? -1.048 -17.499 7.126 1.00 85.06 372 LEU A CA 1
ATOM 2842 C C . LEU A 1 372 ? -2.208 -18.209 6.404 1.00 85.06 372 LEU A C 1
ATOM 2844 O O . LEU A 1 372 ? -3.259 -18.435 7.012 1.00 85.06 372 LEU A O 1
ATOM 2848 N N . PRO A 1 373 ? -2.045 -18.593 5.125 1.00 76.75 373 PRO A N 1
ATOM 2849 C CA . PRO A 1 373 ? -3.080 -19.322 4.398 1.00 76.75 373 PRO A CA 1
ATOM 2850 C C . PRO A 1 373 ? -3.588 -20.547 5.171 1.00 76.75 373 PRO A C 1
ATOM 2852 O O . PRO A 1 373 ? -2.807 -21.384 5.621 1.00 76.75 373 PRO A O 1
ATOM 2855 N N . GLY A 1 374 ? -4.908 -20.638 5.344 1.00 74.69 374 GLY A N 1
ATOM 2856 C CA . GLY A 1 374 ? -5.563 -21.728 6.075 1.00 74.69 374 GLY A CA 1
ATOM 2857 C C . GLY A 1 374 ? -5.530 -21.616 7.605 1.00 74.69 374 GLY A C 1
ATOM 2858 O O . GLY A 1 374 ? -6.114 -22.465 8.277 1.00 74.69 374 GLY A O 1
ATOM 2859 N N . GLN A 1 375 ? -4.895 -20.587 8.176 1.00 84.50 375 GLN A N 1
ATOM 2860 C CA . GLN A 1 375 ? -4.942 -20.330 9.615 1.00 84.50 375 GLN A CA 1
ATOM 2861 C C . GLN A 1 375 ? -6.130 -19.453 10.007 1.00 84.50 375 GLN A C 1
ATOM 2863 O O . GLN A 1 375 ? -6.589 -18.591 9.258 1.00 84.50 375 GLN A O 1
ATOM 2868 N N . VAL A 1 376 ? -6.609 -19.660 11.234 1.00 86.94 376 VAL A N 1
ATOM 2869 C CA . VAL A 1 376 ? -7.685 -18.859 11.817 1.00 86.94 376 VAL A CA 1
ATOM 2870 C C . VAL A 1 376 ? -7.125 -17.534 12.324 1.00 86.94 376 VAL A C 1
ATOM 2872 O O . VAL A 1 376 ? -6.139 -17.507 13.065 1.00 86.94 376 VAL A O 1
ATOM 2875 N N . LEU A 1 377 ? -7.803 -16.446 11.968 1.00 91.81 377 LEU A N 1
ATOM 2876 C CA . LEU A 1 377 ? -7.522 -15.102 12.454 1.00 91.81 377 LEU A CA 1
ATOM 2877 C C . LEU A 1 377 ? -7.597 -15.031 13.992 1.00 91.81 377 LEU A C 1
ATOM 2879 O O . LEU A 1 377 ? -8.628 -15.339 14.593 1.00 91.81 377 LEU A O 1
ATOM 2883 N N . GLN A 1 378 ? -6.510 -14.578 14.618 1.00 92.50 378 GLN A N 1
ATOM 2884 C CA . GLN A 1 378 ? -6.389 -14.460 16.073 1.00 92.50 378 GLN A CA 1
ATOM 2885 C C . GLN A 1 378 ? -6.824 -13.074 16.580 1.00 92.50 378 GLN A C 1
ATOM 2887 O O . GLN A 1 378 ? -6.673 -12.089 15.855 1.00 92.50 378 GLN A O 1
ATOM 2892 N N . PRO A 1 379 ? -7.348 -12.970 17.817 1.00 91.00 379 PRO A N 1
ATOM 2893 C CA . PRO A 1 379 ? -7.701 -11.689 18.423 1.00 91.00 379 PRO A CA 1
ATOM 2894 C C . PRO A 1 379 ? -6.476 -10.793 18.685 1.00 91.00 379 PRO A C 1
ATOM 2896 O O . PRO A 1 379 ? -5.349 -11.291 18.748 1.00 91.00 379 PRO A O 1
ATOM 2899 N N . PRO A 1 380 ? -6.676 -9.474 18.890 1.00 92.25 380 PRO A N 1
ATOM 2900 C CA . PRO A 1 380 ? -5.588 -8.525 19.087 1.00 92.25 380 PRO A CA 1
ATOM 2901 C C . PRO A 1 380 ? -4.769 -8.862 20.333 1.00 92.25 380 PRO A C 1
ATOM 2903 O O . PRO A 1 380 ? -5.304 -8.996 21.437 1.00 92.25 380 PRO A O 1
ATOM 2906 N N . LYS A 1 381 ? -3.450 -8.935 20.176 1.00 92.88 381 LYS A N 1
ATOM 2907 C CA . LYS A 1 381 ? -2.505 -9.178 21.265 1.00 92.88 381 LYS A CA 1
ATOM 2908 C C . LYS A 1 381 ? -2.003 -7.853 21.822 1.00 92.88 381 LYS A C 1
ATOM 2910 O O . LYS A 1 381 ? -1.484 -7.031 21.076 1.00 92.88 381 LYS A O 1
ATOM 2915 N N . LEU A 1 382 ? -2.110 -7.651 23.135 1.00 91.88 382 LEU A N 1
ATOM 2916 C CA . LEU A 1 382 ? -1.489 -6.505 23.805 1.00 91.88 382 LEU A CA 1
ATOM 2917 C C . LEU A 1 382 ? 0.037 -6.620 23.703 1.00 91.88 382 LEU A C 1
ATOM 2919 O O . LEU A 1 382 ? 0.599 -7.633 24.121 1.00 91.88 382 LEU A O 1
ATOM 2923 N N . ILE A 1 383 ? 0.694 -5.585 23.180 1.00 91.69 383 ILE A N 1
ATOM 2924 C CA . ILE A 1 383 ? 2.155 -5.561 23.025 1.00 91.69 383 ILE A CA 1
ATOM 2925 C C . ILE A 1 383 ? 2.821 -4.475 23.876 1.00 91.69 383 ILE A C 1
ATOM 2927 O O . ILE A 1 383 ? 3.905 -4.706 24.400 1.00 91.69 383 ILE A O 1
ATOM 2931 N N . ALA A 1 384 ? 2.165 -3.332 24.095 1.00 88.19 384 ALA A N 1
ATOM 2932 C CA . ALA A 1 384 ? 2.681 -2.262 24.948 1.00 88.19 384 ALA A CA 1
ATOM 2933 C C . ALA A 1 384 ? 1.551 -1.506 25.657 1.00 88.19 384 ALA A C 1
ATOM 2935 O O . ALA A 1 384 ? 0.405 -1.488 25.208 1.00 88.19 384 ALA A O 1
ATOM 2936 N N . THR A 1 385 ? 1.878 -0.855 26.772 1.00 86.38 385 THR A N 1
ATOM 2937 C CA . THR A 1 385 ? 0.983 0.084 27.463 1.00 86.38 385 THR A CA 1
ATOM 2938 C C . THR A 1 385 ? 1.719 1.400 27.655 1.00 86.38 385 THR A C 1
ATOM 2940 O O . THR A 1 385 ? 2.771 1.427 28.290 1.00 86.38 385 THR A O 1
ATOM 2943 N N . CYS A 1 386 ? 1.166 2.484 27.120 1.00 79.06 386 CYS A N 1
ATOM 2944 C CA . CYS A 1 386 ? 1.681 3.829 27.328 1.00 79.06 386 CYS A CA 1
ATOM 2945 C C . CYS A 1 386 ? 0.966 4.445 28.538 1.00 79.06 386 CYS A C 1
ATOM 2947 O O . CYS A 1 386 ? -0.263 4.502 28.568 1.00 79.06 386 CYS A O 1
ATOM 2949 N N . SER A 1 387 ? 1.710 4.902 29.547 1.00 72.94 387 SER A N 1
ATOM 2950 C CA . SER A 1 387 ? 1.108 5.661 30.649 1.00 72.94 387 SER A CA 1
ATOM 2951 C C . SER A 1 387 ? 0.683 7.044 30.158 1.00 72.94 387 SER A C 1
ATOM 2953 O O . SER A 1 387 ? 1.428 7.686 29.417 1.00 72.94 387 SER A O 1
ATOM 2955 N N . VAL A 1 388 ? -0.478 7.524 30.608 1.00 62.09 388 VAL A N 1
ATOM 2956 C CA . VAL A 1 388 ? -1.027 8.833 30.206 1.00 62.09 388 VAL A CA 1
ATOM 2957 C C . VAL A 1 388 ? -0.064 9.976 30.549 1.00 62.09 388 VAL A C 1
ATOM 2959 O O . VAL A 1 388 ? 0.074 10.900 29.758 1.00 62.09 388 VAL A O 1
ATOM 2962 N N . ASP A 1 389 ? 0.690 9.849 31.646 1.00 66.44 389 ASP A N 1
ATOM 2963 C CA . ASP A 1 389 ? 1.713 10.824 32.064 1.00 66.44 389 ASP A CA 1
ATOM 2964 C C . ASP A 1 389 ? 2.904 10.920 31.096 1.00 66.44 389 ASP A C 1
ATOM 2966 O O . ASP A 1 389 ? 3.688 11.863 31.155 1.00 66.44 389 ASP A O 1
ATOM 2970 N N . LYS A 1 390 ? 3.081 9.913 30.231 1.00 71.00 390 LYS A N 1
ATOM 2971 C CA . LYS A 1 390 ? 4.194 9.825 29.275 1.00 71.00 390 LYS A CA 1
ATOM 2972 C C . LYS A 1 390 ? 3.754 10.037 27.836 1.00 71.00 390 LYS A C 1
ATOM 2974 O O . LYS A 1 390 ? 4.561 10.477 27.030 1.00 71.00 390 LYS A O 1
ATOM 2979 N N . LEU A 1 391 ? 2.522 9.671 27.495 1.00 75.69 391 LEU A N 1
ATOM 2980 C CA . LEU A 1 391 ? 1.993 9.831 26.149 1.00 75.69 391 LEU A CA 1
ATOM 2981 C C . LEU A 1 391 ? 0.469 9.961 26.201 1.00 75.69 391 LEU A C 1
ATOM 2983 O O . LEU A 1 391 ? -0.265 8.987 26.400 1.00 75.69 391 LEU A O 1
ATOM 2987 N N . CYS A 1 392 ? 0.011 11.188 26.016 1.00 78.06 392 CYS A N 1
ATOM 2988 C CA . CYS A 1 392 ? -1.385 11.562 25.949 1.00 78.06 392 CYS A CA 1
ATOM 2989 C C . CYS A 1 392 ? -1.912 11.504 24.509 1.00 78.06 392 CYS A C 1
ATOM 2991 O O . CYS A 1 392 ? -1.162 11.530 23.530 1.00 78.06 392 CYS A O 1
ATOM 2993 N N . ARG A 1 393 ? -3.233 11.382 24.405 1.00 71.88 393 ARG A N 1
ATOM 2994 C CA . ARG A 1 393 ? -3.977 11.221 23.153 1.00 71.88 393 ARG A CA 1
ATOM 2995 C C . ARG A 1 393 ? -4.132 12.567 22.427 1.00 71.88 393 ARG A C 1
ATOM 2997 O O . ARG A 1 393 ? -4.161 13.592 23.102 1.00 71.88 393 ARG A O 1
ATOM 3004 N N . PRO A 1 394 ? -4.334 12.565 21.096 1.00 71.56 394 PRO A N 1
ATOM 3005 C CA . PRO A 1 394 ? -4.400 11.403 20.199 1.00 71.56 394 PRO A CA 1
ATOM 3006 C C . PRO A 1 394 ? -3.029 10.743 19.973 1.00 71.56 394 PRO A C 1
ATOM 3008 O O . PRO A 1 394 ? -2.004 11.411 20.021 1.00 71.56 394 PRO A O 1
ATOM 3011 N N . ILE A 1 395 ? -3.026 9.417 19.771 1.00 80.38 395 ILE A N 1
ATOM 3012 C CA . ILE A 1 395 ? -1.812 8.625 19.507 1.00 80.38 395 ILE A CA 1
ATOM 3013 C C . ILE A 1 395 ? -1.865 8.106 18.072 1.00 80.38 395 ILE A C 1
ATOM 3015 O O . ILE A 1 395 ? -2.869 7.512 17.684 1.00 80.38 395 ILE A O 1
ATOM 3019 N N . PHE A 1 396 ? -0.791 8.273 17.312 1.00 82.62 396 PHE A N 1
ATOM 3020 C CA . PHE A 1 396 ? -0.680 7.857 15.916 1.00 82.62 396 PHE A CA 1
ATOM 3021 C C . PHE A 1 396 ? 0.536 6.963 15.698 1.00 82.62 396 PHE A C 1
ATOM 3023 O O . PHE A 1 396 ? 1.494 6.998 16.472 1.00 82.62 396 PHE A O 1
ATOM 3030 N N . PHE A 1 397 ? 0.496 6.190 14.618 1.00 84.94 397 PHE A N 1
ATOM 3031 C CA . PHE A 1 397 ? 1.620 5.392 14.150 1.00 84.94 397 PHE A CA 1
ATOM 3032 C C . PHE A 1 397 ? 2.100 5.923 12.807 1.00 84.94 397 PHE A C 1
ATOM 3034 O O . PHE A 1 397 ? 1.288 6.299 11.963 1.00 84.94 397 PHE A O 1
ATOM 3041 N N . VAL A 1 398 ? 3.414 5.938 12.622 1.00 84.31 398 VAL A N 1
ATOM 3042 C CA . VAL A 1 398 ? 4.059 6.301 11.359 1.00 84.31 398 VAL A CA 1
ATOM 3043 C C . VAL A 1 398 ? 5.214 5.338 11.121 1.00 84.31 398 VAL A C 1
ATOM 3045 O O . VAL A 1 398 ? 5.951 5.021 12.052 1.00 84.31 398 VAL A O 1
ATOM 3048 N N . GLU A 1 399 ? 5.385 4.874 9.888 1.00 84.19 399 GLU A N 1
ATOM 3049 C CA . GLU A 1 399 ? 6.596 4.156 9.485 1.00 84.19 399 GLU A CA 1
ATOM 3050 C C . GLU A 1 399 ? 7.677 5.154 9.057 1.00 84.19 399 GLU A C 1
ATOM 3052 O O . GLU A 1 399 ? 7.430 6.041 8.241 1.00 84.19 399 GLU A O 1
ATOM 3057 N N . CYS A 1 400 ? 8.885 4.998 9.598 1.00 81.81 400 CYS A N 1
ATOM 3058 C CA . CYS A 1 400 ? 10.068 5.768 9.229 1.00 81.81 400 CYS A CA 1
ATOM 3059 C C . CYS A 1 400 ? 11.277 4.830 9.153 1.00 81.81 400 CYS A C 1
ATOM 3061 O O . CYS A 1 400 ? 11.600 4.167 10.133 1.00 81.81 400 CYS A O 1
ATOM 3063 N N . ASP A 1 401 ? 11.930 4.743 7.989 1.00 75.06 401 ASP A N 1
ATOM 3064 C CA . ASP A 1 401 ? 13.109 3.889 7.760 1.00 75.06 401 ASP A CA 1
ATOM 3065 C C . ASP A 1 401 ? 12.932 2.423 8.241 1.00 75.06 401 ASP A C 1
ATOM 3067 O O . ASP A 1 401 ? 13.875 1.769 8.685 1.00 75.06 401 ASP A O 1
ATOM 3071 N N . SER A 1 402 ? 11.731 1.851 8.066 1.00 76.06 402 SER A N 1
ATOM 3072 C CA . SER A 1 402 ? 11.328 0.495 8.513 1.00 76.06 402 SER A CA 1
ATOM 3073 C C . SER A 1 402 ? 11.132 0.333 10.029 1.00 76.06 402 SER A C 1
ATOM 3075 O O . SER A 1 402 ? 10.883 -0.776 10.511 1.00 76.06 402 SER A O 1
ATOM 3077 N N . GLU A 1 403 ? 11.214 1.423 10.791 1.00 85.50 403 GLU A N 1
ATOM 3078 C CA . GLU A 1 403 ? 10.825 1.486 12.195 1.00 85.50 403 GLU A CA 1
ATOM 3079 C C . GLU A 1 403 ? 9.419 2.075 12.335 1.00 85.50 403 GLU A C 1
ATOM 3081 O O . GLU A 1 403 ? 9.009 2.960 11.585 1.00 85.50 403 GLU A O 1
ATOM 3086 N N . ILE A 1 404 ? 8.678 1.607 13.339 1.00 89.38 404 ILE A N 1
ATOM 3087 C CA . ILE A 1 404 ? 7.366 2.163 13.670 1.00 89.38 404 ILE A CA 1
ATOM 3088 C C . ILE A 1 404 ? 7.555 3.195 14.775 1.00 89.38 404 ILE A C 1
ATOM 3090 O O . ILE A 1 404 ? 7.998 2.866 15.880 1.00 89.38 404 ILE A O 1
ATOM 3094 N N . LEU A 1 405 ? 7.198 4.437 14.477 1.00 89.12 405 LEU A N 1
ATOM 3095 C CA . LEU A 1 405 ? 7.153 5.539 15.422 1.00 89.12 405 LEU A CA 1
ATOM 3096 C C . LEU A 1 405 ? 5.740 5.676 15.982 1.00 89.12 405 LEU A C 1
ATOM 3098 O O . LEU A 1 405 ? 4.751 5.603 15.256 1.00 89.12 405 LEU A O 1
ATOM 3102 N N . VAL A 1 406 ? 5.662 5.887 17.289 1.00 88.19 406 VAL A N 1
ATOM 3103 C CA . VAL A 1 406 ? 4.443 6.174 18.034 1.00 88.19 406 VAL A CA 1
ATOM 3104 C C . VAL A 1 406 ? 4.482 7.644 18.420 1.00 88.19 406 VAL A C 1
ATOM 3106 O O . VAL A 1 406 ? 5.360 8.073 19.170 1.00 88.19 406 VAL A O 1
ATOM 3109 N N . ILE A 1 407 ? 3.534 8.405 17.888 1.00 86.62 407 ILE A N 1
ATOM 3110 C CA . ILE A 1 407 ? 3.425 9.850 18.076 1.00 86.62 407 ILE A CA 1
ATOM 3111 C C . ILE A 1 407 ? 2.250 10.128 19.002 1.00 86.62 407 ILE A C 1
ATOM 3113 O O . ILE A 1 407 ? 1.179 9.557 18.829 1.00 86.62 407 ILE A O 1
ATOM 3117 N N . GLY A 1 408 ? 2.427 11.016 19.966 1.00 84.38 408 GLY A N 1
ATOM 3118 C CA . GLY A 1 408 ? 1.355 11.513 20.825 1.00 84.38 408 GLY A CA 1
ATOM 3119 C C . GLY A 1 408 ? 1.770 12.825 21.471 1.00 84.38 408 GLY A C 1
ATOM 3120 O O . GLY A 1 408 ? 2.642 13.514 20.942 1.00 84.38 408 GLY A O 1
ATOM 3121 N N . TYR A 1 409 ? 1.165 13.181 22.602 1.00 83.81 409 TYR A N 1
ATOM 3122 C CA . TYR A 1 409 ? 1.353 14.506 23.199 1.00 83.81 409 TYR A CA 1
ATOM 3123 C C . TYR A 1 409 ? 1.609 14.458 24.706 1.00 83.81 409 TYR A C 1
ATOM 3125 O O . TYR A 1 409 ? 1.387 13.438 25.348 1.00 83.81 409 TYR A O 1
ATOM 3133 N N . THR A 1 410 ? 2.073 15.557 25.296 1.00 83.88 410 THR A N 1
ATOM 3134 C CA . THR A 1 410 ? 2.219 15.689 26.759 1.00 83.88 410 THR A CA 1
ATOM 3135 C C . THR A 1 410 ? 0.886 15.735 27.499 1.00 83.88 410 THR A C 1
ATOM 3137 O O . THR A 1 410 ? 0.808 15.348 28.659 1.00 83.88 410 THR A O 1
ATOM 3140 N N . ASP A 1 411 ? -0.165 16.211 26.836 1.00 80.00 411 ASP A N 1
ATOM 3141 C CA . ASP A 1 411 ? -1.476 16.469 27.422 1.00 80.00 411 ASP A CA 1
ATOM 3142 C C . ASP A 1 411 ? -2.568 16.469 26.342 1.00 80.00 411 ASP A C 1
ATOM 3144 O O . ASP A 1 411 ? -2.287 16.447 25.143 1.00 80.00 411 ASP A O 1
ATOM 3148 N N . ILE A 1 412 ? -3.825 16.512 26.787 1.00 77.38 412 ILE A N 1
ATOM 3149 C CA . ILE A 1 412 ? -5.012 16.510 25.921 1.00 77.38 412 ILE A CA 1
ATOM 3150 C C . ILE A 1 412 ? -5.150 17.773 25.056 1.00 77.38 412 ILE A C 1
ATOM 3152 O O . ILE A 1 412 ? -5.896 17.752 24.081 1.00 77.38 412 ILE A O 1
ATOM 3156 N N . LEU A 1 413 ? -4.463 18.868 25.405 1.00 79.44 413 LEU A N 1
ATOM 3157 C CA . LEU A 1 413 ? -4.446 20.111 24.627 1.00 79.44 413 LEU A CA 1
ATOM 3158 C C . LEU A 1 413 ? -3.374 20.077 23.530 1.00 79.44 413 LEU A C 1
ATOM 3160 O O . LEU A 1 413 ? -3.208 21.057 22.808 1.00 79.44 413 LEU A O 1
ATOM 3164 N N . CYS A 1 414 ? -2.679 18.945 23.376 1.00 80.00 414 CYS A N 1
ATOM 3165 C CA . CYS A 1 414 ? -1.649 18.731 22.370 1.00 80.00 414 CYS A CA 1
ATOM 3166 C C . CYS A 1 414 ? -0.464 19.709 22.485 1.00 80.00 414 CYS A C 1
ATOM 3168 O O . CYS A 1 414 ? 0.156 20.040 21.475 1.00 80.00 414 CYS A O 1
ATOM 3170 N N . SER A 1 415 ? -0.117 20.158 23.702 1.00 80.56 415 SER A N 1
ATOM 3171 C CA . SER A 1 415 ? 0.863 21.244 23.900 1.00 80.56 415 SER A CA 1
ATOM 3172 C C . SER A 1 415 ? 2.260 20.933 23.355 1.00 80.56 415 SER A C 1
ATOM 3174 O O . SER A 1 415 ? 2.928 21.814 22.814 1.00 80.56 415 SER A O 1
ATOM 3176 N N . LYS A 1 416 ? 2.727 19.687 23.497 1.00 82.62 416 LYS A N 1
ATOM 3177 C CA . LYS A 1 416 ? 4.015 19.241 22.955 1.00 82.62 416 LYS A CA 1
ATOM 3178 C C . LYS A 1 416 ? 3.907 17.835 22.389 1.00 82.62 416 LYS A C 1
ATOM 3180 O O . LYS A 1 416 ? 3.443 16.930 23.077 1.00 82.62 416 LYS A O 1
ATOM 3185 N N . MET A 1 417 ? 4.373 17.666 21.153 1.00 85.38 417 MET A N 1
ATOM 3186 C CA . MET A 1 417 ? 4.451 16.368 20.486 1.00 85.38 417 MET A CA 1
ATOM 3187 C C . MET A 1 417 ? 5.583 15.520 21.081 1.00 85.38 417 MET A C 1
ATOM 3189 O O . MET A 1 417 ? 6.680 16.016 21.347 1.00 85.38 417 MET A O 1
ATOM 3193 N N . LEU A 1 418 ? 5.308 14.236 21.280 1.00 83.50 418 LEU A N 1
ATOM 3194 C CA . LEU A 1 418 ? 6.235 13.222 21.762 1.00 83.50 418 LEU A CA 1
ATOM 3195 C C . LEU A 1 418 ? 6.310 12.092 20.740 1.00 83.50 418 LEU A C 1
ATOM 3197 O O . LEU A 1 418 ? 5.283 11.650 20.227 1.00 83.50 418 LEU A O 1
ATOM 3201 N N . ILE A 1 419 ? 7.528 11.626 20.470 1.00 86.69 419 ILE A N 1
ATOM 3202 C CA . ILE A 1 419 ? 7.808 10.579 19.489 1.00 86.69 419 ILE A CA 1
ATOM 3203 C C . ILE A 1 419 ? 8.619 9.483 20.177 1.00 86.69 419 ILE A C 1
ATOM 3205 O O . ILE A 1 419 ? 9.674 9.740 20.763 1.00 86.69 419 ILE A O 1
ATOM 3209 N N . TYR A 1 420 ? 8.120 8.255 20.094 1.00 85.81 420 TYR A N 1
ATOM 3210 C CA . TYR A 1 420 ? 8.775 7.062 20.618 1.00 85.81 420 TYR A CA 1
ATOM 3211 C C . TYR A 1 420 ? 8.911 6.012 19.526 1.00 85.81 420 TYR A C 1
ATOM 3213 O O . TYR A 1 420 ? 8.013 5.850 18.707 1.00 85.81 420 TYR A O 1
ATOM 3221 N N . LYS A 1 421 ? 9.988 5.228 19.546 1.00 88.88 421 LYS A N 1
ATOM 3222 C CA . LYS A 1 421 ? 10.034 4.003 18.746 1.00 88.88 421 LYS A CA 1
ATOM 3223 C C . LYS A 1 421 ? 9.147 2.949 19.396 1.00 88.88 421 LYS A C 1
ATOM 3225 O O . LYS A 1 421 ? 9.192 2.760 20.613 1.00 88.88 421 LYS A O 1
ATOM 3230 N N . LEU A 1 422 ? 8.377 2.214 18.599 1.00 88.69 422 LEU A N 1
ATOM 3231 C CA . LEU A 1 422 ? 7.556 1.123 19.116 1.00 88.69 422 LEU A CA 1
ATOM 3232 C C . LEU A 1 422 ? 8.429 0.057 19.796 1.00 88.69 422 LEU A C 1
ATOM 3234 O O . LEU A 1 422 ? 8.080 -0.408 20.874 1.00 88.69 422 LEU A O 1
ATOM 3238 N N . SER A 1 423 ? 9.595 -0.269 19.232 1.00 87.62 423 SER A N 1
ATOM 3239 C CA . SER A 1 423 ? 10.569 -1.195 19.833 1.00 87.62 423 SER A CA 1
ATOM 3240 C C . SER A 1 423 ? 11.006 -0.780 21.240 1.00 87.62 423 SER A C 1
ATOM 3242 O O . SER A 1 423 ? 11.108 -1.621 22.131 1.00 87.62 423 SER A O 1
ATOM 3244 N N . ASP A 1 424 ? 11.212 0.519 21.454 1.00 85.62 424 ASP A N 1
ATOM 3245 C CA . ASP A 1 424 ? 11.630 1.083 22.737 1.00 85.62 424 ASP A CA 1
ATOM 3246 C C . ASP A 1 424 ? 10.499 0.967 23.773 1.00 85.62 424 ASP A C 1
ATOM 3248 O O . ASP A 1 424 ? 10.738 0.607 24.929 1.00 85.62 424 ASP A O 1
ATOM 3252 N N . LEU A 1 425 ? 9.249 1.182 23.344 1.00 83.75 425 LEU A N 1
ATOM 3253 C CA . LEU A 1 425 ? 8.062 0.968 24.177 1.00 83.75 425 LEU A CA 1
ATOM 3254 C C . LEU A 1 425 ? 7.873 -0.509 24.545 1.00 83.75 425 LEU A C 1
ATOM 3256 O O . LEU A 1 425 ? 7.539 -0.809 25.692 1.00 83.75 425 LEU A O 1
ATOM 3260 N N . LEU A 1 426 ? 8.120 -1.431 23.608 1.00 83.88 426 LEU A N 1
ATOM 3261 C CA . LEU A 1 426 ? 8.072 -2.878 23.858 1.00 83.88 426 LEU A CA 1
ATOM 3262 C C . LEU A 1 426 ? 9.132 -3.317 24.872 1.00 83.88 426 LEU A C 1
ATOM 3264 O O . LEU A 1 426 ? 8.859 -4.152 25.733 1.00 83.88 426 LEU A O 1
ATOM 3268 N N . ALA A 1 427 ? 10.321 -2.718 24.807 1.00 78.25 427 ALA A N 1
ATOM 3269 C CA . ALA A 1 427 ? 11.409 -2.955 25.750 1.00 78.25 427 ALA A CA 1
ATOM 3270 C C . ALA A 1 427 ? 11.230 -2.225 27.098 1.00 78.25 427 ALA A C 1
ATOM 3272 O O . ALA A 1 427 ? 12.098 -2.324 27.963 1.00 78.25 427 ALA A O 1
ATOM 3273 N N . GLN A 1 428 ? 10.138 -1.469 27.281 1.00 68.50 428 GLN A N 1
ATOM 3274 C CA . GLN A 1 428 ? 9.906 -0.571 28.422 1.00 68.50 428 GLN A CA 1
ATOM 3275 C C . GLN A 1 428 ? 11.019 0.476 28.636 1.00 68.50 428 GLN A C 1
ATOM 3277 O O . GLN A 1 428 ? 11.121 1.075 29.710 1.00 68.50 428 GLN A O 1
ATOM 3282 N N . SER A 1 429 ? 11.840 0.745 27.617 1.00 59.56 429 SER A N 1
ATOM 3283 C CA . SER A 1 429 ? 12.895 1.752 27.669 1.00 59.56 429 SER A CA 1
ATOM 3284 C C . SER A 1 429 ? 12.386 3.048 27.044 1.00 59.56 429 SER A C 1
ATOM 3286 O O . SER A 1 429 ? 12.395 3.209 25.831 1.00 59.56 429 SER A O 1
ATOM 3288 N N . TYR A 1 430 ? 11.931 3.996 27.859 1.00 56.72 430 TYR A N 1
ATOM 3289 C CA . TYR A 1 430 ? 11.428 5.283 27.369 1.00 56.72 430 TYR A CA 1
ATOM 3290 C C . TYR A 1 430 ? 12.594 6.198 26.977 1.00 56.72 430 TYR A C 1
ATOM 3292 O O . TYR A 1 430 ? 13.044 7.022 27.771 1.00 56.72 430 TYR A O 1
ATOM 3300 N N . LYS A 1 431 ? 13.114 6.032 25.760 1.00 57.31 431 LYS A N 1
ATOM 3301 C CA . LYS A 1 431 ? 14.109 6.937 25.179 1.00 57.31 431 LYS A CA 1
ATOM 3302 C C . LYS A 1 431 ? 13.384 7.984 24.336 1.00 57.31 431 LYS A C 1
ATOM 3304 O O . LYS A 1 431 ? 12.682 7.646 23.389 1.00 57.31 431 LYS A O 1
ATOM 3309 N N . HIS A 1 432 ? 13.507 9.249 24.729 1.00 50.97 432 HIS A N 1
ATOM 3310 C CA . HIS A 1 432 ? 12.933 10.371 23.993 1.00 50.97 432 HIS A CA 1
ATOM 3311 C C . HIS A 1 432 ? 13.798 10.698 22.778 1.00 50.97 432 HIS A C 1
ATOM 3313 O O . HIS A 1 432 ? 15.000 10.919 22.927 1.00 50.97 432 HIS A O 1
ATOM 3319 N N . TRP A 1 433 ? 13.173 10.794 21.608 1.00 43.50 433 TRP A N 1
ATOM 3320 C CA . TRP A 1 433 ? 13.778 11.415 20.437 1.00 43.50 433 TRP A CA 1
ATOM 3321 C C . TRP A 1 433 ? 13.219 12.835 20.339 1.00 43.50 433 TRP A C 1
ATOM 3323 O O . TRP A 1 433 ? 12.022 13.024 20.131 1.00 43.50 433 TRP A O 1
ATOM 3333 N N . TYR A 1 434 ? 14.069 13.830 20.592 1.00 40.34 434 TYR A N 1
ATOM 3334 C CA . TYR A 1 434 ? 13.758 15.214 20.244 1.00 40.34 434 TYR A CA 1
ATOM 3335 C C . TYR A 1 434 ? 14.057 15.386 18.756 1.00 40.34 434 TYR A C 1
ATOM 3337 O O . TYR A 1 434 ? 15.149 15.017 18.321 1.00 40.34 434 TYR A O 1
ATOM 3345 N N . VAL A 1 435 ? 13.083 15.904 18.009 1.00 39.25 435 VAL A N 1
ATOM 3346 C CA . VAL A 1 435 ? 13.321 16.534 16.704 1.00 39.25 435 VAL A CA 1
ATOM 3347 C C . VAL A 1 435 ? 13.635 17.998 16.954 1.00 39.25 435 VAL A C 1
ATOM 3349 O O . VAL A 1 435 ? 12.900 18.603 17.774 1.00 39.25 435 VAL A O 1
#

pLDDT: mean 73.88, std 20.6, range [22.36, 97.19]

Secondary structure (DSSP, 8-state):
-HHHHHHHHHHHHHHHHTT--------------PPPPS--HHHHHHTGGGGTT-SSS--HHHHHHHHHHHHT-B-TT-SSBHHHHHTTSHHHHTTT--HHHHHHHHHHTT--EE--TTTT--------S--------PPPHHHHSS-HHHHHHHHHHHHHH-HHHHHHHHHS-HHHHHHS---TTTTTT-GGG--TTEEE--BTTTTBSS-GGGTTEEEEEETTT--EEEEE-GGGGTEEEEEEETTEEEEEETTT-EEEEE-TTT--EEEEEEGGGGGGGGTTTSTT--HHHHGGGGGSEEEEEEE-TTT--EEEEEEETTT--EEEE-TT-SS-EE-SSPPPPSS--EEETTEEEEE-TTSEEEEEEPPPTTPPPPPPEEEEE--TTT-EEEEEEEEETTEEEEEEESSTT--SEEEEEHHHHHTT-------

Sequence (435 aa):
MERRDQFVVILGLVALLSASAVALPTQRAGKDEEPASPCDPILLAGMAASCVGNLVKPSEVCCEMVIASVGFGYGGTDPVPCLCRVVKEHEFMATGLSADMIVKMYRVCDGVLPVDPFMGHIRHQRGGDMAVPLSLAASPPWASSLPDDLVRTMASRLLAGDLLDYVRFRAVCHPWRSGTASPRGRGVVDPRFHPRRWMMLSEGHGLYPGHPKLHGYVRFFNLDTGAFVSVHIPLFEDHCVLDSFDGLLVLQRDHDTAIRLLHPFTGDILDLPPLSTLVPQMQQDLPGVPTRQKLPFLKSISTAATFSDDGGVVTVMLAFANIYRVAVATPRDSQWTMSTWLYSLGSPPFSCQGKTFVVSVTSKIFQIDTPLPGQVLQPPKLIATCSVDKLCRPIFFVECDSEILVIGYTDILCSKMLIYKLSDLLAQSYKHWYV

Radius of gyration: 25.21 Å; chains: 1; bounding box: 62×53×81 Å

InterPro domains:
  IPR005174 KIB1-4, beta-propeller [PF03478] (220-408)
  IPR036047 F-box-like domain superfamily [SSF81383] (139-209)
  IPR036312 Bifunctional inhibitor/plant lipid transfer protein/seed storage helical domain superfamily [SSF47699] (51-115)
  IPR060769 EIF3B-like, beta-propeller domain superfamily [SSF69322] (203-393)